Protein AF-0000000076640276 (afdb_homodimer)

Structure (mmCIF, N/CA/C/O backbone):
data_AF-0000000076640276-model_v1
#
loop_
_entity.id
_entity.type
_entity.pdbx_description
1 polymer 'CBS domain-containing protein'
#
loop_
_atom_site.group_PDB
_atom_site.id
_atom_site.type_symbol
_atom_site.label_atom_id
_atom_site.label_alt_id
_atom_site.label_comp_id
_atom_site.label_asym_id
_atom_site.label_entity_id
_atom_site.label_seq_id
_atom_site.pdbx_PDB_ins_code
_atom_site.Cartn_x
_atom_site.Cartn_y
_atom_site.Cartn_z
_atom_site.occupancy
_atom_site.B_iso_or_equiv
_atom_site.auth_seq_id
_atom_site.auth_comp_id
_atom_site.auth_asym_id
_atom_site.auth_atom_id
_atom_site.pdbx_PDB_model_num
ATOM 1 N N . MET A 1 1 ? -6.414 8.188 14.469 1 41.47 1 MET A N 1
ATOM 2 C CA . MET A 1 1 ? -5.777 7.289 13.516 1 41.47 1 MET A CA 1
ATOM 3 C C . MET A 1 1 ? -4.422 7.828 13.078 1 41.47 1 MET A C 1
ATOM 5 O O . MET A 1 1 ? -4.34 8.648 12.156 1 41.47 1 MET A O 1
ATOM 9 N N . LEU A 1 2 ? -3.588 8.094 14.07 1 51.22 2 LEU A N 1
ATOM 10 C CA . LEU A 1 2 ? -2.281 8.742 14.133 1 51.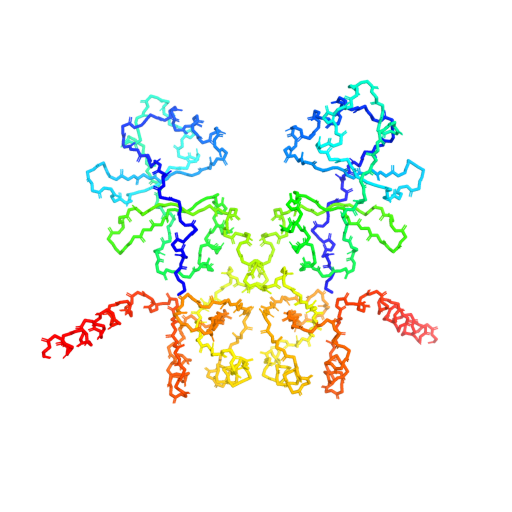22 2 LEU A CA 1
ATOM 11 C C . LEU A 1 2 ? -1.266 7.992 13.273 1 51.22 2 LEU A C 1
ATOM 13 O O . LEU A 1 2 ? -1.404 6.789 13.055 1 51.22 2 LEU A O 1
ATOM 17 N N . VAL A 1 3 ? -0.733 8.742 12.414 1 53.41 3 VAL A N 1
ATOM 18 C CA . VAL A 1 3 ? 0.555 8.117 12.117 1 53.41 3 VAL A CA 1
ATOM 19 C C . VAL A 1 3 ? 1.111 7.465 13.383 1 53.41 3 VAL A C 1
ATOM 21 O O . VAL A 1 3 ? 1.346 8.141 14.391 1 53.41 3 VAL A O 1
ATOM 24 N N . LYS A 1 4 ? 0.782 6.215 13.398 1 61.5 4 LYS A N 1
ATOM 25 C CA . LYS A 1 4 ? 1.021 5.43 14.609 1 61.5 4 LYS A CA 1
ATOM 26 C C . LYS A 1 4 ? 2.445 5.629 15.117 1 61.5 4 LYS A C 1
ATOM 28 O O . LYS A 1 4 ? 3.4 5.578 14.344 1 61.5 4 LYS A O 1
ATOM 33 N N . LYS A 1 5 ? 2.439 5.992 16.266 1 63.41 5 LYS A N 1
ATOM 34 C CA . LYS A 1 5 ? 3.682 6.164 17.016 1 63.41 5 LYS A CA 1
ATOM 35 C C . LYS A 1 5 ? 4.68 5.059 16.672 1 63.41 5 LYS A C 1
ATOM 37 O O . LYS A 1 5 ? 5.887 5.305 16.609 1 63.41 5 LYS A O 1
ATOM 42 N N . ASN A 1 6 ? 4.133 3.984 16.266 1 74.75 6 ASN A N 1
ATOM 43 C CA . ASN A 1 6 ? 5.023 2.836 16.125 1 74.75 6 ASN A CA 1
ATOM 44 C C . ASN A 1 6 ? 5.742 2.838 14.789 1 74.75 6 ASN A C 1
ATOM 46 O O . ASN A 1 6 ? 6.672 2.059 14.578 1 74.75 6 ASN A O 1
ATOM 50 N N . ILE A 1 7 ? 5.348 3.752 13.938 1 86.56 7 ILE A N 1
ATOM 51 C CA . ILE A 1 7 ? 6.039 3.689 12.656 1 86.56 7 ILE A CA 1
ATOM 52 C C . ILE A 1 7 ? 6.969 4.891 12.508 1 86.56 7 ILE A C 1
ATOM 54 O O . ILE A 1 7 ? 7.691 5.008 11.516 1 86.56 7 ILE A O 1
ATOM 58 N N . ILE A 1 8 ? 6.996 5.75 13.516 1 91.38 8 ILE A N 1
ATOM 59 C CA . ILE A 1 8 ? 7.875 6.914 13.492 1 91.38 8 ILE A CA 1
ATOM 60 C C . ILE A 1 8 ? 9.258 6.523 14 1 91.38 8 ILE A C 1
ATOM 62 O O . ILE A 1 8 ? 9.391 5.961 15.094 1 91.38 8 ILE A O 1
ATOM 66 N N . ARG A 1 9 ? 10.219 6.832 13.266 1 93.12 9 ARG A N 1
ATOM 67 C CA . ARG A 1 9 ? 11.602 6.652 13.695 1 93.12 9 ARG A CA 1
ATOM 68 C C . ARG A 1 9 ? 12.141 7.926 14.328 1 93.12 9 ARG A C 1
ATOM 70 O O . ARG A 1 9 ? 12.461 8.891 13.633 1 93.12 9 ARG A O 1
ATOM 77 N N . SER A 1 10 ? 12.359 7.852 15.555 1 90.69 10 SER A N 1
ATOM 78 C CA . SER A 1 10 ? 12.75 9.047 16.297 1 90.69 10 SER A CA 1
ATOM 79 C C . SER A 1 10 ? 14.258 9.258 16.25 1 90.69 10 SER A C 1
ATOM 81 O O . SER A 1 10 ? 14.742 10.359 16.516 1 90.69 10 SER A O 1
ATOM 83 N N . ASN A 1 11 ? 14.961 8.18 15.938 1 89.88 11 ASN A N 1
ATOM 84 C CA . ASN A 1 11 ? 16.406 8.289 15.891 1 89.88 11 ASN A CA 1
ATOM 85 C C . ASN A 1 11 ? 16.891 8.766 14.523 1 89.88 11 ASN A C 1
ATOM 87 O O . ASN A 1 11 ? 17.562 8.023 13.797 1 89.88 11 ASN A O 1
ATOM 91 N N . PHE A 1 12 ? 16.531 9.93 14.242 1 92.69 12 PHE A N 1
ATOM 92 C CA . PHE A 1 12 ? 16.922 10.562 12.984 1 92.69 12 PHE A CA 1
ATOM 93 C C . PHE A 1 12 ? 17.641 11.875 13.242 1 92.69 12 PHE A C 1
ATOM 95 O O . PHE A 1 12 ? 17.219 12.672 14.086 1 92.69 12 PHE A O 1
ATOM 102 N N . ASN A 1 13 ? 18.75 12.016 12.508 1 93.75 13 ASN A N 1
ATOM 103 C CA . ASN A 1 13 ? 19.516 13.242 12.625 1 93.75 13 ASN A CA 1
ATOM 104 C C . ASN A 1 13 ? 19.219 14.203 11.484 1 93.75 13 ASN A C 1
ATOM 106 O O . ASN A 1 13 ? 19.719 14.031 10.367 1 93.75 13 ASN A O 1
ATOM 110 N N . PRO A 1 14 ? 18.484 15.227 11.758 1 97.12 14 PRO A N 1
ATOM 111 C CA . PRO A 1 14 ? 18.25 16.203 10.695 1 97.12 14 PRO A CA 1
ATOM 112 C C . PRO A 1 14 ? 19.5 17.031 10.383 1 97.12 14 PRO A C 1
ATOM 114 O O . PRO A 1 14 ? 20.469 17 11.133 1 97.12 14 PRO A O 1
ATOM 117 N N . LEU A 1 15 ? 19.391 17.688 9.258 1 97.56 15 LEU A N 1
ATOM 118 C CA . LEU A 1 15 ? 20.484 18.594 8.914 1 97.56 15 LEU A CA 1
ATOM 119 C C . LEU A 1 15 ? 20.484 19.828 9.805 1 97.56 15 LEU A C 1
ATOM 121 O O . LEU A 1 15 ? 19.406 20.312 10.195 1 97.56 15 LEU A O 1
ATOM 125 N N . LYS A 1 16 ? 21.703 20.266 10 1 95.69 16 LYS A N 1
ATOM 126 C CA . LYS A 1 16 ? 21.922 21.547 10.68 1 95.69 16 LYS A CA 1
ATOM 127 C C . LYS A 1 16 ? 22.531 22.578 9.742 1 95.69 16 LYS A C 1
ATOM 129 O O . LYS A 1 16 ? 23.094 22.219 8.711 1 95.69 16 LYS A O 1
ATOM 134 N N . GLY A 1 17 ? 22.406 23.766 10.18 1 95.12 17 GLY A N 1
ATOM 135 C CA . GLY A 1 17 ? 22.953 24.859 9.375 1 95.12 17 GLY A CA 1
ATOM 136 C C . GLY A 1 17 ? 24.438 24.734 9.148 1 95.12 17 GLY A C 1
ATOM 137 O O . GLY A 1 17 ? 24.953 25.203 8.133 1 95.12 17 GLY A O 1
ATOM 138 N N . THR A 1 18 ? 25.156 24.016 10.031 1 95.06 18 THR A N 1
ATOM 139 C CA . THR A 1 18 ? 26.609 23.953 9.984 1 95.06 18 THR A CA 1
ATOM 140 C C . THR A 1 18 ? 27.062 22.828 9.055 1 95.06 18 THR A C 1
ATOM 142 O O . THR A 1 18 ? 28.25 22.75 8.703 1 95.06 18 THR A O 1
ATOM 145 N N . ASP A 1 19 ? 26.141 22.016 8.6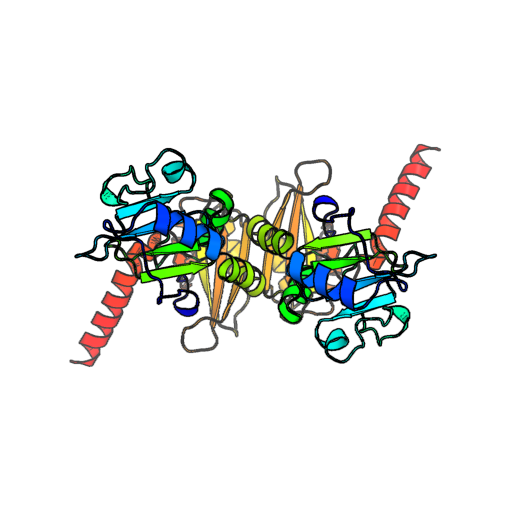25 1 96.62 19 ASP A N 1
ATOM 146 C CA . ASP A 1 19 ? 26.516 20.938 7.723 1 96.62 19 ASP A CA 1
ATOM 147 C C . ASP A 1 19 ? 26.969 21.484 6.371 1 96.62 19 ASP A C 1
ATOM 149 O O . ASP A 1 19 ? 26.406 22.453 5.871 1 96.62 19 ASP A O 1
ATOM 153 N N . THR A 1 20 ? 27.938 20.797 5.777 1 97.44 20 THR A N 1
ATOM 154 C CA . THR A 1 20 ? 28.438 21.266 4.484 1 97.44 20 THR A CA 1
ATOM 155 C C . THR A 1 20 ? 27.688 20.578 3.344 1 97.44 20 THR A C 1
ATOM 157 O O . THR A 1 20 ? 27.172 19.469 3.516 1 97.44 20 THR A O 1
ATOM 160 N N . VAL A 1 21 ? 27.688 21.234 2.227 1 97.56 21 VAL A N 1
ATOM 161 C CA . VAL A 1 21 ? 27.062 20.703 1.021 1 97.56 21 VAL A CA 1
ATOM 162 C C . VAL A 1 21 ? 27.672 19.344 0.675 1 97.56 21 VAL A C 1
ATOM 164 O O . VAL A 1 21 ? 26.953 18.391 0.346 1 97.56 21 VAL A O 1
ATOM 167 N N . ASP A 1 22 ? 28.875 19.281 0.821 1 97.62 22 ASP A N 1
ATOM 168 C CA . ASP A 1 22 ? 29.578 18.047 0.514 1 97.62 22 ASP A CA 1
ATOM 169 C C . ASP A 1 22 ? 29.125 16.906 1.429 1 97.62 22 ASP A C 1
ATOM 171 O O . ASP A 1 22 ? 28.859 15.797 0.964 1 97.62 22 ASP A O 1
ATOM 175 N N . ALA A 1 23 ? 29.094 17.172 2.641 1 97.25 23 ALA A N 1
ATOM 176 C CA . ALA A 1 23 ? 28.656 16.188 3.611 1 97.25 23 ALA A CA 1
ATOM 177 C C . ALA A 1 23 ? 27.219 15.742 3.328 1 97.25 23 ALA A C 1
ATOM 179 O O . ALA A 1 23 ? 26.891 14.562 3.469 1 97.25 23 ALA A O 1
ATOM 180 N N . VAL A 1 24 ? 26.422 16.672 2.955 1 97.94 24 VAL A N 1
ATOM 181 C CA . VAL A 1 24 ? 25.016 16.391 2.668 1 97.94 24 VAL A CA 1
ATOM 182 C C . VAL A 1 24 ? 24.906 15.477 1.449 1 97.94 24 VAL A C 1
ATOM 184 O O . VAL A 1 24 ? 24.172 14.484 1.473 1 97.94 24 VAL A O 1
ATOM 187 N N . LYS A 1 25 ? 25.594 15.766 0.418 1 97.06 25 LYS A N 1
ATOM 188 C CA . LYS A 1 25 ? 25.578 14.953 -0.793 1 97.06 25 LYS A CA 1
ATOM 189 C C . LYS A 1 25 ? 26.016 13.523 -0.497 1 97.06 25 LYS A C 1
ATOM 191 O O . LYS A 1 25 ? 25.406 12.57 -0.986 1 97.06 25 LYS A O 1
ATOM 196 N N . LYS A 1 26 ? 27.047 13.406 0.271 1 97.06 26 LYS A N 1
ATOM 197 C CA . LYS A 1 26 ? 27.547 12.094 0.648 1 97.06 26 LYS A CA 1
ATOM 198 C C . LYS A 1 26 ? 26.5 11.297 1.413 1 97.06 26 LYS A C 1
ATOM 200 O O . LYS A 1 26 ? 26.281 10.109 1.139 1 97.06 26 LYS A O 1
ATOM 205 N N . ARG A 1 27 ? 25.875 11.93 2.334 1 96.69 27 ARG A N 1
ATOM 206 C CA . ARG A 1 27 ? 24.844 11.281 3.127 1 96.69 27 ARG A CA 1
ATOM 207 C C . ARG A 1 27 ? 23.688 10.82 2.244 1 96.69 27 ARG A C 1
ATOM 209 O O . ARG A 1 27 ? 23.188 9.703 2.402 1 96.69 27 ARG A O 1
ATOM 216 N N . MET A 1 28 ? 23.219 11.664 1.334 1 96.06 28 MET A N 1
ATOM 217 C CA . MET A 1 28 ? 22.125 11.328 0.419 1 96.06 28 MET A CA 1
ATOM 218 C C . MET A 1 28 ? 22.5 10.125 -0.447 1 96.06 28 MET A C 1
ATOM 220 O O . MET A 1 28 ? 21.656 9.25 -0.689 1 96.06 28 MET A O 1
ATOM 224 N N . GLU A 1 29 ? 23.672 10.094 -0.868 1 94.44 29 GLU A N 1
ATOM 225 C CA . GLU A 1 29 ? 24.156 8.977 -1.676 1 94.44 29 GLU A CA 1
ATOM 226 C C . GLU A 1 29 ? 24.203 7.691 -0.857 1 94.44 29 GLU A C 1
ATOM 228 O O . GLU A 1 29 ? 23.703 6.648 -1.292 1 94.44 29 GLU A O 1
ATOM 233 N N . GLU A 1 30 ? 24.766 7.766 0.268 1 93.94 30 GLU A N 1
ATOM 234 C CA . GLU A 1 30 ? 24.922 6.609 1.143 1 93.94 30 GLU A CA 1
ATOM 235 C C . GLU A 1 30 ? 23.578 6.027 1.552 1 93.94 30 GLU A C 1
ATOM 237 O O . GLU A 1 30 ? 23.406 4.805 1.61 1 93.94 30 GLU A O 1
ATOM 242 N N . GLU A 1 31 ? 22.672 6.883 1.808 1 92.12 31 GLU A N 1
ATOM 243 C CA . GLU A 1 31 ? 21.375 6.453 2.312 1 92.12 31 GLU A CA 1
ATOM 244 C C . GLU A 1 31 ? 20.359 6.309 1.179 1 92.12 31 GLU A C 1
ATOM 246 O O . GLU A 1 31 ? 19.234 5.855 1.398 1 92.12 31 GLU A O 1
ATOM 251 N N . ASN A 1 32 ? 20.703 6.633 0.026 1 91.31 32 ASN A N 1
ATOM 252 C CA . ASN A 1 32 ? 19.859 6.57 -1.158 1 91.31 32 ASN A CA 1
ATOM 253 C C . ASN A 1 32 ? 18.562 7.363 -0.965 1 91.31 32 ASN A C 1
ATOM 255 O O . ASN A 1 32 ? 17.469 6.832 -1.166 1 91.31 32 ASN A O 1
ATOM 259 N N . ILE A 1 33 ? 18.766 8.633 -0.532 1 94.69 33 ILE A N 1
ATOM 260 C CA . ILE A 1 33 ? 17.625 9.531 -0.353 1 94.69 33 ILE A CA 1
ATOM 261 C C . ILE A 1 33 ? 17.875 10.836 -1.109 1 94.69 33 ILE A C 1
ATOM 263 O O . ILE A 1 33 ? 19.031 11.211 -1.346 1 94.69 33 ILE A O 1
ATOM 267 N N . SER A 1 34 ? 16.766 11.523 -1.438 1 93.88 34 SER A N 1
ATOM 268 C CA . SER A 1 34 ? 16.891 12.695 -2.299 1 93.88 34 SER A CA 1
ATOM 269 C C . SER A 1 34 ? 16.562 13.977 -1.541 1 93.88 34 SER A C 1
ATOM 271 O O . SER A 1 34 ? 16.812 15.078 -2.035 1 93.88 34 SER A O 1
ATOM 273 N N . THR A 1 35 ? 16 13.836 -0.384 1 95.44 35 THR A N 1
ATOM 274 C CA . THR A 1 35 ? 15.586 14.984 0.406 1 95.44 35 THR A CA 1
ATOM 275 C C . THR A 1 35 ? 15.914 14.781 1.882 1 95.44 35 THR A C 1
ATOM 277 O O . THR A 1 35 ? 15.75 13.68 2.41 1 95.44 35 THR A O 1
ATOM 280 N N . LEU A 1 36 ? 16.391 15.852 2.5 1 97.56 36 LEU A N 1
ATOM 281 C CA . LEU A 1 36 ? 16.672 15.828 3.932 1 97.56 36 LEU A CA 1
ATOM 282 C C . LEU A 1 36 ? 16.094 17.062 4.625 1 97.56 36 LEU A C 1
ATOM 284 O O . LEU A 1 36 ? 16.234 18.172 4.129 1 97.56 36 LEU A O 1
ATOM 288 N N . PRO A 1 37 ? 15.461 16.828 5.766 1 98.06 37 PRO A N 1
ATOM 289 C CA . PRO A 1 37 ? 14.922 17.969 6.504 1 98.06 37 PRO A CA 1
ATOM 290 C C . PRO A 1 37 ? 16 18.766 7.238 1 98.06 37 PRO A C 1
ATOM 292 O O . PRO A 1 37 ? 17.031 18.203 7.633 1 98.06 37 PRO A O 1
ATOM 295 N N . VAL A 1 38 ? 15.727 20.078 7.414 1 98 38 VAL A N 1
ATOM 296 C CA . VAL A 1 38 ? 16.609 20.969 8.156 1 98 38 VAL A CA 1
ATOM 297 C C . VAL A 1 38 ? 15.883 21.516 9.383 1 98 38 VAL A C 1
ATOM 299 O O . VAL A 1 38 ? 14.742 21.984 9.281 1 98 38 VAL A O 1
ATOM 302 N N . THR A 1 39 ? 16.562 21.422 10.508 1 97.38 39 THR A N 1
ATOM 303 C CA . THR A 1 39 ? 15.961 21.938 11.734 1 97.38 39 THR A CA 1
ATOM 304 C C . THR A 1 39 ? 16.812 23.047 12.328 1 97.38 39 THR A C 1
ATOM 306 O O . THR A 1 39 ? 18 23.141 12.047 1 97.38 39 THR A O 1
ATOM 309 N N . ASP A 1 40 ? 16.109 23.891 13.078 1 95.06 40 ASP A N 1
ATOM 310 C CA . ASP A 1 40 ? 16.812 24.875 13.875 1 95.06 40 ASP A CA 1
ATOM 311 C C . ASP A 1 40 ? 17.609 24.219 15 1 95.06 40 ASP A C 1
ATOM 313 O O . ASP A 1 40 ? 17.078 23.359 15.719 1 95.06 40 ASP A O 1
ATOM 317 N N . SER A 1 41 ? 18.828 24.641 15.18 1 90.44 41 SER A N 1
ATOM 318 C CA . SER A 1 41 ? 19.703 23.984 16.141 1 90.44 41 SER A CA 1
ATOM 319 C C . SER A 1 41 ? 19.266 24.266 17.578 1 90.44 41 SER A C 1
ATOM 321 O O . SER A 1 41 ? 19.516 23.453 18.469 1 90.44 41 SER A O 1
ATOM 323 N N . THR A 1 42 ? 18.594 25.281 17.781 1 91.25 42 THR A N 1
ATOM 324 C CA . THR A 1 42 ? 18.203 25.672 19.125 1 91.25 42 THR A CA 1
ATOM 325 C C . THR A 1 42 ? 16.797 25.156 19.453 1 91.25 42 THR A C 1
ATOM 327 O O . THR A 1 42 ? 16.594 24.5 20.484 1 91.25 42 THR A O 1
ATOM 330 N N . THR A 1 43 ? 15.844 25.297 18.531 1 92.12 43 THR A N 1
ATOM 331 C CA . THR A 1 43 ? 14.445 25.016 18.828 1 92.12 43 THR A CA 1
ATOM 332 C C . THR A 1 43 ? 14.055 23.625 18.344 1 92.12 43 THR A C 1
ATOM 334 O O . THR A 1 43 ? 13 23.109 18.703 1 92.12 43 THR A O 1
ATOM 337 N N . HIS A 1 44 ? 14.836 23.062 17.484 1 92.81 44 HIS A N 1
ATOM 338 C CA . HIS A 1 44 ? 14.562 21.766 16.859 1 92.81 44 HIS A CA 1
ATOM 339 C C . HIS A 1 44 ? 13.344 21.828 15.953 1 92.81 44 HIS A C 1
ATOM 341 O O . HIS A 1 44 ? 12.781 20.797 15.578 1 92.81 44 HIS A O 1
ATOM 347 N N . ALA A 1 45 ? 13 23.047 15.656 1 96.62 45 ALA A N 1
ATOM 348 C CA . ALA A 1 45 ? 11.875 23.234 14.742 1 96.62 45 ALA A CA 1
ATOM 349 C C . ALA A 1 45 ? 12.297 23 13.289 1 96.62 45 ALA A C 1
ATOM 351 O O . ALA A 1 45 ? 13.391 23.391 12.883 1 96.62 45 ALA A O 1
ATOM 352 N N . LEU A 1 46 ? 11.359 22.328 12.562 1 98.19 46 LEU A N 1
ATOM 353 C CA . LEU A 1 46 ? 11.578 22.141 11.133 1 98.19 46 LEU A CA 1
ATOM 354 C C . LEU A 1 46 ? 11.531 23.484 10.398 1 98.19 46 LEU A C 1
ATOM 356 O O . LEU A 1 46 ? 10.539 24.203 10.477 1 98.19 46 LEU A O 1
ATOM 360 N N . ILE A 1 47 ? 12.609 23.781 9.648 1 96.69 47 ILE A N 1
ATOM 361 C CA . ILE A 1 47 ? 12.641 25.109 9.047 1 96.69 47 ILE A CA 1
ATOM 362 C C . ILE A 1 47 ? 12.719 24.984 7.523 1 96.69 47 ILE A C 1
ATOM 364 O O . ILE A 1 47 ? 12.586 25.969 6.801 1 96.69 47 ILE A O 1
ATOM 368 N N . GLY A 1 48 ? 13.023 23.797 7.004 1 97.12 48 GLY A N 1
ATOM 369 C CA . GLY A 1 48 ? 13.102 23.562 5.57 1 97.12 48 GLY A CA 1
ATOM 370 C C . GLY A 1 48 ? 13.602 22.172 5.215 1 97.12 48 GLY A C 1
ATOM 371 O O . GLY A 1 48 ? 13.609 21.281 6.059 1 97.12 48 GLY A O 1
ATOM 372 N N . GLN A 1 49 ? 13.914 22.047 3.92 1 97.25 49 GLN A N 1
ATOM 373 C CA . GLN A 1 49 ? 14.531 20.812 3.438 1 97.25 49 GLN A CA 1
ATOM 374 C C . GLN A 1 49 ? 15.523 21.094 2.316 1 97.25 49 GLN A C 1
ATOM 376 O O . GLN A 1 49 ? 15.43 22.125 1.646 1 97.25 49 GLN A O 1
ATOM 381 N N . VAL A 1 50 ? 16.5 20.234 2.221 1 97 50 VAL A N 1
ATOM 382 C CA . VAL A 1 50 ? 17.469 20.281 1.127 1 97 50 VAL A CA 1
ATOM 383 C C . VAL A 1 50 ? 17.141 19.203 0.104 1 97 50 VAL A C 1
ATOM 385 O O . VAL A 1 50 ? 16.875 18.047 0.47 1 97 50 VAL A O 1
ATOM 388 N N . THR A 1 51 ? 17.109 19.594 -1.152 1 94.81 51 THR A N 1
ATOM 389 C CA . THR A 1 51 ? 16.922 18.641 -2.242 1 94.81 51 THR A CA 1
ATOM 390 C C . THR A 1 51 ? 18.172 18.516 -3.094 1 94.81 51 THR A C 1
ATOM 392 O O . THR A 1 51 ? 19.078 19.359 -3.006 1 94.81 51 THR A O 1
ATOM 395 N N . ARG A 1 52 ? 18.188 17.484 -3.859 1 92.25 52 ARG A N 1
ATOM 396 C CA . ARG A 1 52 ? 19.312 17.281 -4.762 1 92.25 52 ARG A CA 1
ATOM 397 C C . ARG A 1 52 ? 19.469 18.469 -5.711 1 92.25 52 ARG A C 1
ATOM 399 O O . ARG A 1 52 ? 20.578 18.906 -6.004 1 92.25 52 ARG A O 1
ATOM 406 N N . ASP A 1 53 ? 18.422 18.938 -6.121 1 90.38 53 ASP A N 1
ATOM 407 C CA . ASP A 1 53 ? 18.438 20.078 -7.035 1 90.38 53 ASP A CA 1
ATOM 408 C C . ASP A 1 53 ? 19.078 21.297 -6.379 1 90.38 53 ASP A C 1
ATOM 410 O O . ASP A 1 53 ? 19.828 22.047 -7.023 1 90.38 53 ASP A O 1
ATOM 414 N N . ALA A 1 54 ? 18.781 21.5 -5.148 1 90.25 54 ALA A N 1
ATOM 415 C CA . ALA A 1 54 ? 19.328 22.656 -4.422 1 90.25 54 ALA A CA 1
ATOM 416 C C . ALA A 1 54 ? 20.844 22.547 -4.27 1 90.25 54 ALA A C 1
ATOM 418 O O . ALA A 1 54 ? 21.531 23.547 -4.172 1 90.25 54 ALA A O 1
ATOM 419 N N . LEU A 1 55 ? 21.344 21.359 -4.348 1 93.81 55 LEU A N 1
ATOM 420 C CA . LEU A 1 55 ? 22.766 21.125 -4.094 1 93.81 55 LEU A CA 1
ATOM 421 C C . LEU A 1 55 ? 23.578 21.203 -5.383 1 93.81 55 LEU A C 1
ATOM 423 O O . LEU A 1 55 ? 24.797 21.391 -5.344 1 93.81 55 LEU A O 1
ATOM 427 N N . GLU A 1 56 ? 22.984 20.953 -6.5 1 89.88 56 GLU A N 1
ATOM 428 C CA . GLU A 1 56 ? 23.672 20.812 -7.773 1 89.88 56 GLU A CA 1
ATOM 429 C C . GLU A 1 56 ? 24.531 22.031 -8.07 1 89.88 56 GLU A C 1
ATOM 431 O O . GLU A 1 56 ? 25.672 21.906 -8.516 1 89.88 56 GLU A O 1
ATOM 436 N N . GLU A 1 57 ? 24.094 23.188 -7.766 1 86.75 57 GLU A N 1
ATOM 437 C CA . GLU A 1 57 ? 24.844 24.391 -8.148 1 86.75 57 GLU A CA 1
ATOM 438 C C . GLU A 1 57 ? 25.562 25 -6.957 1 86.75 57 GLU A C 1
ATOM 440 O O . GLU A 1 57 ? 26.25 26.016 -7.086 1 86.75 57 GLU A O 1
ATOM 445 N N . ALA A 1 58 ? 25.531 24.328 -5.879 1 92.94 58 ALA A N 1
ATOM 446 C CA . ALA A 1 58 ? 26.109 24.906 -4.668 1 92.94 58 ALA A CA 1
ATOM 447 C C . ALA A 1 58 ? 27.578 24.516 -4.531 1 92.94 58 ALA A C 1
ATOM 449 O O . ALA A 1 58 ? 28 23.438 -4.988 1 92.94 58 ALA A O 1
ATOM 450 N N . ASP A 1 59 ? 28.375 25.438 -3.936 1 95.38 59 ASP A N 1
ATOM 451 C CA . ASP A 1 59 ? 29.766 25.125 -3.609 1 95.38 59 ASP A CA 1
ATOM 452 C C . ASP A 1 59 ? 29.859 24.047 -2.529 1 95.38 59 ASP A C 1
ATOM 454 O O . ASP A 1 59 ? 29.172 24.141 -1.51 1 95.38 59 ASP A O 1
ATOM 458 N N . PRO A 1 60 ? 30.656 23.078 -2.752 1 95.5 60 PRO A N 1
ATOM 459 C CA . PRO A 1 60 ? 30.797 21.969 -1.804 1 95.5 60 PRO A CA 1
ATOM 460 C C . PRO A 1 60 ? 31.156 22.438 -0.396 1 95.5 60 PRO A C 1
ATOM 462 O O . PRO A 1 60 ? 30.828 21.766 0.584 1 95.5 60 PRO A O 1
ATOM 465 N N . THR A 1 61 ? 31.781 23.562 -0.297 1 96.31 61 THR A N 1
ATOM 466 C CA . THR A 1 61 ? 32.25 24.047 1.001 1 96.31 61 THR A CA 1
ATOM 467 C C . THR A 1 61 ? 31.188 24.938 1.658 1 96.31 61 THR A C 1
ATOM 469 O O . THR A 1 61 ? 31.297 25.266 2.842 1 96.31 61 THR A O 1
ATOM 472 N N . ASP A 1 62 ? 30.125 25.219 0.92 1 96.62 62 ASP A N 1
ATOM 473 C CA . ASP A 1 62 ? 29.047 26.016 1.509 1 96.62 62 ASP A CA 1
ATOM 474 C C . ASP A 1 62 ? 28.359 25.266 2.643 1 96.62 62 ASP A C 1
ATOM 4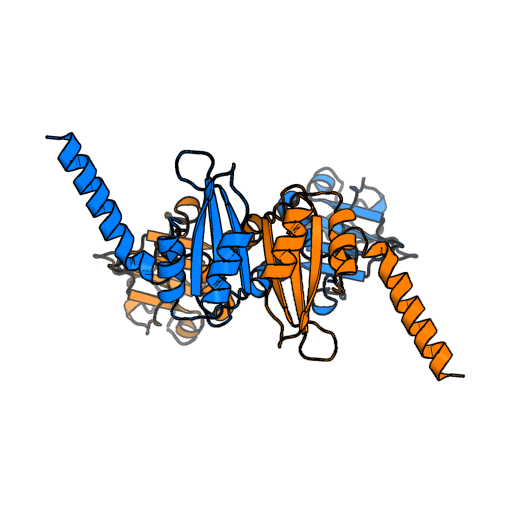76 O O . ASP A 1 62 ? 28.297 24.031 2.627 1 96.62 62 ASP A O 1
ATOM 480 N N . SER A 1 63 ? 27.953 26.031 3.605 1 96.75 63 SER A N 1
ATOM 481 C CA . SER A 1 63 ? 27.109 25.438 4.652 1 96.75 63 SER A CA 1
ATOM 482 C C . SER A 1 63 ? 25.641 25.453 4.254 1 96.75 63 SER A C 1
ATOM 484 O O . SER A 1 63 ? 25.234 26.203 3.363 1 96.75 63 SER A O 1
ATOM 486 N N . VAL A 1 64 ? 24.844 24.594 4.91 1 96.88 64 VAL A N 1
ATOM 487 C CA . VAL A 1 64 ? 23.406 24.5 4.652 1 96.88 64 VAL A CA 1
ATOM 488 C C . VAL A 1 64 ? 22.75 25.859 4.918 1 96.88 64 VAL A C 1
ATOM 490 O O . VAL A 1 64 ? 21.797 26.234 4.227 1 96.88 64 VAL A O 1
ATOM 493 N N . ALA A 1 65 ? 23.328 26.578 5.812 1 94.69 65 ALA A N 1
ATOM 494 C CA . ALA A 1 65 ? 22.797 27.891 6.145 1 94.69 65 ALA A CA 1
ATOM 495 C C . ALA A 1 65 ? 22.984 28.875 4.984 1 94.69 65 ALA A C 1
ATOM 497 O O . ALA A 1 65 ? 22.328 29.922 4.934 1 94.69 65 ALA A O 1
ATOM 498 N N . GLU A 1 66 ? 23.844 28.562 4.062 1 94.69 66 GLU A N 1
ATOM 499 C CA . GLU A 1 66 ? 24.219 29.469 2.986 1 94.69 66 GLU A CA 1
ATOM 500 C C . GLU A 1 66 ? 23.469 29.141 1.698 1 94.69 66 GLU A C 1
ATOM 502 O O . GLU A 1 66 ? 23.594 29.859 0.7 1 94.69 66 GLU A O 1
ATOM 507 N N . ILE A 1 67 ? 22.734 28.125 1.748 1 93.38 67 ILE A N 1
ATOM 508 C CA . ILE A 1 67 ? 22 27.781 0.53 1 93.38 67 ILE A CA 1
ATOM 509 C C . ILE A 1 67 ? 20.516 27.984 0.745 1 93.38 67 ILE A C 1
ATOM 511 O O . ILE A 1 67 ? 20.047 28.078 1.884 1 93.38 67 ILE A O 1
ATOM 515 N N . ASP A 1 68 ? 19.766 28.109 -0.389 1 91.69 68 ASP A N 1
ATOM 516 C CA . ASP A 1 68 ? 18.312 28.297 -0.323 1 91.69 68 ASP A CA 1
ATOM 517 C C . ASP A 1 68 ? 17.609 26.969 -0.003 1 91.69 68 ASP A C 1
ATOM 519 O O . ASP A 1 68 ? 17.828 25.969 -0.684 1 91.69 68 ASP A O 1
ATOM 523 N N . LEU A 1 69 ? 16.812 27.031 1.041 1 93.38 69 LEU A N 1
ATOM 524 C CA . LEU A 1 69 ? 16.062 25.859 1.442 1 93.38 69 LEU A CA 1
ATOM 525 C C . LEU A 1 69 ? 14.688 25.828 0.771 1 93.38 69 LEU A C 1
ATOM 527 O O . LEU A 1 69 ? 14.078 26.875 0.549 1 93.38 69 LEU A O 1
ATOM 531 N N . ASP A 1 70 ? 14.203 24.625 0.469 1 93.81 70 ASP A N 1
ATOM 532 C CA . ASP A 1 70 ? 12.828 24.453 -0.002 1 93.81 70 ASP A CA 1
ATOM 533 C C . ASP A 1 70 ? 11.859 24.359 1.169 1 93.81 70 ASP A C 1
ATOM 535 O O . ASP A 1 70 ? 12.25 24.031 2.289 1 93.81 70 ASP A O 1
ATOM 539 N N . GLU A 1 71 ? 10.578 24.703 0.865 1 94.5 71 GLU A N 1
ATOM 540 C CA . GLU A 1 71 ? 9.547 24.453 1.861 1 94.5 71 GLU A CA 1
ATOM 541 C C . GLU A 1 71 ? 9.445 22.953 2.174 1 94.5 71 GLU A C 1
ATOM 543 O O . GLU A 1 71 ? 9.406 22.125 1.263 1 94.5 71 GLU A O 1
ATOM 548 N N . PRO A 1 72 ? 9.438 22.656 3.416 1 96.44 72 PRO A N 1
ATOM 549 C CA . PRO A 1 72 ? 9.445 21.219 3.742 1 96.44 72 PRO A CA 1
ATOM 550 C C . PRO A 1 72 ? 8.102 20.547 3.469 1 96.44 72 PRO A C 1
ATOM 552 O O . PRO A 1 72 ? 7.047 21.156 3.699 1 96.44 72 PRO A O 1
ATOM 555 N N . VAL A 1 73 ? 8.125 19.375 2.916 1 96.62 73 VAL A N 1
ATOM 556 C CA . VAL A 1 73 ? 6.984 18.469 2.885 1 96.62 73 VAL A CA 1
ATOM 557 C C . VAL A 1 73 ? 6.945 17.641 4.164 1 96.62 73 VAL A C 1
ATOM 559 O O . VAL A 1 73 ? 7.891 16.906 4.469 1 96.62 73 VAL A O 1
ATOM 562 N N . LYS A 1 74 ? 5.891 17.812 4.953 1 97.06 74 LYS A N 1
ATOM 563 C CA . LYS A 1 74 ? 5.824 17.203 6.273 1 97.06 74 LYS A CA 1
ATOM 564 C C . LYS A 1 74 ? 4.434 16.641 6.551 1 97.06 74 LYS A C 1
ATOM 566 O O . LYS A 1 74 ? 3.48 16.938 5.832 1 97.06 74 LYS A O 1
ATOM 571 N N . VAL A 1 75 ? 4.426 15.781 7.508 1 95.5 75 VAL A N 1
ATOM 572 C CA . VAL A 1 75 ? 3.148 15.281 8.008 1 95.5 75 VAL A CA 1
ATOM 573 C C . VAL A 1 75 ? 3.041 15.562 9.508 1 95.5 75 VAL A C 1
ATOM 575 O O . VAL A 1 75 ? 4.027 15.438 10.242 1 95.5 75 VAL A O 1
ATOM 578 N N . TYR A 1 76 ? 1.879 15.906 9.867 1 93.69 76 TYR A N 1
ATOM 579 C CA . TYR A 1 76 ? 1.646 16.094 11.297 1 93.69 76 TYR A CA 1
ATOM 580 C C . TYR A 1 76 ? 1.404 14.75 11.992 1 93.69 76 TYR A C 1
ATOM 582 O O . TYR A 1 76 ? 0.837 13.836 11.398 1 93.69 76 TYR A O 1
ATOM 590 N N . ARG A 1 77 ? 1.789 14.711 13.211 1 91.44 77 ARG A N 1
ATOM 591 C CA . ARG A 1 77 ? 1.679 13.492 14.016 1 91.44 77 ARG A CA 1
ATOM 592 C C . ARG A 1 77 ? 0.243 12.984 14.039 1 91.44 77 ARG A C 1
ATOM 594 O O . ARG A 1 77 ? 0.01 11.773 14.055 1 91.44 77 ARG A O 1
ATOM 601 N N . GLU A 1 78 ? -0.701 13.844 13.875 1 88.88 78 GLU A N 1
ATOM 602 C CA . GLU A 1 78 ? -2.1 13.477 14.07 1 88.88 78 GLU A CA 1
ATOM 603 C C . GLU A 1 78 ? -2.773 13.133 12.742 1 88.88 78 GLU A C 1
ATOM 605 O O . GLU A 1 78 ? -3.914 12.664 12.727 1 88.88 78 GLU A O 1
ATOM 610 N N . GLN A 1 79 ? -2.094 13.359 11.742 1 91.62 79 GLN A N 1
ATOM 611 C CA . GLN A 1 79 ? -2.693 13.094 10.438 1 91.62 79 GLN A CA 1
ATOM 612 C C . GLN A 1 79 ? -2.736 11.594 10.141 1 91.62 79 GLN A C 1
ATOM 614 O O . GLN A 1 79 ? -1.911 10.836 10.648 1 91.62 79 GLN A O 1
ATOM 619 N N . HIS A 1 80 ? -3.693 11.188 9.422 1 92.75 80 HIS A N 1
ATOM 620 C CA . HIS A 1 80 ? -3.871 9.797 9.039 1 92.75 80 HIS A CA 1
ATOM 621 C C . HIS A 1 80 ? -2.736 9.32 8.133 1 92.75 80 HIS A C 1
ATOM 623 O O . HIS A 1 80 ? -2.205 10.102 7.336 1 92.75 80 HIS A O 1
ATOM 629 N N . ILE A 1 81 ? -2.412 8.117 8.156 1 95.12 81 ILE A N 1
ATOM 630 C CA . ILE A 1 81 ? -1.311 7.535 7.395 1 95.12 81 ILE A CA 1
ATOM 631 C C . ILE A 1 81 ? -1.569 7.703 5.898 1 95.12 81 ILE A C 1
ATOM 633 O O . ILE A 1 81 ? -0.629 7.766 5.105 1 95.12 81 ILE A O 1
ATOM 637 N N . PHE A 1 82 ? -2.828 7.848 5.469 1 96.69 82 PHE A N 1
ATOM 638 C CA . PHE A 1 82 ? -3.154 8.086 4.066 1 96.69 82 PHE A CA 1
ATOM 639 C C . PHE A 1 82 ? -2.531 9.391 3.58 1 96.69 82 PHE A C 1
ATOM 641 O O . PHE A 1 82 ? -2.148 9.5 2.414 1 96.69 82 PHE A O 1
ATOM 648 N N . GLU A 1 83 ? -2.438 10.297 4.461 1 95 83 GLU A N 1
ATOM 649 C CA . GLU A 1 83 ? -1.803 11.555 4.09 1 95 83 GLU A CA 1
ATOM 650 C C . GLU A 1 83 ? -0.315 11.367 3.812 1 95 83 GLU A C 1
ATOM 652 O O . GLU A 1 83 ? 0.227 11.945 2.869 1 95 83 GLU A O 1
ATOM 657 N N . ALA A 1 84 ? 0.321 10.594 4.633 1 95.75 84 ALA A N 1
ATOM 658 C CA . ALA A 1 84 ? 1.727 10.281 4.387 1 95.75 84 ALA A CA 1
ATOM 659 C C . ALA A 1 84 ? 1.907 9.602 3.031 1 95.75 84 ALA A C 1
ATOM 661 O O . ALA A 1 84 ? 2.787 9.984 2.254 1 95.75 84 ALA A O 1
ATOM 662 N N . ALA A 1 85 ? 1.047 8.633 2.768 1 96.75 85 ALA A N 1
ATOM 663 C CA . ALA A 1 85 ? 1.111 7.926 1.492 1 96.75 85 ALA A CA 1
ATOM 664 C C . ALA A 1 85 ? 0.897 8.883 0.322 1 96.75 85 ALA A C 1
ATOM 666 O O . ALA A 1 85 ? 1.625 8.828 -0.672 1 96.75 85 ALA A O 1
ATOM 667 N N . ARG A 1 86 ? -0.054 9.742 0.465 1 97.19 86 ARG A N 1
ATOM 668 C CA . ARG A 1 86 ? -0.35 10.719 -0.579 1 97.19 86 ARG A CA 1
ATOM 669 C C . ARG A 1 86 ? 0.873 11.578 -0.891 1 97.19 86 ARG A C 1
ATOM 671 O O . ARG A 1 86 ? 1.273 11.695 -2.051 1 97.19 86 ARG A O 1
ATOM 678 N N . LEU A 1 87 ? 1.436 12.117 0.108 1 96.19 87 LEU A N 1
ATOM 679 C CA . LEU A 1 87 ? 2.568 13.023 -0.057 1 96.19 87 LEU A CA 1
ATOM 680 C C . LEU A 1 87 ? 3.766 12.289 -0.653 1 96.19 87 LEU A C 1
ATOM 682 O O . LEU A 1 87 ? 4.441 12.82 -1.539 1 96.19 87 LEU A O 1
ATOM 686 N N . MET A 1 88 ? 4.008 11.125 -0.187 1 96.25 88 MET A N 1
ATOM 687 C CA . MET A 1 88 ? 5.16 10.359 -0.649 1 96.25 88 MET A CA 1
ATOM 688 C C . MET A 1 88 ? 5.012 9.984 -2.119 1 96.25 88 MET A C 1
ATOM 690 O O . MET A 1 88 ? 5.988 9.992 -2.869 1 96.25 88 MET A O 1
ATOM 694 N N . LEU A 1 89 ? 3.846 9.633 -2.494 1 96.31 89 LEU A N 1
ATOM 695 C CA . LEU A 1 89 ? 3.592 9.273 -3.883 1 96.31 89 LEU A CA 1
ATOM 696 C C . LEU A 1 89 ? 3.6 10.508 -4.777 1 96.31 89 LEU A C 1
ATOM 698 O O . LEU A 1 89 ? 4.148 10.477 -5.879 1 96.31 89 LEU A O 1
ATOM 702 N N . GLN A 1 90 ? 3.115 11.539 -4.305 1 95.19 90 GLN A N 1
ATOM 703 C CA . GLN A 1 90 ? 3.004 12.766 -5.086 1 95.19 90 GLN A CA 1
ATOM 704 C C . GLN A 1 90 ? 4.371 13.414 -5.297 1 95.19 90 GLN A C 1
ATOM 706 O O . GLN A 1 90 ? 4.691 13.852 -6.402 1 95.19 90 GLN A O 1
ATOM 711 N N . TYR A 1 91 ? 5.129 13.414 -4.242 1 93.88 91 TYR A N 1
ATOM 712 C CA . TYR A 1 91 ? 6.387 14.148 -4.309 1 93.88 91 TYR A CA 1
ATOM 713 C C . TYR A 1 91 ? 7.57 13.188 -4.426 1 93.88 91 TYR A C 1
ATOM 715 O O . TYR A 1 91 ? 8.727 13.617 -4.402 1 93.88 91 TYR A O 1
ATOM 723 N N . GLU A 1 92 ? 7.305 11.93 -4.441 1 92.25 92 GLU A N 1
ATOM 724 C CA . GLU A 1 92 ? 8.297 10.883 -4.66 1 92.25 92 GLU A CA 1
ATOM 725 C C . GLU A 1 92 ? 9.391 10.93 -3.6 1 92.25 92 GLU A C 1
ATOM 727 O O . GLU A 1 92 ? 10.578 10.859 -3.922 1 92.25 92 GLU A O 1
ATOM 732 N N . GLN A 1 93 ? 9 11.125 -2.408 1 94.62 93 GLN A N 1
ATOM 733 C CA . GLN A 1 93 ? 9.953 11.203 -1.307 1 94.62 93 GLN A CA 1
ATOM 734 C C . GLN A 1 93 ? 10.109 9.852 -0.621 1 94.62 93 GLN A C 1
ATOM 736 O O . GLN A 1 93 ? 9.133 9.117 -0.44 1 94.62 93 GLN A O 1
ATOM 741 N N . GLU A 1 94 ? 11.344 9.586 -0.178 1 95.69 94 GLU A N 1
ATOM 742 C CA . GLU A 1 94 ? 11.664 8.312 0.461 1 95.69 94 GLU A CA 1
ATOM 743 C C . GLU A 1 94 ? 11.312 8.336 1.944 1 95.69 94 GLU A C 1
ATOM 745 O O . GLU A 1 94 ? 11.195 7.285 2.578 1 95.69 94 GLU A O 1
ATOM 750 N N . MET A 1 95 ? 11.18 9.523 2.479 1 95.75 95 MET A N 1
ATOM 751 C CA . MET A 1 95 ? 10.805 9.703 3.877 1 95.75 95 MET A CA 1
ATOM 752 C C . MET A 1 95 ? 10.117 11.055 4.082 1 95.75 95 MET A C 1
ATOM 754 O O . MET A 1 95 ? 10.227 11.945 3.24 1 95.75 95 MET A O 1
ATOM 758 N N . LEU A 1 96 ? 9.406 11.133 5.191 1 96.94 96 LEU A N 1
ATOM 759 C CA . LEU A 1 96 ? 8.75 12.383 5.574 1 96.94 96 LEU A CA 1
ATOM 760 C C . LEU A 1 96 ? 9.055 12.734 7.027 1 96.94 96 LEU A C 1
ATOM 762 O O . LEU A 1 96 ? 8.992 11.867 7.902 1 96.94 96 LEU A O 1
ATOM 766 N N . PRO A 1 97 ? 9.414 13.992 7.266 1 97.69 97 PRO A N 1
ATOM 767 C CA . PRO A 1 97 ? 9.453 14.43 8.664 1 97.69 97 PRO A CA 1
ATOM 768 C C . PRO A 1 97 ? 8.062 14.477 9.305 1 97.69 97 PRO A C 1
ATOM 770 O O . PRO A 1 97 ? 7.09 14.844 8.641 1 97.69 97 PRO A O 1
ATOM 773 N N . VAL A 1 98 ? 8.031 14.062 10.5 1 96.81 98 VAL A N 1
ATOM 774 C CA . VAL A 1 98 ? 6.812 14.133 11.305 1 96.81 98 VAL A CA 1
ATOM 775 C C . VAL A 1 98 ? 6.949 15.242 12.344 1 96.81 98 VAL A C 1
ATOM 777 O O . VAL A 1 98 ? 7.93 15.289 13.094 1 96.81 98 VAL A O 1
ATOM 780 N N . VAL A 1 99 ? 5.934 16.141 12.383 1 96 99 VAL A N 1
ATOM 781 C CA . VAL A 1 99 ? 6.031 17.281 13.273 1 96 99 VAL A CA 1
ATOM 782 C C . VAL A 1 99 ? 4.773 17.391 14.133 1 96 99 VAL A C 1
ATOM 784 O O . VAL A 1 99 ? 3.752 16.766 13.82 1 96 99 VAL A O 1
ATOM 787 N N . ASP A 1 100 ? 4.91 18.078 15.211 1 93.5 100 ASP A N 1
ATOM 788 C CA . ASP A 1 100 ? 3.738 18.438 16 1 93.5 100 ASP A CA 1
ATOM 789 C C . ASP A 1 100 ? 3.184 19.797 15.586 1 93.5 100 ASP A C 1
ATOM 791 O O . ASP A 1 100 ? 3.586 20.359 14.562 1 93.5 100 ASP A O 1
ATOM 795 N N . GLU A 1 101 ? 2.275 20.391 16.328 1 92.19 101 GLU A N 1
ATOM 796 C CA . GLU A 1 101 ? 1.589 21.625 15.969 1 92.19 101 GLU A CA 1
ATOM 797 C C . GLU A 1 101 ? 2.549 22.812 15.984 1 92.19 101 GLU A C 1
ATOM 799 O O . GLU A 1 101 ? 2.344 23.781 15.258 1 92.19 101 GLU A O 1
ATOM 804 N N . GLU A 1 102 ? 3.584 22.688 16.766 1 94.31 102 GLU A N 1
ATOM 805 C CA . GLU A 1 102 ? 4.574 23.75 16.859 1 94.31 102 GLU A CA 1
ATOM 806 C C . GLU A 1 102 ? 5.707 23.547 15.859 1 94.31 102 GLU A C 1
ATOM 808 O O . GLU A 1 102 ? 6.699 24.281 15.875 1 94.31 102 GLU A O 1
ATOM 813 N N . TRP A 1 103 ? 5.602 22.484 15.07 1 95.81 103 TRP A N 1
ATOM 814 C CA . TRP A 1 103 ? 6.543 22.141 14.016 1 95.81 103 TRP A CA 1
ATOM 815 C C . TRP A 1 103 ? 7.832 21.562 14.594 1 95.81 103 TRP A C 1
ATOM 817 O O . TRP A 1 103 ? 8.859 21.531 13.914 1 95.81 103 TRP A O 1
ATOM 827 N N . THR A 1 104 ? 7.738 21.234 15.781 1 96 104 THR A N 1
ATOM 828 C CA . THR A 1 104 ? 8.859 20.484 16.344 1 96 104 THR A CA 1
ATOM 829 C C . THR A 1 104 ? 8.992 19.125 15.672 1 96 104 THR A C 1
ATOM 831 O O . THR A 1 104 ? 8.008 18.391 15.531 1 96 104 THR A O 1
ATOM 834 N N . LEU A 1 105 ? 10.242 18.781 15.297 1 96.5 105 LEU A N 1
ATOM 835 C CA . LEU A 1 105 ? 10.477 17.5 14.633 1 96.5 105 LEU A CA 1
ATOM 836 C C . LEU A 1 105 ? 10.414 16.344 15.625 1 96.5 105 LEU A C 1
ATOM 838 O O . LEU A 1 105 ? 11.18 16.312 16.594 1 96.5 105 LEU A O 1
ATOM 842 N N . LEU A 1 106 ? 9.57 15.391 15.336 1 95.06 106 LEU A N 1
ATOM 843 C CA . LEU A 1 106 ? 9.375 14.242 16.219 1 95.06 106 LEU A CA 1
ATOM 844 C C . LEU A 1 106 ? 10.102 13.016 15.672 1 95.06 106 LEU A C 1
ATOM 846 O O . LEU A 1 106 ? 10.312 12.047 16.406 1 95.06 106 LEU A O 1
ATOM 850 N N . GLY A 1 107 ? 10.461 13.047 14.469 1 95.81 107 GLY A N 1
ATOM 851 C CA . GLY A 1 107 ? 11.102 11.953 13.766 1 95.81 107 GLY A CA 1
ATOM 852 C C . GLY A 1 107 ? 10.75 11.906 12.289 1 95.81 107 GLY A C 1
ATOM 853 O O . GLY A 1 107 ? 10.406 12.93 11.695 1 95.81 107 GLY A O 1
ATOM 854 N N . ILE A 1 108 ? 11 10.727 11.727 1 97 108 ILE A N 1
ATOM 855 C CA . ILE A 1 108 ? 10.672 10.539 10.32 1 97 108 ILE A CA 1
ATOM 856 C C . ILE A 1 108 ? 9.883 9.25 10.141 1 97 108 ILE A C 1
ATOM 858 O O . ILE A 1 108 ? 9.914 8.367 11 1 97 108 ILE A O 1
ATOM 862 N N . ILE A 1 109 ? 9.141 9.211 9.062 1 96.25 109 ILE A N 1
ATOM 863 C CA . ILE A 1 109 ? 8.531 7.969 8.594 1 96.25 109 ILE A CA 1
ATOM 864 C C . ILE A 1 109 ? 9.07 7.617 7.207 1 96.25 109 ILE A C 1
ATOM 866 O O . ILE A 1 109 ? 9.18 8.484 6.34 1 96.25 109 ILE A O 1
ATOM 870 N N . GLU A 1 110 ? 9.414 6.391 7.051 1 95.75 110 GLU A N 1
ATOM 871 C CA . GLU A 1 110 ? 9.977 5.93 5.785 1 95.75 110 GLU A CA 1
ATOM 872 C C . GLU A 1 110 ? 8.883 5.43 4.84 1 95.75 110 GLU A C 1
ATOM 874 O O . GLU A 1 110 ? 7.926 4.793 5.277 1 95.75 110 GLU A O 1
ATOM 879 N N . LYS A 1 111 ? 9.102 5.68 3.623 1 96.12 111 LYS A N 1
ATOM 880 C CA . LYS A 1 111 ? 8.18 5.246 2.576 1 96.12 111 LYS A CA 1
ATOM 881 C C . LYS A 1 111 ? 7.945 3.74 2.641 1 96.12 111 LYS A C 1
ATOM 883 O O . LYS A 1 111 ? 6.812 3.279 2.514 1 96.12 111 LYS A O 1
ATOM 888 N N . LYS A 1 112 ? 8.961 3.029 2.854 1 92.94 112 LYS A N 1
ATOM 889 C CA . LYS A 1 112 ? 8.867 1.575 2.941 1 92.94 112 LYS A CA 1
ATOM 890 C C . LYS A 1 112 ? 7.863 1.152 4.008 1 92.94 112 LYS A C 1
ATOM 892 O O . LYS A 1 112 ? 7.02 0.285 3.768 1 92.94 112 LYS A O 1
ATOM 897 N N . GLN A 1 113 ? 7.895 1.761 5.121 1 93.75 113 GLN A N 1
ATOM 898 C CA . GLN A 1 113 ? 7.016 1.398 6.23 1 93.75 113 GLN A CA 1
ATOM 899 C C . GLN A 1 113 ? 5.562 1.749 5.922 1 93.75 113 GLN A C 1
ATOM 901 O O . GLN A 1 113 ? 4.656 0.971 6.219 1 93.75 113 GLN A O 1
ATOM 906 N N . VAL A 1 114 ? 5.379 2.869 5.363 1 96.12 114 VAL A N 1
ATOM 907 C CA . VAL A 1 114 ? 4.031 3.32 5.027 1 96.12 114 VAL A CA 1
ATOM 908 C C . VAL A 1 114 ? 3.424 2.393 3.977 1 96.12 114 VAL A C 1
ATOM 910 O O . VAL A 1 114 ? 2.297 1.918 4.137 1 96.12 114 VAL A O 1
ATOM 913 N N . LEU A 1 115 ? 4.195 2.154 2.982 1 96.19 115 LEU A N 1
ATOM 914 C CA . LEU A 1 115 ? 3.695 1.373 1.856 1 96.19 115 LEU A CA 1
ATOM 915 C C . LEU A 1 115 ? 3.492 -0.085 2.254 1 96.19 115 LEU A C 1
ATOM 917 O O . LEU A 1 115 ? 2.672 -0.787 1.658 1 96.19 115 LEU A O 1
ATOM 921 N N . GLU A 1 116 ? 4.188 -0.567 3.229 1 95.69 116 GLU A N 1
ATOM 922 C CA . GLU A 1 116 ? 3.973 -1.924 3.723 1 95.69 116 GLU A CA 1
ATOM 923 C C . GLU A 1 116 ? 2.779 -1.984 4.672 1 95.69 116 GLU A C 1
ATOM 925 O O . GLU A 1 116 ? 2.094 -3.006 4.75 1 95.69 116 GLU A O 1
ATOM 930 N N . LYS A 1 117 ? 2.543 -0.941 5.332 1 95.44 117 LYS A N 1
ATOM 931 C CA . LYS A 1 117 ? 1.466 -0.915 6.316 1 95.44 117 LYS A CA 1
ATOM 932 C C . LYS A 1 117 ? 0.1 -0.859 5.641 1 95.44 117 LYS A C 1
ATOM 934 O O . LYS A 1 117 ? -0.859 -1.473 6.113 1 95.44 117 LYS A O 1
ATOM 939 N N . ILE A 1 118 ? -0.013 -0.187 4.566 1 96.94 118 ILE A N 1
ATOM 940 C CA . ILE A 1 118 ? -1.303 0.085 3.941 1 96.94 118 ILE A CA 1
ATOM 941 C C . ILE A 1 118 ? -1.931 -1.223 3.465 1 96.94 118 ILE A C 1
ATOM 943 O O . ILE A 1 118 ? -3.082 -1.521 3.791 1 96.94 118 ILE A O 1
ATOM 947 N N . PRO A 1 119 ? -1.188 -2.074 2.73 1 97.69 119 PRO A N 1
ATOM 948 C CA . PRO A 1 119 ? -1.789 -3.369 2.402 1 97.69 119 PRO A CA 1
ATOM 949 C C . PRO A 1 119 ? -2.191 -4.164 3.643 1 97.69 119 PRO A C 1
ATOM 951 O O . PRO A 1 119 ? -3.18 -4.902 3.615 1 97.69 119 PRO A O 1
ATOM 954 N N . GLN A 1 120 ? -1.479 -4.047 4.691 1 96.38 120 GLN A N 1
ATOM 955 C CA . GLN A 1 120 ? -1.832 -4.734 5.93 1 96.38 120 GLN A CA 1
ATOM 956 C C . GLN A 1 120 ? -3.162 -4.227 6.48 1 96.38 120 GLN A C 1
ATOM 958 O O . GLN A 1 120 ? -3.939 -5 7.043 1 96.38 120 GLN A O 1
ATOM 963 N N . MET A 1 121 ? -3.387 -3.002 6.277 1 96.75 121 MET A N 1
ATOM 964 C CA . MET A 1 121 ? -4.645 -2.416 6.73 1 96.75 121 MET A CA 1
ATOM 965 C C . MET A 1 121 ? -5.809 -2.896 5.871 1 96.75 121 MET A C 1
ATOM 967 O O . MET A 1 121 ? -6.969 -2.803 6.281 1 96.75 121 MET A O 1
ATOM 971 N N . LEU A 1 122 ? -5.523 -3.348 4.703 1 98 122 LEU A N 1
ATOM 972 C CA . LEU A 1 122 ? -6.516 -3.982 3.848 1 98 122 LEU A CA 1
ATOM 973 C C . LEU A 1 122 ? -6.652 -5.465 4.176 1 98 122 LEU A C 1
ATOM 975 O O . LEU A 1 122 ? -7.441 -6.176 3.549 1 98 122 LEU A O 1
ATOM 979 N N . ASN A 1 123 ? -5.801 -5.887 5.125 1 97.88 123 ASN A N 1
ATOM 980 C CA . ASN A 1 123 ? -5.836 -7.25 5.641 1 97.88 123 ASN A CA 1
ATOM 981 C C . ASN A 1 123 ? -5.5 -8.273 4.555 1 97.88 123 ASN A C 1
ATOM 983 O O . ASN A 1 123 ? -6.09 -9.352 4.508 1 97.88 123 ASN A O 1
ATOM 987 N N . VAL A 1 124 ? -4.598 -7.926 3.689 1 97 124 VAL A N 1
ATOM 988 C CA . VAL A 1 124 ? -4.234 -8.82 2.6 1 97 124 VAL A CA 1
ATOM 989 C C . VAL A 1 124 ? -3.531 -10.055 3.158 1 97 124 VAL A C 1
ATOM 991 O O . VAL A 1 124 ? -3.541 -11.117 2.533 1 97 124 VAL A O 1
ATOM 994 N N . THR A 1 125 ? -2.893 -9.953 4.332 1 96.94 125 THR A N 1
ATOM 995 C CA . THR A 1 125 ? -2.131 -11.062 4.902 1 96.94 125 THR A CA 1
ATOM 996 C C . THR A 1 125 ? -3.006 -11.906 5.824 1 96.94 125 THR A C 1
ATOM 998 O O . THR A 1 125 ? -2.537 -12.875 6.414 1 96.94 125 THR A O 1
ATOM 1001 N N . GLU A 1 126 ? -4.211 -11.523 5.996 1 96.44 126 GLU A N 1
ATOM 1002 C CA . GLU A 1 126 ? -5.152 -12.289 6.812 1 96.44 126 GLU A CA 1
ATOM 1003 C C . GLU A 1 126 ? -5.938 -13.281 5.965 1 96.44 126 GLU A C 1
ATOM 1005 O O . GLU A 1 126 ? -6.137 -13.07 4.766 1 96.44 126 GLU A O 1
ATOM 1010 N N . PRO A 1 127 ? -6.391 -14.367 6.598 1 96.12 127 PRO A N 1
ATOM 1011 C CA . PRO A 1 127 ? -7.223 -15.312 5.852 1 96.12 127 PRO A CA 1
ATOM 1012 C C . PRO A 1 127 ? -8.461 -14.656 5.242 1 96.12 127 PRO A C 1
ATOM 1014 O O . PRO A 1 127 ? -9.016 -13.711 5.82 1 96.12 127 PRO A O 1
ATOM 1017 N N . GLY A 1 128 ? -8.797 -15.18 4.102 1 96.69 128 GLY A N 1
ATOM 1018 C CA . GLY A 1 128 ? -9.953 -14.664 3.377 1 96.69 128 GLY A CA 1
ATOM 1019 C C . GLY A 1 128 ? -9.75 -14.641 1.873 1 96.69 128 GLY A C 1
ATOM 1020 O O . GLY A 1 128 ? -8.859 -15.312 1.351 1 96.69 128 GLY A O 1
ATOM 1021 N N . SER A 1 129 ? -10.703 -13.984 1.226 1 96.38 129 SER A N 1
ATOM 1022 C CA . SER A 1 129 ? -10.656 -13.938 -0.232 1 96.38 129 SER A CA 1
ATOM 1023 C C . SER A 1 129 ? -11.102 -12.578 -0.757 1 96.38 129 SER A C 1
ATOM 1025 O O . SER A 1 129 ? -11.586 -11.734 0.008 1 96.38 129 SER A O 1
ATOM 1027 N N . VAL A 1 130 ? -10.844 -12.414 -2.023 1 96.88 130 VAL A N 1
ATOM 1028 C CA . VAL A 1 130 ? -11.188 -11.148 -2.662 1 96.88 130 VAL A CA 1
ATOM 1029 C C . VAL A 1 130 ? -12.312 -11.359 -3.668 1 96.88 130 VAL A C 1
ATOM 1031 O O . VAL A 1 130 ? -12.312 -12.344 -4.41 1 96.88 130 VAL A O 1
ATOM 1034 N N . ILE A 1 131 ? -13.273 -10.484 -3.639 1 96.56 131 ILE A N 1
ATOM 1035 C CA . ILE A 1 131 ? -14.32 -10.445 -4.648 1 96.56 131 ILE A CA 1
ATOM 1036 C C . ILE A 1 131 ? -14.375 -9.062 -5.285 1 96.56 131 ILE A C 1
ATOM 1038 O O . ILE A 1 131 ? -14.266 -8.047 -4.59 1 96.56 131 ILE A O 1
ATOM 1042 N N . SER A 1 132 ? -14.461 -9.008 -6.566 1 95.62 132 SER A N 1
ATOM 1043 C CA . SER A 1 132 ? -14.539 -7.742 -7.297 1 95.62 132 SER A CA 1
ATOM 1044 C C . SER A 1 132 ? -15.914 -7.559 -7.938 1 95.62 132 SER A C 1
ATOM 1046 O O . SER A 1 132 ? -16.484 -8.508 -8.477 1 95.62 132 SER A O 1
ATOM 1048 N N . VAL A 1 133 ? -16.406 -6.352 -7.855 1 95.75 133 VAL A N 1
ATOM 1049 C CA . VAL A 1 133 ? -17.719 -5.996 -8.406 1 95.75 133 VAL A CA 1
ATOM 1050 C C . VAL A 1 133 ? -17.578 -4.801 -9.344 1 95.75 133 VAL A C 1
ATOM 1052 O O . VAL A 1 133 ? -16.875 -3.838 -9.031 1 95.75 133 VAL A O 1
ATOM 1055 N N . MET A 1 134 ? -18.297 -4.879 -10.406 1 93.81 134 MET A N 1
ATOM 1056 C CA . MET A 1 134 ? -18.297 -3.768 -11.359 1 93.81 134 MET A CA 1
ATOM 1057 C C . MET A 1 134 ? -19.484 -2.852 -11.125 1 93.81 134 MET A C 1
ATOM 1059 O O . MET A 1 134 ? -20.625 -3.32 -11.016 1 93.81 134 MET A O 1
ATOM 1063 N N . LEU A 1 135 ? -19.188 -1.557 -11.016 1 93 135 LEU A N 1
ATOM 1064 C CA . LEU A 1 135 ? -20.234 -0.561 -10.891 1 93 135 LEU A CA 1
ATOM 1065 C C . LEU A 1 135 ? -20.078 0.543 -11.93 1 93 135 LEU A C 1
ATOM 1067 O O . LEU A 1 135 ? -18.953 0.956 -12.227 1 93 135 LEU A O 1
ATOM 1071 N N . ASP A 1 136 ? -21.203 1.021 -12.398 1 88.5 136 ASP A N 1
ATOM 1072 C CA . ASP A 1 136 ? -21.156 2.174 -13.289 1 88.5 136 ASP A CA 1
ATOM 1073 C C . ASP A 1 136 ? -21.031 3.475 -12.5 1 88.5 136 ASP A C 1
ATOM 1075 O O . ASP A 1 136 ? -21.484 3.564 -11.359 1 88.5 136 ASP A O 1
ATOM 1079 N N . ARG A 1 137 ? -20.453 4.422 -13.133 1 78.31 137 ARG A N 1
ATOM 1080 C CA . ARG A 1 137 ? -20.234 5.707 -12.484 1 78.31 137 ARG A CA 1
ATOM 1081 C C . ARG A 1 137 ? -21.531 6.293 -11.945 1 78.31 137 ARG A C 1
ATOM 1083 O O . ARG A 1 137 ? -21.562 6.844 -10.844 1 78.31 137 ARG A O 1
ATOM 1090 N N . ARG A 1 138 ? -22.641 6.148 -12.734 1 76.25 138 ARG A N 1
ATOM 1091 C CA . ARG A 1 138 ? -23.922 6.727 -12.367 1 76.25 138 ARG A CA 1
ATOM 1092 C C . ARG A 1 138 ? -24.5 6.039 -11.133 1 76.25 138 ARG A C 1
ATOM 1094 O O . ARG A 1 138 ? -25.219 6.66 -10.344 1 76.25 138 ARG A O 1
ATOM 1101 N N . ASP A 1 139 ? -24 4.875 -10.836 1 80.44 139 ASP A N 1
ATOM 1102 C CA . ASP A 1 139 ? -24.531 4.059 -9.75 1 80.44 139 ASP A CA 1
ATOM 1103 C C . ASP A 1 139 ? -23.438 3.674 -8.766 1 80.44 139 ASP A C 1
ATOM 1105 O O . ASP A 1 139 ? -23.422 2.555 -8.25 1 80.44 13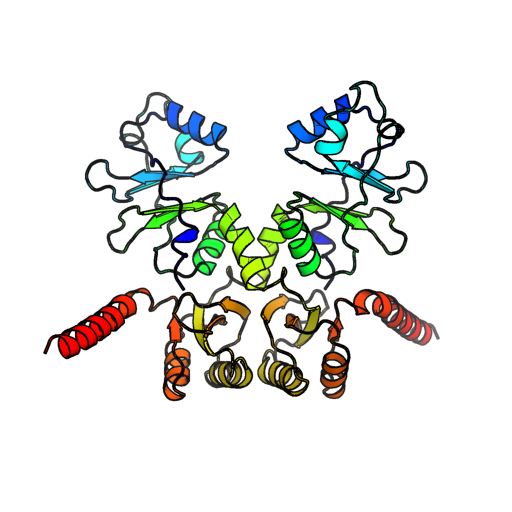9 ASP A O 1
ATOM 1109 N N . LEU A 1 140 ? -22.531 4.621 -8.641 1 84.44 140 LEU A N 1
ATOM 1110 C CA . LEU A 1 140 ? -21.422 4.27 -7.762 1 84.44 140 LEU A CA 1
ATOM 1111 C C . LEU A 1 140 ? -21.828 4.383 -6.293 1 84.44 140 LEU A C 1
ATOM 1113 O O . LEU A 1 140 ? -21.469 5.352 -5.621 1 84.44 140 LEU A O 1
ATOM 1117 N N . SER A 1 141 ? -22.719 3.541 -5.844 1 91.44 141 SER A N 1
ATOM 1118 C CA . SER A 1 141 ? -23.141 3.334 -4.457 1 91.44 141 SER A CA 1
ATOM 1119 C C . SER A 1 141 ? -22.922 1.887 -4.027 1 91.44 141 SER A C 1
ATOM 1121 O O . SER A 1 141 ? -23.375 0.958 -4.699 1 91.44 141 SER A O 1
ATOM 1123 N N . ILE A 1 142 ? -22.219 1.742 -2.863 1 97.25 142 ILE A N 1
ATOM 1124 C CA . ILE A 1 142 ? -21.844 0.378 -2.5 1 97.25 142 ILE A CA 1
ATOM 1125 C C . ILE A 1 142 ? -22.781 -0.136 -1.412 1 97.25 142 ILE A C 1
ATOM 1127 O O . ILE A 1 142 ? -22.641 -1.266 -0.939 1 97.25 142 ILE A O 1
ATOM 1131 N N . THR A 1 143 ? -23.797 0.629 -1.036 1 96.75 143 THR A N 1
ATOM 1132 C CA . THR A 1 143 ? -24.703 0.262 0.05 1 96.75 143 THR A CA 1
ATOM 1133 C C . THR A 1 143 ? -25.344 -1.097 -0.215 1 96.75 143 THR A C 1
ATOM 1135 O O . THR A 1 143 ? -25.297 -1.984 0.639 1 96.75 143 THR A O 1
ATOM 1138 N N . GLU A 1 144 ? -25.844 -1.235 -1.433 1 96.56 144 GLU A N 1
ATOM 1139 C CA . GLU A 1 144 ? -26.531 -2.484 -1.751 1 96.56 144 GLU A CA 1
ATOM 1140 C C . GLU A 1 144 ? -25.547 -3.654 -1.793 1 96.56 144 GLU A C 1
ATOM 1142 O O . GLU A 1 144 ? -25.844 -4.734 -1.271 1 96.56 144 GLU A O 1
ATOM 1147 N N . VAL A 1 145 ? -24.422 -3.475 -2.389 1 98 145 VAL A N 1
ATOM 1148 C CA . VAL A 1 145 ? -23.406 -4.516 -2.514 1 98 145 VAL A CA 1
ATOM 1149 C C . VAL A 1 145 ? -22.969 -4.969 -1.127 1 98 145 VAL A C 1
ATOM 1151 O O . VAL A 1 145 ? -22.906 -6.168 -0.847 1 98 145 VAL A O 1
ATOM 1154 N N . VAL A 1 146 ? -22.719 -4.027 -0.232 1 98.44 146 VAL A N 1
ATOM 1155 C CA . VAL A 1 146 ? -22.281 -4.301 1.133 1 98.44 146 VAL A CA 1
ATOM 1156 C C . VAL A 1 146 ? -23.359 -5.074 1.878 1 98.44 146 VAL A C 1
ATOM 1158 O O . VAL A 1 146 ? -23.078 -6.066 2.555 1 98.44 146 VAL A O 1
ATOM 1161 N N . ASN A 1 147 ? -24.547 -4.59 1.713 1 97.69 147 ASN A N 1
ATOM 1162 C CA . ASN A 1 147 ? -25.656 -5.254 2.373 1 97.69 147 ASN A CA 1
ATOM 1163 C C . ASN A 1 147 ? -25.781 -6.711 1.929 1 97.69 147 ASN A C 1
ATOM 1165 O O . ASN A 1 147 ? -25.969 -7.602 2.758 1 97.69 147 ASN A O 1
ATOM 1169 N N . ILE A 1 148 ? -25.688 -6.938 0.64 1 98.19 148 ILE A N 1
ATOM 1170 C CA . ILE A 1 148 ? -25.797 -8.289 0.095 1 98.19 148 ILE A CA 1
ATOM 1171 C C . ILE A 1 148 ? -24.688 -9.164 0.686 1 98.19 148 ILE A C 1
ATOM 1173 O O . ILE A 1 148 ? -24.953 -10.273 1.165 1 98.19 148 ILE A O 1
ATOM 1177 N N . MET A 1 149 ? -23.438 -8.719 0.735 1 98.38 149 MET A N 1
ATOM 1178 C CA . MET A 1 149 ? -22.312 -9.5 1.223 1 98.38 149 MET A CA 1
ATOM 1179 C C . MET A 1 149 ? -22.484 -9.844 2.697 1 98.38 149 MET A C 1
ATOM 1181 O O . MET A 1 149 ? -22.266 -10.992 3.096 1 98.38 149 MET A O 1
ATOM 1185 N N . GLU A 1 150 ? -22.953 -8.852 3.43 1 97.69 150 GLU A N 1
ATOM 1186 C CA . GLU A 1 150 ? -23.047 -9.078 4.871 1 97.69 150 GLU A CA 1
ATOM 1187 C C . GLU A 1 150 ? -24.25 -9.938 5.215 1 97.69 150 GLU A C 1
ATOM 1189 O O . GLU A 1 150 ? -24.219 -10.695 6.188 1 97.69 150 GLU A O 1
ATOM 1194 N N . THR A 1 151 ? -25.312 -9.812 4.438 1 97.31 151 THR A N 1
ATOM 1195 C CA . THR A 1 151 ? -26.469 -10.688 4.621 1 97.31 151 THR A CA 1
ATOM 1196 C C . THR A 1 151 ? -26.078 -12.148 4.398 1 97.31 151 THR A C 1
ATOM 1198 O O . THR A 1 151 ? -26.609 -13.047 5.047 1 97.31 151 THR A O 1
ATOM 1201 N N . GLU A 1 152 ? -25.062 -12.43 3.496 1 97.25 152 GLU A N 1
ATOM 1202 C CA . GLU A 1 152 ? -24.594 -13.781 3.221 1 97.25 152 GLU A CA 1
ATOM 1203 C C . GLU A 1 152 ? -23.531 -14.211 4.234 1 97.25 152 GLU A C 1
ATOM 1205 O O . GLU A 1 152 ? -22.859 -15.234 4.051 1 97.25 152 GLU A O 1
ATOM 1210 N N . GLY A 1 153 ? -23.297 -13.391 5.234 1 95.5 153 GLY A N 1
ATOM 1211 C CA . GLY A 1 153 ? -22.469 -13.797 6.367 1 95.5 153 GLY A CA 1
ATOM 1212 C C . GLY A 1 153 ? -21.031 -13.344 6.254 1 95.5 153 GLY A C 1
ATOM 1213 O O . GLY A 1 153 ? -20.188 -13.75 7.051 1 95.5 153 GLY A O 1
ATOM 1214 N N . ALA A 1 154 ? -20.703 -12.508 5.324 1 97 154 ALA A N 1
ATOM 1215 C CA . ALA A 1 154 ? -19.312 -12.055 5.145 1 97 154 ALA A CA 1
ATOM 1216 C C . ALA A 1 154 ? -19.031 -10.812 5.988 1 97 154 ALA A C 1
ATOM 1218 O O . ALA A 1 154 ? -19.922 -9.961 6.172 1 97 154 ALA A O 1
ATOM 1219 N N . LYS A 1 155 ? -17.828 -10.766 6.5 1 96.81 155 LYS A N 1
ATOM 1220 C CA . LYS A 1 155 ? -17.281 -9.516 7.008 1 96.81 155 LYS A CA 1
ATOM 1221 C C . LYS A 1 155 ? -16.328 -8.883 5.996 1 96.81 155 LYS A C 1
ATOM 1223 O O . LYS A 1 155 ? -15.531 -9.578 5.363 1 96.81 155 LYS A O 1
ATOM 1228 N N . ILE A 1 156 ? -16.484 -7.625 5.863 1 98.06 156 ILE A N 1
ATOM 1229 C CA . ILE A 1 156 ? -15.641 -6.898 4.918 1 98.06 156 ILE A CA 1
ATOM 1230 C C . ILE A 1 156 ? -14.422 -6.332 5.645 1 98.06 156 ILE A C 1
ATOM 1232 O O . ILE A 1 156 ? -14.562 -5.516 6.559 1 98.06 156 ILE A O 1
ATOM 1236 N N . LEU A 1 157 ? -13.227 -6.672 5.16 1 97.31 157 LEU A N 1
ATOM 1237 C CA . LEU A 1 157 ? -11.984 -6.355 5.855 1 97.31 157 LEU A CA 1
ATOM 1238 C C . LEU A 1 157 ? -11.219 -5.258 5.125 1 97.31 157 LEU A C 1
ATOM 1240 O O . LEU A 1 157 ? -10.211 -4.758 5.629 1 97.31 157 LEU A O 1
ATOM 1244 N N . GLY A 1 158 ? -11.633 -4.891 3.936 1 98.25 158 GLY A N 1
ATOM 1245 C CA . GLY A 1 158 ? -11.031 -3.863 3.104 1 98.25 158 GLY A CA 1
ATOM 1246 C C . GLY A 1 158 ? -11.742 -3.674 1.776 1 98.25 158 GLY A C 1
ATOM 1247 O O . GLY A 1 158 ? -12.484 -4.555 1.333 1 98.25 158 GLY A O 1
ATOM 1248 N N . MET A 1 159 ? -11.523 -2.518 1.188 1 98.38 159 MET A N 1
ATOM 1249 C CA . MET A 1 159 ? -12.148 -2.215 -0.093 1 98.38 159 MET A CA 1
ATOM 1250 C C . MET A 1 159 ? -11.328 -1.2 -0.878 1 98.38 159 MET A C 1
ATOM 1252 O O . MET A 1 159 ? -10.836 -0.221 -0.313 1 98.38 159 MET A O 1
ATOM 1256 N N . THR A 1 160 ? -11.172 -1.459 -2.16 1 98.06 160 THR A N 1
ATOM 1257 C CA . THR A 1 160 ? -10.531 -0.505 -3.061 1 98.06 160 THR A CA 1
ATOM 1258 C C . THR A 1 160 ? -11.422 -0.232 -4.273 1 98.06 160 THR A C 1
ATOM 1260 O O . THR A 1 160 ? -12.328 -1.011 -4.574 1 98.06 160 THR A O 1
ATOM 1263 N N . VAL A 1 161 ? -11.219 0.933 -4.902 1 96.38 161 VAL A N 1
ATOM 1264 C CA . VAL A 1 161 ? -11.977 1.361 -6.07 1 96.38 161 VAL A CA 1
ATOM 1265 C C . VAL A 1 161 ? -11.023 1.795 -7.18 1 96.38 161 VAL A C 1
ATOM 1267 O O . VAL A 1 161 ? -10.141 2.629 -6.961 1 96.38 161 VAL A O 1
ATOM 1270 N N . GLU A 1 162 ? -11.234 1.255 -8.328 1 93.31 162 GLU A N 1
ATOM 1271 C CA . GLU A 1 162 ? -10.422 1.65 -9.477 1 93.31 162 GLU A CA 1
ATOM 1272 C C . GLU A 1 162 ? -11.273 1.779 -10.734 1 93.31 162 GLU A C 1
ATOM 1274 O O . GLU A 1 162 ? -12.281 1.09 -10.883 1 93.31 162 GLU A O 1
ATOM 1279 N N . LYS A 1 163 ? -10.812 2.666 -11.555 1 89.81 163 LYS A N 1
ATOM 1280 C CA . LYS A 1 163 ? -11.461 2.734 -12.859 1 89.81 163 LYS A CA 1
ATOM 1281 C C . LYS A 1 163 ? -11.266 1.437 -13.641 1 89.81 163 LYS A C 1
ATOM 1283 O O . LYS A 1 163 ? -10.164 0.881 -13.664 1 89.81 163 LYS A O 1
ATOM 1288 N N . SER A 1 164 ? -12.328 1.009 -14.227 1 83.38 164 SER A N 1
ATOM 1289 C CA . SER A 1 164 ? -12.266 -0.242 -14.969 1 83.38 164 SER A CA 1
ATOM 1290 C C . SER A 1 164 ? -11.547 -0.057 -16.297 1 83.38 164 SER A C 1
ATOM 1292 O O . SER A 1 164 ? -11.523 1.045 -16.859 1 83.38 164 SER A O 1
ATOM 1294 N N . GLN A 1 165 ? -10.914 -1.069 -16.688 1 75.19 165 GLN A N 1
ATOM 1295 C CA . GLN A 1 165 ? -10.25 -1.052 -18 1 75.19 165 GLN A CA 1
ATOM 1296 C C . GLN A 1 165 ? -11.25 -1.285 -19.125 1 75.19 165 GLN A C 1
ATOM 1298 O O . GLN A 1 165 ? -10.914 -1.128 -20.297 1 75.19 165 GLN A O 1
ATOM 1303 N N . GLN A 1 166 ? -12.391 -1.618 -18.75 1 72.31 166 GLN A N 1
ATOM 1304 C CA . GLN A 1 166 ? -13.43 -1.881 -19.75 1 72.31 166 GLN A CA 1
ATOM 1305 C C . GLN A 1 166 ? -13.984 -0.581 -20.312 1 72.31 166 GLN A C 1
ATOM 1307 O O . GLN A 1 166 ? -13.898 0.47 -19.672 1 72.31 166 GLN A O 1
ATOM 1312 N N . PRO A 1 167 ? -14.414 -0.748 -21.578 1 72.25 167 PRO A N 1
ATOM 1313 C CA . PRO A 1 167 ? -15.016 0.446 -22.172 1 72.25 167 PRO A CA 1
ATOM 1314 C C . PRO A 1 167 ? -16.172 1.004 -21.344 1 72.25 167 PRO A C 1
ATOM 1316 O O . PRO A 1 167 ? -16.938 0.24 -20.75 1 72.25 167 PRO A O 1
ATOM 1319 N N . GLY A 1 168 ? -16.297 2.271 -21.297 1 73.25 168 GLY A N 1
ATOM 1320 C CA . GLY A 1 168 ? -17.312 2.971 -20.531 1 73.25 168 GLY A CA 1
ATOM 1321 C C . GLY A 1 168 ? -16.797 3.521 -19.219 1 73.25 168 GLY A C 1
ATOM 1322 O O . GLY A 1 168 ? -15.633 3.328 -18.875 1 73.25 168 GLY A O 1
ATOM 1323 N N . GLU A 1 169 ? -17.672 4.281 -18.641 1 82.44 169 GLU A N 1
ATOM 1324 C CA . GLU A 1 169 ? -17.297 4.848 -17.344 1 82.44 169 GLU A CA 1
ATOM 1325 C C . GLU A 1 169 ? -17.703 3.924 -16.203 1 82.44 169 GLU A C 1
ATOM 1327 O O . GLU A 1 169 ? -18.797 4.055 -15.648 1 82.44 169 GLU A O 1
ATOM 1332 N N . SER A 1 170 ? -16.891 2.795 -16 1 89.75 170 SER A N 1
ATOM 1333 C CA . SER A 1 170 ? -17.172 1.84 -14.938 1 89.75 170 SER A CA 1
ATOM 1334 C C . SER A 1 170 ? -16.016 1.73 -13.953 1 89.75 170 SER A C 1
ATOM 1336 O O . SER A 1 170 ? -14.906 2.18 -14.25 1 89.75 170 SER A O 1
ATOM 1338 N N . PHE A 1 171 ? -16.422 1.323 -12.781 1 93.56 171 PHE A N 1
ATOM 1339 C CA . PHE A 1 171 ? -15.453 1.134 -11.711 1 93.56 171 PHE A CA 1
ATOM 1340 C C . PHE A 1 171 ? -15.445 -0.316 -11.242 1 93.56 171 PHE A C 1
ATOM 1342 O O . PHE A 1 171 ? -16.484 -0.975 -11.219 1 93.56 171 PHE A O 1
ATOM 1349 N N . GLU A 1 172 ? -14.273 -0.785 -10.969 1 93.88 172 GLU A N 1
ATOM 1350 C CA . GLU A 1 172 ? -14.102 -2.074 -10.305 1 93.88 172 GLU A CA 1
ATOM 1351 C C . GLU A 1 172 ? -13.828 -1.893 -8.812 1 93.88 172 GLU A C 1
ATOM 1353 O O . GLU A 1 172 ? -12.844 -1.264 -8.422 1 93.88 172 GLU A O 1
ATOM 1358 N N . ILE A 1 173 ? -14.68 -2.445 -8.031 1 96.88 173 ILE A N 1
ATOM 1359 C CA . ILE A 1 173 ? -14.531 -2.416 -6.582 1 96.88 173 ILE A CA 1
ATOM 1360 C C . ILE A 1 173 ? -14.078 -3.783 -6.082 1 96.88 173 ILE A C 1
ATOM 1362 O O . ILE A 1 173 ? -14.711 -4.801 -6.375 1 96.88 173 ILE A O 1
ATOM 1366 N N . SER A 1 174 ? -12.945 -3.814 -5.355 1 96.94 174 SER A N 1
ATOM 1367 C CA . SER A 1 174 ? -12.445 -5.051 -4.773 1 96.94 174 SER A CA 1
ATOM 1368 C C . SER A 1 174 ? -12.68 -5.09 -3.266 1 96.94 174 SER A C 1
ATOM 1370 O O . SER A 1 174 ? -12.328 -4.145 -2.553 1 96.94 174 SER A O 1
ATOM 1372 N N . PHE A 1 175 ? -13.266 -6.199 -2.801 1 98.12 175 PHE A N 1
ATOM 1373 C CA . PHE A 1 175 ? -13.523 -6.398 -1.379 1 98.12 175 PHE A CA 1
ATOM 1374 C C . PHE A 1 175 ? -12.703 -7.559 -0.837 1 98.12 175 PHE A C 1
ATOM 1376 O O . PHE A 1 175 ? -12.758 -8.672 -1.372 1 98.12 175 PHE A O 1
ATOM 1383 N N . LYS A 1 176 ? -11.953 -7.277 0.147 1 98 176 LYS A N 1
ATOM 1384 C CA . LYS A 1 176 ? -11.367 -8.352 0.945 1 98 176 LYS A CA 1
ATOM 1385 C C . LYS A 1 176 ? -12.352 -8.844 2.006 1 98 176 LYS A C 1
ATOM 1387 O O . LYS A 1 176 ? -12.781 -8.07 2.863 1 98 176 LYS A O 1
ATOM 1392 N N . LEU A 1 177 ? -12.734 -10.086 1.872 1 98.06 177 LEU A N 1
ATOM 1393 C CA . LEU A 1 177 ? -13.695 -10.68 2.795 1 98.06 177 LEU A CA 1
ATOM 1394 C C . LEU A 1 177 ? -13.016 -11.672 3.73 1 98.06 177 LEU A C 1
ATOM 1396 O O . LEU A 1 177 ? -11.969 -12.234 3.393 1 98.06 177 LEU A O 1
ATOM 1400 N N . ASP A 1 178 ? -13.664 -11.961 4.848 1 96.25 178 ASP A N 1
ATOM 1401 C CA . ASP A 1 178 ? -13.094 -12.867 5.836 1 96.25 178 ASP A CA 1
ATOM 1402 C C . ASP A 1 178 ? -13.398 -14.328 5.488 1 96.25 178 ASP A C 1
ATOM 1404 O O . ASP A 1 178 ? -12.969 -15.242 6.195 1 96.25 178 ASP A O 1
ATOM 1408 N N . LEU A 1 179 ? -14.07 -14.539 4.398 1 96.88 179 LEU A N 1
ATOM 1409 C CA . LEU A 1 179 ? -14.43 -15.883 3.967 1 96.88 179 LEU A CA 1
ATOM 1410 C C . LEU A 1 179 ? -13.422 -16.422 2.955 1 96.88 179 LEU A C 1
ATOM 1412 O O . LEU A 1 179 ? -13.031 -15.703 2.027 1 96.88 179 LEU A O 1
ATOM 1416 N N . GLU A 1 180 ? -13.141 -17.672 3.105 1 94.5 180 GLU A N 1
ATOM 1417 C CA . GLU A 1 180 ? -12.289 -18.328 2.119 1 94.5 180 GLU A CA 1
ATOM 1418 C C . GLU A 1 180 ? -13.07 -18.703 0.869 1 94.5 180 GLU A C 1
ATOM 1420 O O . GLU A 1 180 ? -12.578 -18.562 -0.251 1 94.5 180 GLU A O 1
ATOM 1425 N N . ASP A 1 181 ? -14.266 -19.219 1.112 1 95 181 ASP A N 1
ATOM 1426 C CA . ASP A 1 181 ? -15.195 -19.547 0.031 1 95 181 ASP A CA 1
ATOM 1427 C C . ASP A 1 181 ? -16.281 -18.484 -0.114 1 95 181 ASP A C 1
ATOM 1429 O O . ASP A 1 181 ? -17.156 -18.375 0.733 1 95 181 ASP A O 1
ATOM 1433 N N . VAL A 1 182 ? -16.156 -17.75 -1.294 1 97 182 VAL A N 1
ATOM 1434 C CA . VAL A 1 182 ? -17.078 -16.641 -1.464 1 97 182 VAL A CA 1
ATOM 1435 C C . VAL A 1 182 ? -18.141 -17 -2.504 1 97 182 VAL A C 1
ATOM 1437 O O . VAL A 1 182 ? -18.766 -16.125 -3.104 1 97 182 VAL A O 1
ATOM 1440 N N . SER A 1 183 ? -18.391 -18.234 -2.715 1 96.31 183 SER A N 1
ATOM 1441 C CA . SER A 1 183 ? -19.312 -18.672 -3.748 1 96.31 183 SER A CA 1
ATOM 1442 C C . SER A 1 183 ? -20.734 -18.203 -3.467 1 96.31 183 SER A C 1
ATOM 1444 O O . SER A 1 183 ? -21.422 -17.75 -4.375 1 96.31 183 SER A O 1
ATOM 1446 N N . ARG A 1 184 ? -21.141 -18.328 -2.234 1 97.56 184 ARG A N 1
ATOM 1447 C CA . ARG A 1 184 ? -22.484 -17.891 -1.865 1 97.56 184 ARG A CA 1
ATOM 1448 C C . ARG A 1 184 ? -22.641 -16.391 -2.029 1 97.56 184 ARG A C 1
ATOM 1450 O O . ARG A 1 184 ? -23.672 -15.914 -2.506 1 97.56 184 ARG A O 1
ATOM 1457 N N . VAL A 1 185 ? -21.641 -15.672 -1.628 1 98.44 185 VAL A N 1
ATOM 1458 C CA . VAL A 1 185 ? -21.656 -14.219 -1.764 1 98.44 185 VAL A CA 1
ATOM 1459 C C . VAL A 1 185 ? -21.719 -13.844 -3.242 1 98.44 185 VAL A C 1
ATOM 1461 O O . VAL A 1 185 ? -22.531 -13.016 -3.639 1 98.44 185 VAL A O 1
ATOM 1464 N N . ALA A 1 186 ? -20.906 -14.484 -4.035 1 98 186 ALA A N 1
ATOM 1465 C CA . ALA A 1 186 ? -20.875 -14.227 -5.473 1 98 186 ALA A CA 1
ATOM 1466 C C . ALA A 1 186 ? -22.219 -14.531 -6.109 1 98 186 ALA A C 1
ATOM 1468 O O . ALA A 1 186 ? -22.719 -13.75 -6.926 1 98 186 ALA A O 1
ATOM 1469 N N . ALA A 1 187 ? -22.781 -15.625 -5.758 1 98 187 ALA A N 1
ATOM 1470 C CA . ALA A 1 187 ? -24.078 -16.031 -6.297 1 98 187 ALA A CA 1
ATOM 1471 C C . ALA A 1 187 ? -25.156 -15.008 -5.945 1 98 187 ALA A C 1
ATOM 1473 O O . ALA A 1 187 ? -25.984 -14.656 -6.789 1 98 187 ALA A O 1
ATOM 1474 N N . ALA A 1 188 ? -25.172 -14.562 -4.754 1 98.44 188 ALA A N 1
ATOM 1475 C CA . ALA A 1 188 ? -26.141 -13.57 -4.312 1 98.44 188 ALA A CA 1
ATOM 1476 C C . ALA A 1 188 ? -26 -12.266 -5.098 1 98.44 188 ALA A C 1
ATOM 1478 O O . ALA A 1 188 ? -27 -11.695 -5.543 1 98.44 188 ALA A O 1
ATOM 1479 N N . LEU A 1 189 ? -24.781 -11.805 -5.293 1 98.31 189 LEU A N 1
ATOM 1480 C CA . LEU A 1 189 ? -24.531 -10.586 -6.051 1 98.31 189 LEU A CA 1
ATOM 1481 C C . LEU A 1 189 ? -25 -10.734 -7.496 1 98.31 189 LEU A C 1
ATOM 1483 O O . LEU A 1 189 ? -25.609 -9.82 -8.055 1 98.31 189 LEU A O 1
ATOM 1487 N N . ARG A 1 190 ? -24.797 -11.898 -8.023 1 97.38 190 ARG A N 1
ATOM 1488 C CA . ARG A 1 190 ? -25.219 -12.148 -9.398 1 97.38 190 ARG A CA 1
ATOM 1489 C C . ARG A 1 190 ? -26.734 -12.164 -9.523 1 97.38 190 ARG A C 1
ATOM 1491 O O . ARG A 1 190 ? -27.297 -11.734 -10.531 1 97.38 190 ARG A O 1
ATOM 1498 N N . ARG A 1 191 ? -27.406 -12.617 -8.594 1 97.5 191 ARG A N 1
ATOM 1499 C CA . ARG A 1 191 ? -28.875 -12.617 -8.578 1 97.5 191 ARG A CA 1
ATOM 1500 C C . ARG A 1 191 ? -29.422 -11.203 -8.664 1 97.5 191 ARG A C 1
ATOM 1502 O O . ARG A 1 191 ? -30.516 -10.984 -9.211 1 97.5 191 ARG A O 1
ATOM 1509 N N . TYR A 1 192 ? -28.703 -10.289 -8.133 1 95.94 192 TYR A N 1
ATOM 1510 C CA . TYR A 1 192 ? -29.109 -8.891 -8.195 1 95.94 192 TYR A CA 1
ATOM 1511 C C . TYR A 1 192 ? -28.516 -8.203 -9.414 1 95.94 192 TYR A C 1
ATOM 1513 O O . TYR A 1 192 ? -28.422 -6.973 -9.461 1 95.94 192 TYR A O 1
ATOM 1521 N N . ASP A 1 193 ? -27.875 -8.906 -10.367 1 94.94 193 ASP A N 1
ATOM 1522 C CA . ASP A 1 193 ? -27.438 -8.508 -11.703 1 94.94 193 ASP A CA 1
ATOM 1523 C C . ASP A 1 193 ? -26.109 -7.762 -11.656 1 94.94 193 ASP A C 1
ATOM 1525 O O . ASP A 1 193 ? -25.828 -6.934 -12.523 1 94.94 193 ASP A O 1
ATOM 1529 N N . TYR A 1 194 ? -25.359 -8 -10.586 1 95.12 194 TYR A N 1
ATOM 1530 C CA . TYR A 1 194 ? -24.016 -7.453 -10.57 1 95.12 194 TYR A CA 1
ATOM 1531 C C . TYR A 1 194 ? -23.047 -8.336 -11.352 1 95.12 194 TYR A C 1
ATOM 1533 O O . TYR A 1 194 ? -23.188 -9.562 -11.344 1 95.12 194 TYR A O 1
ATOM 1541 N N . VAL A 1 195 ? -22.062 -7.703 -12.016 1 92.94 195 VAL A N 1
ATOM 1542 C CA . VAL A 1 195 ? -20.953 -8.414 -12.625 1 92.94 195 VAL A CA 1
ATOM 1543 C C . VAL A 1 195 ? -19.844 -8.625 -11.602 1 92.94 195 VAL A C 1
ATOM 1545 O O . VAL A 1 195 ? -19.297 -7.656 -11.062 1 92.94 195 VAL A O 1
ATOM 1548 N N . VAL A 1 196 ? -19.516 -9.969 -11.359 1 94.94 196 VAL A N 1
ATOM 1549 C CA . VAL A 1 196 ? -18.641 -10.289 -10.242 1 94.94 196 VAL A CA 1
ATOM 1550 C C . VAL A 1 196 ? -17.5 -11.172 -10.719 1 94.94 196 VAL A C 1
ATOM 1552 O O . VAL A 1 196 ? -17.688 -12.031 -11.586 1 94.94 196 VAL A O 1
ATOM 1555 N N . SER A 1 197 ? -16.328 -10.922 -10.148 1 91.69 197 SER A N 1
ATOM 1556 C CA . SER A 1 197 ? -15.188 -11.828 -10.305 1 91.69 197 SER A CA 1
ATOM 1557 C C . SER A 1 197 ? -14.57 -12.172 -8.953 1 91.69 197 SER A C 1
ATOM 1559 O O . SER A 1 197 ? -14.578 -11.352 -8.031 1 91.69 197 SER A O 1
ATOM 1561 N N . THR A 1 198 ? -14.141 -13.414 -8.82 1 88.75 198 THR A N 1
ATOM 1562 C CA . THR A 1 198 ? -13.555 -13.859 -7.559 1 88.75 198 THR A CA 1
ATOM 1563 C C . THR A 1 198 ? -12.109 -14.297 -7.754 1 88.75 198 THR A C 1
ATOM 1565 O O . THR A 1 198 ? -11.703 -14.633 -8.867 1 88.75 198 THR A O 1
ATOM 1568 N N . SER A 1 199 ? -11.305 -14.07 -6.762 1 74.75 199 SER A N 1
ATOM 1569 C CA . SER A 1 199 ? -9.914 -14.484 -6.812 1 74.75 199 SER A CA 1
ATOM 1570 C C . SER A 1 199 ? -9.789 -15.992 -7.016 1 74.75 199 SER A C 1
ATOM 1572 O O . SER A 1 199 ? -8.781 -16.484 -7.523 1 74.75 199 SER A O 1
ATOM 1574 N N . SER A 1 200 ? -10.703 -16.781 -6.477 1 56.03 200 SER A N 1
ATOM 1575 C CA . SER A 1 200 ? -10.672 -18.219 -6.699 1 56.03 200 SER A CA 1
ATOM 1576 C C . SER A 1 200 ? -11.062 -18.562 -8.133 1 56.03 200 SER A C 1
ATOM 1578 O O . SER A 1 200 ? -10.586 -19.562 -8.688 1 56.03 200 SER A O 1
ATOM 1580 N N . GLU A 1 201 ? -12.062 -17.891 -8.625 1 49.78 201 GLU A N 1
ATOM 1581 C CA . GLU A 1 201 ? -12.656 -18.219 -9.922 1 49.78 201 GLU A CA 1
ATOM 1582 C C . GLU A 1 201 ? -11.828 -17.641 -11.07 1 49.78 201 GLU A C 1
ATOM 1584 O O . GLU A 1 201 ? -11.992 -18.047 -12.219 1 49.78 201 GLU A O 1
ATOM 1589 N N . ASN A 1 202 ? -11.125 -16.547 -10.922 1 46.69 202 ASN A N 1
ATOM 1590 C CA . ASN A 1 202 ? -10.445 -16.047 -12.109 1 46.69 202 ASN A CA 1
ATOM 1591 C C . ASN A 1 202 ? -9.711 -17.156 -12.844 1 46.69 202 ASN A C 1
ATOM 1593 O O . ASN A 1 202 ? -9.109 -16.938 -13.898 1 46.69 202 ASN A O 1
ATOM 1597 N N . GLU A 1 203 ? -9.609 -18.188 -12.219 1 41.97 203 GLU A N 1
ATOM 1598 C CA . GLU A 1 203 ? -9.102 -19.344 -12.945 1 41.97 203 GLU A CA 1
ATOM 1599 C C . GLU A 1 203 ? -10.055 -19.75 -14.062 1 41.97 203 GLU A C 1
ATOM 1601 O O . GLU A 1 203 ? -9.617 -20.109 -15.164 1 41.97 203 GLU A O 1
ATOM 1606 N N . VAL A 1 204 ? -11.391 -19.844 -13.844 1 39.28 204 VAL A N 1
ATOM 1607 C CA . VAL A 1 204 ? -12.312 -20.531 -14.742 1 39.28 204 VAL A CA 1
ATOM 1608 C C . VAL A 1 204 ? -12.922 -19.531 -15.727 1 39.28 204 VAL A C 1
ATOM 1610 O O . VAL A 1 204 ? -13.125 -19.844 -16.891 1 39.28 204 VAL A O 1
ATOM 1613 N N . PHE A 1 205 ? -13.25 -18.375 -15.391 1 40.75 205 PHE A N 1
ATOM 1614 C CA . PHE A 1 205 ? -14.102 -17.484 -16.172 1 40.75 205 PHE A CA 1
ATOM 1615 C C . PHE A 1 205 ? -13.367 -16.969 -17.406 1 40.75 205 PHE A C 1
ATOM 1617 O O . PHE A 1 205 ? -13.969 -16.797 -18.469 1 40.75 205 PHE A O 1
ATOM 1624 N N . ASN A 1 206 ? -12.086 -16.766 -17.312 1 43.06 206 ASN A N 1
ATOM 1625 C CA . ASN A 1 206 ? -11.523 -16.391 -18.594 1 43.06 206 ASN A CA 1
ATOM 1626 C C . ASN A 1 206 ? -11.852 -17.422 -19.672 1 43.06 206 ASN A C 1
ATOM 1628 O O . ASN A 1 206 ? -11.945 -17.078 -20.859 1 43.06 206 ASN A O 1
ATOM 1632 N N . GLN A 1 207 ? -12.156 -18.547 -19.172 1 38.53 207 GLN A N 1
ATOM 1633 C CA . GLN A 1 207 ? -12.531 -19.578 -20.141 1 38.53 207 GLN A CA 1
ATOM 1634 C C . GLN A 1 207 ? -13.945 -19.344 -20.656 1 38.53 207 GLN A C 1
ATOM 1636 O O . GLN A 1 207 ? -14.211 -19.5 -21.859 1 38.53 207 GLN A O 1
ATOM 1641 N N . ASP A 1 208 ? -14.797 -18.922 -19.75 1 41.5 208 ASP A N 1
ATOM 1642 C CA . ASP A 1 208 ? -16.203 -18.812 -20.172 1 41.5 208 ASP A CA 1
ATOM 1643 C C . ASP A 1 208 ? -16.438 -17.547 -20.969 1 41.5 208 ASP A C 1
ATOM 1645 O O . ASP A 1 208 ? -17.203 -17.547 -21.938 1 41.5 208 ASP A O 1
ATOM 1649 N N . LEU A 1 209 ? -15.891 -16.453 -20.578 1 42.28 209 LEU A N 1
ATOM 1650 C CA . LEU A 1 209 ? -16.109 -15.242 -21.359 1 42.28 209 LEU A CA 1
ATOM 1651 C C . LEU A 1 209 ? -15.461 -15.344 -22.734 1 42.28 209 LEU A C 1
ATOM 1653 O O . LEU A 1 209 ? -16.047 -14.906 -23.719 1 42.28 209 LEU A O 1
ATOM 1657 N N . GLU A 1 210 ? -14.273 -15.922 -22.719 1 41.56 210 GLU A N 1
ATOM 1658 C CA . GLU A 1 210 ? -13.695 -16.219 -24.016 1 41.56 210 GLU A CA 1
ATOM 1659 C C . GLU A 1 210 ? -14.586 -17.172 -24.812 1 41.56 210 GLU A C 1
ATOM 1661 O O . GLU A 1 210 ? -14.734 -17.031 -26.031 1 41.56 210 GLU A O 1
ATOM 1666 N N . THR A 1 211 ? -15.258 -18 -23.984 1 40.19 211 THR A N 1
ATOM 1667 C CA . THR A 1 211 ? -16.188 -18.906 -24.656 1 40.19 211 THR A CA 1
ATOM 1668 C C . THR A 1 211 ? -17.406 -18.141 -25.172 1 40.19 211 THR A C 1
ATOM 1670 O O . THR A 1 211 ? -17.875 -18.391 -26.281 1 40.19 211 THR A O 1
ATOM 1673 N N . ARG A 1 212 ? -17.891 -17.203 -24.328 1 42.94 212 ARG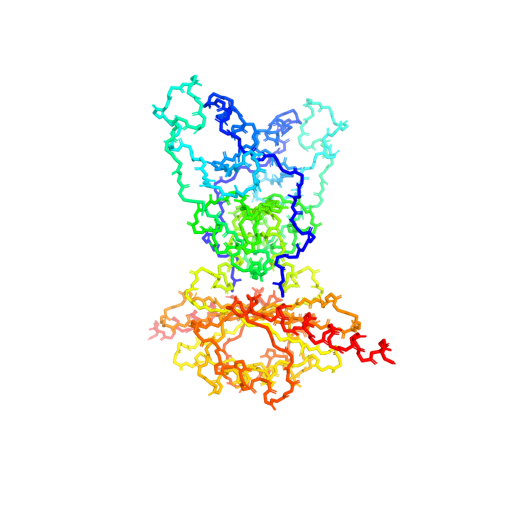 A N 1
ATOM 1674 C CA . ARG A 1 212 ? -19.062 -16.453 -24.797 1 42.94 212 ARG A CA 1
ATOM 1675 C C . ARG A 1 212 ? -18.688 -15.492 -25.906 1 42.94 212 ARG A C 1
ATOM 1677 O O . ARG A 1 212 ? -19.469 -15.273 -26.844 1 42.94 212 ARG A O 1
ATOM 1684 N N . ALA A 1 213 ? -17.531 -14.82 -25.766 1 43.34 213 ALA A N 1
ATOM 1685 C CA . ALA A 1 213 ? -17.062 -13.953 -26.844 1 43.34 213 ALA A CA 1
ATOM 1686 C C . ALA A 1 213 ? -16.875 -14.734 -28.141 1 43.34 213 ALA A C 1
ATOM 1688 O O . ALA A 1 213 ? -17.25 -14.258 -29.219 1 43.34 213 ALA A O 1
ATOM 1689 N N . ASP A 1 214 ? -16.328 -15.883 -27.875 1 41.09 214 ASP A N 1
ATOM 1690 C CA . ASP A 1 214 ? -16.203 -16.766 -29.031 1 41.09 214 ASP A CA 1
ATOM 1691 C C . ASP A 1 214 ? -17.578 -17.141 -29.578 1 41.09 214 ASP A C 1
ATOM 1693 O O . ASP A 1 214 ? -17.781 -17.203 -30.781 1 41.09 214 ASP A O 1
ATOM 1697 N N . GLU A 1 215 ? -18.5 -17.328 -28.578 1 43.25 215 GLU A N 1
ATOM 1698 C CA . GLU A 1 215 ? -19.859 -17.656 -28.984 1 43.25 215 GLU A CA 1
ATOM 1699 C C . GLU A 1 215 ? -20.547 -16.469 -29.641 1 43.25 215 GLU A C 1
ATOM 1701 O O . GLU A 1 215 ? -21.266 -16.609 -30.641 1 43.25 215 GLU A O 1
ATOM 1706 N N . LEU A 1 216 ? -20.266 -15.312 -29 1 42.53 216 LEU A N 1
ATOM 1707 C CA . LEU A 1 216 ? -20.859 -14.102 -29.562 1 42.53 216 LEU A CA 1
ATOM 1708 C C . LEU A 1 216 ? -20.25 -13.797 -30.938 1 42.53 216 LEU A C 1
ATOM 1710 O O . LEU A 1 216 ? -20.969 -13.422 -31.859 1 42.53 216 LEU A O 1
ATOM 1714 N N . LEU A 1 217 ? -18.938 -14.016 -31.016 1 43.22 217 LEU A N 1
ATOM 1715 C CA . LEU A 1 217 ? -18.281 -13.797 -32.312 1 43.22 217 LEU A CA 1
ATOM 1716 C C . LEU A 1 217 ? -18.734 -14.828 -33.312 1 43.22 217 LEU A C 1
ATOM 1718 O O . LEU A 1 217 ? -18.875 -14.508 -34.5 1 43.22 217 LEU A O 1
ATOM 1722 N N . LYS A 1 218 ? -19.031 -16.078 -33 1 44 218 LYS A N 1
ATOM 1723 C CA . LYS A 1 218 ? -19.547 -17.094 -33.906 1 44 218 LYS A CA 1
ATOM 1724 C C . LYS A 1 218 ? -20.938 -16.719 -34.438 1 44 218 LYS A C 1
ATOM 1726 O O . LYS A 1 218 ? -21.25 -16.969 -35.594 1 44 218 LYS A O 1
ATOM 1731 N N . PHE A 1 219 ? -21.656 -16.016 -33.531 1 45.69 219 PHE A N 1
ATOM 1732 C CA . PHE A 1 219 ? -22.984 -15.617 -33.969 1 45.69 219 PHE A CA 1
ATOM 1733 C C . PHE A 1 219 ? -22.922 -14.5 -35 1 45.69 219 PHE A C 1
ATOM 1735 O O . PHE A 1 219 ? -23.75 -14.43 -35.906 1 45.69 219 PHE A O 1
ATOM 1742 N N . ILE A 1 220 ? -21.844 -13.656 -34.719 1 46.53 220 ILE A N 1
ATOM 1743 C CA . ILE A 1 220 ? -21.75 -12.555 -35.688 1 46.53 220 ILE A CA 1
ATOM 1744 C C . ILE A 1 220 ? -21.281 -13.094 -37.031 1 46.53 220 ILE A C 1
ATOM 1746 O O . ILE A 1 220 ? -21.719 -12.602 -38.094 1 46.53 220 ILE A O 1
ATOM 1750 N N . ASP A 1 221 ? -20.422 -14.086 -37.031 1 43.5 221 ASP A N 1
ATOM 1751 C CA . ASP A 1 221 ? -19.906 -14.594 -38.312 1 43.5 221 ASP A CA 1
ATOM 1752 C C . ASP A 1 221 ? -20.953 -15.469 -39 1 43.5 221 ASP A C 1
ATOM 1754 O O . ASP A 1 221 ? -20.703 -16 -40.094 1 43.5 221 ASP A O 1
ATOM 1758 N N . MET A 1 222 ? -22.031 -15.664 -38.375 1 37.66 222 MET A N 1
ATOM 1759 C CA . MET A 1 222 ? -23.047 -16.281 -39.219 1 37.66 222 MET A CA 1
ATOM 1760 C C . MET A 1 222 ? -23.828 -15.211 -40 1 37.66 222 MET A C 1
ATOM 1762 O O . MET A 1 222 ? -24.031 -14.102 -39.5 1 37.66 222 MET A O 1
ATOM 1766 N N . MET B 1 1 ? -9.625 -8.695 -12.414 1 41.53 1 MET B N 1
ATOM 1767 C CA . MET B 1 1 ? -8.734 -7.766 -11.727 1 41.53 1 MET B CA 1
ATOM 1768 C C . MET B 1 1 ? -7.312 -8.305 -11.688 1 41.53 1 MET B C 1
ATOM 1770 O O . MET B 1 1 ? -6.984 -9.141 -10.844 1 41.53 1 MET B O 1
ATOM 1774 N N . LEU B 1 2 ? -6.781 -8.539 -12.867 1 50.94 2 LEU B N 1
ATOM 1775 C CA . LEU B 1 2 ? -5.504 -9.125 -13.258 1 50.94 2 LEU B CA 1
ATOM 1776 C C . LEU B 1 2 ? -4.34 -8.328 -12.688 1 50.94 2 LEU B C 1
ATOM 1778 O O . LEU B 1 2 ? -4.473 -7.133 -12.406 1 50.94 2 LEU B O 1
ATOM 1782 N N . VAL B 1 3 ? -3.555 -9.055 -11.977 1 53.84 3 VAL B N 1
ATOM 1783 C CA . VAL B 1 3 ? -2.268 -8.367 -12.016 1 53.84 3 VAL B CA 1
ATOM 1784 C C . VAL B 1 3 ? -2.076 -7.703 -13.375 1 53.84 3 VAL B C 1
ATOM 1786 O O . VAL B 1 3 ? -2.055 -8.383 -14.406 1 53.84 3 VAL B O 1
ATOM 1789 N N . LYS B 1 4 ? -2.473 -6.484 -13.312 1 61.19 4 LYS B N 1
ATOM 1790 C CA . LYS B 1 4 ? -2.59 -5.711 -14.547 1 61.19 4 LYS B CA 1
ATOM 1791 C C . LYS B 1 4 ? -1.332 -5.84 -15.398 1 61.19 4 LYS B C 1
ATOM 1793 O O . LYS B 1 4 ? -0.215 -5.738 -14.891 1 61.19 4 LYS B O 1
ATOM 1798 N N . LYS B 1 5 ? -1.603 -6.254 -16.516 1 63.38 5 LYS B N 1
ATOM 1799 C CA . LYS B 1 5 ? -0.593 -6.371 -17.562 1 63.38 5 LYS B CA 1
ATOM 1800 C C . LYS B 1 5 ? 0.405 -5.219 -17.5 1 63.38 5 LYS B C 1
ATOM 1802 O O . LYS B 1 5 ? 1.596 -5.406 -17.75 1 63.38 5 LYS B O 1
ATOM 1807 N N . ASN B 1 6 ? -0.061 -4.16 -16.922 1 74.88 6 ASN B N 1
ATOM 1808 C CA . ASN B 1 6 ? 0.779 -2.973 -17.031 1 74.88 6 ASN B CA 1
ATOM 1809 C C . ASN B 1 6 ? 1.83 -2.928 -15.93 1 74.88 6 ASN B C 1
ATOM 1811 O O . ASN B 1 6 ? 2.75 -2.109 -15.977 1 74.88 6 ASN B O 1
ATOM 1815 N N . ILE B 1 7 ? 1.715 -3.836 -15 1 86.62 7 ILE B N 1
ATOM 1816 C CA . ILE B 1 7 ? 2.717 -3.725 -13.945 1 86.62 7 ILE B CA 1
ATOM 1817 C C . ILE B 1 7 ? 3.703 -4.887 -14.047 1 86.62 7 ILE B C 1
ATOM 1819 O O . ILE B 1 7 ? 4.656 -4.969 -13.273 1 86.62 7 ILE B O 1
ATOM 1823 N N . ILE B 1 8 ? 3.496 -5.762 -15.031 1 91.31 8 ILE B N 1
ATOM 1824 C CA . ILE B 1 8 ? 4.398 -6.891 -15.242 1 91.31 8 ILE B CA 1
ATOM 1825 C C . ILE B 1 8 ? 5.586 -6.449 -16.094 1 91.31 8 ILE B C 1
ATOM 1827 O O . ILE B 1 8 ? 5.402 -5.895 -17.188 1 91.31 8 ILE B O 1
ATOM 1831 N N . ARG B 1 9 ? 6.699 -6.703 -15.625 1 93.19 9 ARG B N 1
ATOM 1832 C CA . ARG B 1 9 ? 7.914 -6.469 -16.406 1 93.19 9 ARG B CA 1
ATOM 1833 C C . ARG B 1 9 ? 8.328 -7.719 -17.156 1 93.19 9 ARG B C 1
ATOM 1835 O O . ARG B 1 9 ? 8.875 -8.656 -16.578 1 93.19 9 ARG B O 1
ATOM 1842 N N . SER B 1 10 ? 8.234 -7.656 -18.391 1 90.75 10 SER B N 1
ATOM 1843 C CA . SER B 1 10 ? 8.461 -8.836 -19.219 1 90.75 10 SER B CA 1
ATOM 1844 C C . SER B 1 10 ? 9.938 -8.984 -19.562 1 90.75 10 SER B C 1
ATOM 1846 O O . SER B 1 10 ? 10.391 -10.07 -19.953 1 90.75 10 SER B O 1
ATOM 1848 N N . ASN B 1 11 ? 10.648 -7.879 -19.453 1 89.88 11 ASN B N 1
ATOM 1849 C CA . ASN B 1 11 ? 12.07 -7.922 -19.781 1 89.88 11 ASN B CA 1
ATOM 1850 C C . ASN B 1 11 ? 12.906 -8.367 -18.578 1 89.88 11 ASN B C 1
ATOM 1852 O O . ASN B 1 11 ? 13.711 -7.586 -18.062 1 89.88 11 ASN B O 1
ATOM 1856 N N . PHE B 1 12 ? 12.688 -9.531 -18.203 1 92.62 12 PHE B N 1
ATOM 1857 C CA . PHE B 1 12 ? 13.414 -10.141 -17.094 1 92.62 12 PHE B CA 1
ATOM 1858 C C . PHE B 1 12 ? 14.109 -11.422 -17.531 1 92.62 12 PHE B C 1
ATOM 1860 O O . PHE B 1 12 ? 13.508 -12.242 -18.234 1 92.62 12 PHE B O 1
ATOM 1867 N N . ASN B 1 13 ? 15.359 -11.492 -17.125 1 93.75 13 ASN B N 1
ATOM 1868 C CA . ASN B 1 13 ? 16.125 -12.695 -17.453 1 93.75 13 ASN B CA 1
ATOM 1869 C C . ASN B 1 13 ? 16.172 -13.664 -16.266 1 93.75 13 ASN B C 1
ATOM 1871 O O . ASN B 1 13 ? 16.922 -13.445 -15.32 1 93.75 13 ASN B O 1
ATOM 1875 N N . PRO B 1 14 ? 15.453 -14.727 -16.344 1 97.06 14 PRO B N 1
ATOM 1876 C CA . PRO B 1 14 ? 15.555 -15.711 -15.273 1 97.06 14 PRO B CA 1
ATOM 1877 C C . PRO B 1 14 ? 16.875 -16.484 -15.289 1 97.06 14 PRO B C 1
ATOM 1879 O O . PRO B 1 14 ? 17.625 -16.406 -16.266 1 97.06 14 PRO B O 1
ATOM 1882 N N . LEU B 1 15 ? 17.094 -17.141 -14.18 1 97.56 15 LEU B N 1
ATOM 1883 C CA . LEU B 1 15 ? 18.281 -17.984 -14.141 1 97.56 15 LEU B CA 1
ATOM 1884 C C . LEU B 1 15 ? 18.094 -19.219 -15 1 97.56 15 LEU B C 1
ATOM 1886 O O . LEU B 1 15 ? 16.984 -19.75 -15.102 1 97.56 15 LEU B O 1
ATOM 1890 N N . LYS B 1 16 ? 19.234 -19.609 -15.508 1 95.69 16 LYS B N 1
ATOM 1891 C CA . LYS B 1 16 ? 19.328 -20.875 -16.234 1 95.69 16 LYS B CA 1
ATOM 1892 C C . LYS B 1 16 ? 20.203 -21.875 -15.484 1 95.69 16 LYS B C 1
ATOM 1894 O O . LYS B 1 16 ? 21 -21.5 -14.633 1 95.69 16 LYS B O 1
ATOM 1899 N N . GLY B 1 17 ? 20.016 -23.078 -15.883 1 95.12 17 GLY B N 1
ATOM 1900 C CA . GLY B 1 17 ? 20.797 -24.141 -15.25 1 95.12 17 GLY B CA 1
ATOM 1901 C C . GLY B 1 17 ? 22.297 -23.953 -15.406 1 95.12 17 GLY B C 1
ATOM 1902 O O . GLY B 1 17 ? 23.062 -24.391 -14.562 1 95.12 17 GLY B O 1
ATOM 1903 N N . THR B 1 18 ? 22.703 -23.219 -16.438 1 95.06 18 THR B N 1
ATOM 1904 C CA . THR B 1 18 ? 24.125 -23.078 -16.766 1 95.06 18 THR B CA 1
ATOM 1905 C C . THR B 1 18 ? 24.75 -21.938 -15.977 1 95.06 18 THR B C 1
ATOM 1907 O O . THR B 1 18 ? 25.984 -21.812 -15.938 1 95.06 18 THR B O 1
ATOM 1910 N N . ASP B 1 19 ? 23.953 -21.156 -15.328 1 96.56 19 ASP B N 1
ATOM 1911 C CA . ASP B 1 19 ? 24.5 -20.047 -14.547 1 96.56 19 ASP B CA 1
ATOM 1912 C C . ASP B 1 19 ? 25.312 -20.562 -13.359 1 96.56 19 ASP B C 1
ATOM 1914 O O . ASP B 1 19 ? 24.953 -21.562 -12.734 1 96.56 19 ASP B O 1
ATOM 1918 N N . THR B 1 20 ? 26.359 -19.844 -13.039 1 97.44 20 THR B N 1
ATOM 1919 C CA . THR B 1 20 ? 27.203 -20.266 -11.922 1 97.44 20 THR B CA 1
ATOM 1920 C C . THR B 1 20 ? 26.75 -19.609 -10.625 1 97.44 20 THR B C 1
ATOM 1922 O O . THR B 1 20 ? 26.156 -18.531 -10.648 1 97.44 20 THR B O 1
ATOM 1925 N N . VAL B 1 21 ? 27.062 -20.266 -9.547 1 97.5 21 VAL B N 1
ATOM 1926 C CA . VAL B 1 21 ? 26.75 -19.75 -8.219 1 97.5 21 VAL B CA 1
ATOM 1927 C C . VAL B 1 21 ? 27.375 -18.359 -8.039 1 97.5 21 VAL B C 1
ATOM 1929 O O . VAL B 1 21 ? 26.734 -17.438 -7.535 1 97.5 21 VAL B O 1
ATOM 1932 N N . ASP B 1 22 ? 28.5 -18.25 -8.492 1 97.62 22 ASP B N 1
ATOM 1933 C CA . ASP B 1 22 ? 29.203 -16.984 -8.375 1 97.62 22 ASP B CA 1
ATOM 1934 C C . ASP B 1 22 ? 28.469 -15.875 -9.133 1 97.62 22 ASP B C 1
ATOM 1936 O O . ASP B 1 22 ? 28.297 -14.766 -8.609 1 97.62 22 ASP B O 1
ATOM 1940 N N . ALA B 1 23 ? 28.141 -16.156 -10.289 1 97.25 23 ALA B N 1
ATOM 1941 C CA . ALA B 1 23 ? 27.422 -15.18 -11.109 1 97.25 23 ALA B CA 1
ATOM 1942 C C . ALA B 1 23 ? 26.094 -14.797 -10.461 1 97.25 23 ALA B C 1
ATOM 1944 O O . ALA B 1 23 ? 25.688 -13.633 -10.508 1 97.25 23 ALA B O 1
ATOM 1945 N N . VAL B 1 24 ? 25.469 -15.766 -9.906 1 97.88 24 VAL B N 1
ATOM 1946 C CA . VAL B 1 24 ? 24.172 -15.547 -9.266 1 97.88 24 VAL B CA 1
ATOM 1947 C C . VAL B 1 24 ? 24.344 -14.633 -8.055 1 97.88 24 VAL B C 1
ATOM 1949 O O . VAL B 1 24 ? 23.578 -13.672 -7.883 1 97.88 24 VAL B O 1
ATOM 1952 N N . LYS B 1 25 ? 25.281 -14.875 -7.234 1 97.06 25 LYS B N 1
ATOM 1953 C CA . LYS B 1 25 ? 25.547 -14.055 -6.059 1 97.06 25 LYS B CA 1
ATOM 1954 C C . LYS B 1 25 ? 25.828 -12.609 -6.453 1 97.06 25 LYS B C 1
ATOM 1956 O O . LYS B 1 25 ? 25.328 -11.68 -5.816 1 97.06 25 LYS B O 1
ATOM 1961 N N . LYS B 1 26 ? 26.609 -12.453 -7.465 1 97.06 26 LYS B N 1
ATOM 1962 C CA . LYS B 1 26 ? 26.953 -11.117 -7.957 1 97.06 26 LYS B CA 1
ATOM 1963 C C . LYS B 1 26 ? 25.703 -10.375 -8.422 1 97.06 26 LYS B C 1
ATOM 1965 O O . LYS B 1 26 ? 25.516 -9.195 -8.094 1 97.06 26 LYS B O 1
ATOM 1970 N N . ARG B 1 27 ? 24.891 -11.055 -9.141 1 96.69 27 ARG B N 1
ATOM 1971 C CA . ARG B 1 27 ? 23.656 -10.461 -9.641 1 96.69 27 ARG B CA 1
ATOM 1972 C C . ARG B 1 27 ? 22.75 -10.039 -8.484 1 96.69 27 ARG B C 1
ATOM 1974 O O . ARG B 1 27 ? 22.172 -8.945 -8.508 1 96.69 27 ARG B O 1
ATOM 1981 N N . MET B 1 28 ? 22.562 -10.898 -7.488 1 96.06 28 MET B N 1
ATOM 1982 C CA . MET B 1 28 ? 21.734 -10.602 -6.324 1 96.06 28 MET B CA 1
ATOM 1983 C C . MET B 1 28 ? 22.266 -9.375 -5.578 1 96.06 28 MET B C 1
ATOM 1985 O O . MET B 1 28 ? 21.484 -8.539 -5.129 1 96.06 28 MET B O 1
ATOM 1989 N N . GLU B 1 29 ? 23.516 -9.289 -5.473 1 94.5 29 GLU B N 1
ATOM 1990 C CA . GLU B 1 29 ? 24.125 -8.141 -4.816 1 94.5 29 GLU B CA 1
ATOM 1991 C C . GLU B 1 29 ? 23.906 -6.863 -5.617 1 94.5 29 GLU B C 1
ATOM 1993 O O . GLU B 1 29 ? 23.5 -5.84 -5.066 1 94.5 29 GLU B O 1
ATOM 1998 N N . GLU B 1 30 ? 24.156 -6.922 -6.855 1 93.94 30 GLU B N 1
ATOM 1999 C CA . GLU B 1 30 ? 24.047 -5.77 -7.742 1 93.94 30 GLU B CA 1
ATOM 2000 C C . GLU B 1 30 ? 22.609 -5.25 -7.785 1 93.94 30 GLU B C 1
ATOM 2002 O O . GLU B 1 30 ? 22.375 -4.039 -7.793 1 93.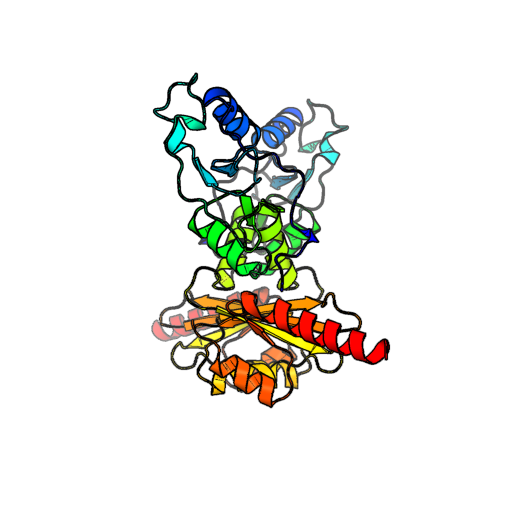94 30 GLU B O 1
ATOM 2007 N N . GLU B 1 31 ? 21.703 -6.148 -7.801 1 92.12 31 GLU B N 1
ATOM 2008 C CA . GLU B 1 31 ? 20.297 -5.781 -7.953 1 92.12 31 GLU B CA 1
ATOM 2009 C C . GLU B 1 31 ? 19.609 -5.668 -6.594 1 92.12 31 GLU B C 1
ATOM 2011 O O . GLU B 1 31 ? 18.453 -5.262 -6.512 1 92.12 31 GLU B O 1
ATOM 2016 N N . ASN B 1 32 ? 20.25 -5.969 -5.57 1 91.31 32 ASN B N 1
ATOM 2017 C CA . ASN B 1 32 ? 19.734 -5.926 -4.207 1 91.31 32 ASN B CA 1
ATOM 2018 C C . ASN B 1 32 ? 18.484 -6.773 -4.059 1 91.31 32 ASN B C 1
ATOM 2020 O O . ASN B 1 32 ? 17.453 -6.289 -3.58 1 91.31 32 ASN B O 1
ATOM 2024 N N . ILE B 1 33 ? 18.609 -8.047 -4.523 1 94.62 33 ILE B N 1
ATOM 2025 C CA . ILE B 1 33 ? 17.516 -9 -4.406 1 94.62 33 ILE B CA 1
ATOM 2026 C C . ILE B 1 33 ? 18.016 -10.281 -3.746 1 94.62 33 ILE B C 1
ATOM 2028 O O . ILE B 1 33 ? 19.203 -10.602 -3.82 1 94.62 33 ILE B O 1
ATOM 2032 N N . SER B 1 34 ? 17.062 -11 -3.15 1 93.88 34 SER B N 1
ATOM 2033 C CA . SER B 1 34 ? 17.453 -12.164 -2.355 1 93.88 34 SER B CA 1
ATOM 2034 C C . SER B 1 34 ? 16.984 -13.461 -3.004 1 93.88 34 SER B C 1
ATOM 2036 O O . SER B 1 34 ? 17.406 -14.547 -2.592 1 93.88 34 SER B O 1
ATOM 2038 N N . THR B 1 35 ? 16.141 -13.359 -3.969 1 95.44 35 THR B N 1
ATOM 2039 C CA . THR B 1 35 ? 15.594 -14.531 -4.629 1 95.44 35 THR B CA 1
ATOM 2040 C C . THR B 1 35 ? 15.516 -14.32 -6.141 1 95.44 35 THR B C 1
ATOM 2042 O O . THR B 1 35 ? 15.172 -13.234 -6.602 1 95.44 35 THR B O 1
ATOM 2045 N N . LEU B 1 36 ? 15.859 -15.391 -6.871 1 97.56 36 LEU B N 1
ATOM 2046 C CA . LEU B 1 36 ? 15.758 -15.352 -8.328 1 97.56 36 LEU B CA 1
ATOM 2047 C C . LEU B 1 36 ? 15.078 -16.609 -8.852 1 97.56 36 LEU B C 1
ATOM 2049 O O . LEU B 1 36 ? 15.398 -17.719 -8.422 1 97.56 36 LEU B O 1
ATOM 2053 N N . PRO B 1 37 ? 14.164 -16.422 -9.789 1 98 37 PRO B N 1
ATOM 2054 C CA . PRO B 1 37 ? 13.5 -17.594 -10.367 1 98 37 PRO B CA 1
ATOM 2055 C C . PRO B 1 37 ? 14.383 -18.344 -11.359 1 98 37 PRO B C 1
ATOM 2057 O O . PRO B 1 37 ? 15.242 -17.734 -12.016 1 98 37 PRO B O 1
ATOM 2060 N N . VAL B 1 38 ? 14.141 -19.672 -11.461 1 98 38 VAL B N 1
ATOM 2061 C CA . VAL B 1 38 ? 14.836 -20.531 -12.414 1 98 38 VAL B CA 1
ATOM 2062 C C . VAL B 1 38 ? 13.844 -21.109 -13.414 1 98 38 VAL B C 1
ATOM 2064 O O . VAL B 1 38 ? 12.789 -21.625 -13.023 1 98 38 VAL B O 1
ATOM 2067 N N . THR B 1 39 ? 14.203 -20.984 -14.672 1 97.38 39 THR B N 1
ATOM 2068 C CA . THR B 1 39 ? 13.328 -21.531 -15.703 1 97.38 39 THR B CA 1
ATOM 2069 C C . THR B 1 39 ? 14.047 -22.625 -16.5 1 97.38 39 THR B C 1
ATOM 2071 O O . THR B 1 39 ? 15.281 -22.656 -16.547 1 97.38 39 THR B O 1
ATOM 2074 N N . ASP B 1 40 ? 13.219 -23.484 -17.062 1 95 40 ASP B N 1
ATOM 2075 C CA . ASP B 1 40 ? 13.742 -24.453 -18.016 1 95 40 ASP B CA 1
ATOM 2076 C C . ASP B 1 40 ? 14.18 -23.75 -19.312 1 95 40 ASP B C 1
ATOM 2078 O O . ASP B 1 40 ? 13.445 -22.938 -19.859 1 95 40 ASP B O 1
ATOM 2082 N N . SER B 1 41 ? 15.328 -24.125 -19.797 1 90.31 41 SER B N 1
ATOM 2083 C CA . SER B 1 41 ? 15.906 -23.438 -20.953 1 90.31 41 SER B CA 1
ATOM 2084 C C . SER B 1 41 ? 15.109 -23.734 -22.219 1 90.31 41 SER B C 1
ATOM 2086 O O . SER B 1 41 ? 15.094 -22.922 -23.156 1 90.31 41 SER B O 1
ATOM 2088 N N . THR B 1 42 ? 14.453 -24.781 -22.25 1 91.19 42 THR B N 1
ATOM 2089 C CA . THR B 1 42 ? 13.742 -25.188 -23.453 1 91.19 42 THR B CA 1
ATOM 2090 C C . THR B 1 42 ? 12.289 -24.75 -23.406 1 91.19 42 THR B C 1
ATOM 2092 O O . THR B 1 42 ? 11.789 -24.109 -24.328 1 91.19 42 THR B O 1
ATOM 2095 N N . THR B 1 43 ? 11.609 -24.922 -22.266 1 92.06 43 THR B N 1
ATOM 2096 C CA . THR B 1 43 ? 10.172 -24.703 -22.188 1 92.06 43 THR B CA 1
ATOM 2097 C C . THR B 1 43 ? 9.867 -23.328 -21.594 1 92.06 43 THR B C 1
ATOM 2099 O O . THR B 1 43 ? 8.727 -22.859 -21.656 1 92.06 43 THR B O 1
ATOM 2102 N N . HIS B 1 44 ? 10.805 -22.734 -20.969 1 92.81 44 HIS B N 1
ATOM 2103 C CA . HIS B 1 44 ? 10.648 -21.453 -20.297 1 92.81 44 HIS B CA 1
ATOM 2104 C C . HIS B 1 44 ? 9.711 -21.562 -19.094 1 92.81 44 HIS B C 1
ATOM 2106 O O . HIS B 1 44 ? 9.234 -20.562 -18.578 1 92.81 44 HIS B O 1
ATOM 2112 N N . ALA B 1 45 ? 9.5 -22.797 -18.719 1 96.56 45 ALA B N 1
ATOM 2113 C CA . ALA B 1 45 ? 8.656 -23.031 -17.547 1 96.56 45 ALA B CA 1
ATOM 2114 C C . ALA B 1 45 ? 9.43 -22.766 -16.266 1 96.56 45 ALA B C 1
ATOM 2116 O O . ALA B 1 45 ? 10.609 -23.109 -16.156 1 96.56 45 ALA B O 1
ATOM 2117 N N . LEU B 1 46 ? 8.688 -22.141 -15.312 1 98.12 46 LEU B N 1
ATOM 2118 C CA . LEU B 1 46 ? 9.258 -21.938 -13.992 1 98.12 46 LEU B CA 1
ATOM 2119 C C . LEU B 1 46 ? 9.469 -23.266 -13.281 1 98.12 46 LEU B C 1
ATOM 2121 O O . LEU B 1 46 ? 8.523 -24.047 -13.109 1 98.12 46 LEU B O 1
ATOM 2125 N N . ILE B 1 47 ? 10.719 -23.516 -12.828 1 96.62 47 ILE B N 1
ATOM 2126 C CA . ILE B 1 47 ? 10.969 -24.844 -12.258 1 96.62 47 ILE B CA 1
ATOM 2127 C C . ILE B 1 47 ? 11.43 -24.703 -10.812 1 96.62 47 ILE B C 1
ATOM 2129 O O . ILE B 1 47 ? 11.523 -25.688 -10.078 1 96.62 47 ILE B O 1
ATOM 2133 N N . GLY B 1 48 ? 11.812 -23.5 -10.383 1 97.06 48 GLY B N 1
ATOM 2134 C CA . GLY B 1 48 ? 12.25 -23.25 -9.016 1 97.06 48 GLY B CA 1
ATOM 2135 C C . GLY B 1 48 ? 12.766 -21.844 -8.797 1 97.06 48 GLY B C 1
ATOM 2136 O O . GLY B 1 48 ? 12.516 -20.953 -9.609 1 97.06 48 GLY B O 1
ATOM 2137 N N . GLN B 1 49 ? 13.391 -21.688 -7.629 1 97.19 49 GLN B N 1
ATOM 2138 C CA . GLN B 1 49 ? 14.055 -20.422 -7.32 1 97.19 49 GLN B CA 1
ATOM 2139 C C . GLN B 1 49 ? 15.312 -20.656 -6.492 1 97.19 49 GLN B C 1
ATOM 2141 O O . GLN B 1 49 ? 15.445 -21.672 -5.82 1 97.19 49 GLN B O 1
ATOM 2146 N N . VAL B 1 50 ? 16.234 -19.75 -6.645 1 97 50 VAL B N 1
ATOM 2147 C CA . VAL B 1 50 ? 17.453 -19.75 -5.84 1 97 50 VAL B CA 1
ATOM 2148 C C . VAL B 1 50 ? 17.359 -18.672 -4.758 1 97 50 VAL B C 1
ATOM 2150 O O . VAL B 1 50 ? 16.938 -17.547 -5.035 1 97 50 VAL B O 1
ATOM 2153 N N . THR B 1 51 ? 17.672 -19.047 -3.543 1 94.81 51 THR B N 1
ATOM 2154 C CA . THR B 1 51 ? 17.719 -18.109 -2.432 1 94.81 51 THR B CA 1
ATOM 2155 C C . THR B 1 51 ? 19.156 -17.938 -1.934 1 94.81 51 THR B C 1
ATOM 2157 O O . THR B 1 51 ? 20.031 -18.734 -2.258 1 94.81 51 THR B O 1
ATOM 2160 N N . ARG B 1 52 ? 19.312 -16.891 -1.193 1 92.25 52 ARG B N 1
ATOM 2161 C CA . ARG B 1 52 ? 20.641 -16.656 -0.613 1 92.25 52 ARG B CA 1
ATOM 2162 C C . ARG B 1 52 ? 21.078 -17.828 0.257 1 92.25 52 ARG B C 1
ATOM 2164 O O . ARG B 1 52 ? 22.25 -18.203 0.25 1 92.25 52 ARG B O 1
ATOM 2171 N N . ASP B 1 53 ? 20.188 -18.344 0.917 1 90.38 53 ASP B N 1
ATOM 2172 C CA . ASP B 1 53 ? 20.484 -19.469 1.788 1 90.38 53 ASP B CA 1
ATOM 2173 C C . ASP B 1 53 ? 20.984 -20.672 0.982 1 90.38 53 ASP B C 1
ATOM 2175 O O . ASP B 1 53 ? 21.906 -21.359 1.407 1 90.38 53 ASP B O 1
ATOM 2179 N N . ALA B 1 54 ? 20.406 -20.891 -0.13 1 90.25 54 ALA B N 1
ATOM 2180 C CA . ALA B 1 54 ? 20.797 -22.016 -0.98 1 90.25 54 ALA B CA 1
ATOM 2181 C C . ALA B 1 54 ? 22.203 -21.828 -1.514 1 90.25 54 ALA B C 1
ATOM 2183 O O . ALA B 1 54 ? 22.906 -22.812 -1.794 1 90.25 54 ALA B O 1
ATOM 2184 N N . LEU B 1 55 ? 22.672 -20.625 -1.562 1 93.81 55 LEU B N 1
ATOM 2185 C CA . LEU B 1 55 ? 23.953 -20.328 -2.172 1 93.81 55 LEU B CA 1
ATOM 2186 C C . LEU B 1 55 ? 25.078 -20.359 -1.136 1 93.81 55 LEU B C 1
ATOM 2188 O O . LEU B 1 55 ? 26.25 -20.484 -1.487 1 93.81 55 LEU B O 1
ATOM 2192 N N . GLU B 1 56 ? 24.781 -20.125 0.095 1 89.94 56 GLU B N 1
ATOM 2193 C CA . GLU B 1 56 ? 25.766 -19.938 1.147 1 89.94 56 GLU B CA 1
ATOM 2194 C C . GLU B 1 56 ? 26.734 -21.125 1.207 1 89.94 56 GLU B C 1
ATOM 2196 O O . GLU B 1 56 ? 27.938 -20.938 1.342 1 89.94 56 GLU B O 1
ATOM 2201 N N . GLU B 1 57 ? 26.281 -22.312 1.024 1 86.88 57 GLU B N 1
ATOM 2202 C CA . GLU B 1 57 ? 27.156 -23.469 1.196 1 86.88 57 GLU B CA 1
ATOM 2203 C C . GLU B 1 57 ? 27.562 -24.047 -0.152 1 86.88 57 GLU B C 1
ATOM 2205 O O . GLU B 1 57 ? 28.297 -25.031 -0.207 1 86.88 57 GLU B O 1
ATOM 2210 N N . ALA B 1 58 ? 27.219 -23.406 -1.185 1 92.88 58 ALA B N 1
ATOM 2211 C CA . ALA B 1 58 ? 27.5 -23.953 -2.51 1 92.88 58 ALA B CA 1
ATOM 2212 C C . ALA B 1 58 ? 28.875 -23.5 -3.018 1 92.88 58 ALA B C 1
ATOM 2214 O O . ALA B 1 58 ? 29.328 -22.406 -2.674 1 92.88 58 ALA B O 1
ATOM 2215 N N . ASP B 1 59 ? 29.5 -24.391 -3.799 1 95.31 59 ASP B N 1
ATOM 2216 C CA . ASP B 1 59 ? 30.75 -24.016 -4.469 1 95.31 59 ASP B CA 1
ATOM 2217 C C . ASP B 1 59 ? 30.5 -22.953 -5.531 1 95.31 59 ASP B C 1
ATOM 2219 O O . ASP B 1 59 ? 29.578 -23.062 -6.336 1 95.31 59 ASP B O 1
ATOM 2223 N N . PRO B 1 60 ? 31.297 -21.938 -5.52 1 95.5 60 PRO B N 1
ATOM 2224 C CA . PRO B 1 60 ? 31.141 -20.828 -6.465 1 95.5 60 PRO B CA 1
ATOM 2225 C C . PRO B 1 60 ? 31.141 -21.297 -7.918 1 95.5 60 PRO B C 1
ATOM 2227 O O . PRO B 1 60 ? 30.547 -20.641 -8.781 1 95.5 60 PRO B O 1
ATOM 2230 N N . THR B 1 61 ? 31.766 -22.391 -8.188 1 96.25 61 THR B N 1
ATOM 2231 C CA . THR B 1 61 ? 31.891 -22.859 -9.562 1 96.25 61 THR B CA 1
ATOM 2232 C C . THR B 1 61 ? 30.75 -23.797 -9.93 1 96.25 61 THR B C 1
ATOM 2234 O O . THR B 1 61 ? 30.562 -24.141 -11.102 1 96.25 61 THR B O 1
ATOM 2237 N N . ASP B 1 62 ? 29.922 -24.125 -8.938 1 96.62 62 ASP B N 1
ATOM 2238 C CA . ASP B 1 62 ? 28.766 -24.969 -9.227 1 96.62 62 ASP B CA 1
ATOM 2239 C C . ASP B 1 62 ? 27.781 -24.25 -10.141 1 96.62 62 ASP B C 1
ATOM 2241 O O . ASP B 1 62 ? 27.672 -23.016 -10.102 1 96.62 62 ASP B O 1
ATOM 2245 N N . SER B 1 63 ? 27.172 -25.047 -10.961 1 96.75 63 SER B N 1
ATOM 2246 C CA . SER B 1 63 ? 26.078 -24.5 -11.758 1 96.75 63 SER B CA 1
ATOM 2247 C C . SER B 1 63 ? 24.75 -24.562 -10.992 1 96.75 63 SER B C 1
ATOM 2249 O O . SER B 1 63 ? 24.625 -25.328 -10.031 1 96.75 63 SER B O 1
ATOM 2251 N N . VAL B 1 64 ? 23.781 -23.75 -11.406 1 96.88 64 VAL B N 1
ATOM 2252 C CA . VAL B 1 64 ? 22.453 -23.719 -10.789 1 96.88 64 VAL B CA 1
ATOM 2253 C C . VAL B 1 64 ? 21.812 -25.109 -10.875 1 96.88 64 VAL B C 1
ATOM 2255 O O . VAL B 1 64 ? 21.094 -25.516 -9.969 1 96.88 64 VAL B O 1
ATOM 2258 N N . ALA B 1 65 ? 22.172 -25.812 -11.891 1 94.69 65 ALA B N 1
ATOM 2259 C CA . ALA B 1 65 ? 21.625 -27.156 -12.07 1 94.69 65 ALA B CA 1
ATOM 2260 C C . ALA B 1 65 ? 22.156 -28.125 -11.008 1 94.69 65 ALA B C 1
ATOM 2262 O O . ALA B 1 65 ? 21.578 -29.188 -10.789 1 94.69 65 ALA B O 1
ATOM 2263 N N . GLU B 1 66 ? 23.203 -27.75 -10.352 1 94.69 66 GLU B N 1
ATOM 2264 C CA . GLU B 1 66 ? 23.891 -28.641 -9.406 1 94.69 66 GLU B CA 1
ATOM 2265 C C . GLU B 1 66 ? 23.484 -28.328 -7.969 1 94.69 66 GLU B C 1
ATOM 2267 O O . GLU B 1 66 ? 23.906 -29.016 -7.039 1 94.69 66 GLU B O 1
ATOM 2272 N N . ILE B 1 67 ? 22.719 -27.328 -7.82 1 93.31 67 ILE B N 1
ATOM 2273 C CA . ILE B 1 67 ? 22.328 -27.016 -6.453 1 93.31 67 ILE B CA 1
ATOM 2274 C C . ILE B 1 67 ? 20.828 -27.281 -6.27 1 93.31 67 ILE B C 1
ATOM 2276 O O . ILE B 1 67 ? 20.094 -27.406 -7.25 1 93.31 67 ILE B O 1
ATOM 2280 N N . ASP B 1 68 ? 20.422 -27.438 -4.98 1 91.62 68 ASP B N 1
ATOM 2281 C CA . ASP B 1 68 ? 19.016 -27.672 -4.664 1 91.62 68 ASP B CA 1
ATOM 2282 C C . ASP B 1 68 ? 18.203 -26.391 -4.797 1 91.62 68 ASP B C 1
ATOM 2284 O O . ASP B 1 68 ? 18.531 -25.375 -4.195 1 91.62 68 ASP B O 1
ATOM 2288 N N . LEU B 1 69 ? 17.156 -26.5 -5.605 1 93.38 69 LEU B N 1
ATOM 2289 C CA . LEU B 1 69 ? 16.266 -25.359 -5.793 1 93.38 69 LEU B CA 1
ATOM 2290 C C . LEU B 1 69 ? 15.117 -25.391 -4.793 1 93.38 69 LEU B C 1
ATOM 2292 O O . LEU B 1 69 ? 14.641 -26.469 -4.422 1 93.38 69 LEU B O 1
ATOM 2296 N N . ASP B 1 70 ? 14.672 -24.219 -4.375 1 93.75 70 ASP B N 1
ATOM 2297 C CA . ASP B 1 70 ? 13.469 -24.109 -3.564 1 93.75 70 ASP B CA 1
ATOM 2298 C C . ASP B 1 70 ? 12.219 -24.062 -4.445 1 93.75 70 ASP B C 1
ATOM 2300 O O . ASP B 1 70 ? 12.297 -23.719 -5.625 1 93.75 70 ASP B O 1
ATOM 2304 N N . GLU B 1 71 ? 11.086 -24.469 -3.828 1 94.38 71 GLU B N 1
ATOM 2305 C CA . GLU B 1 71 ? 9.82 -24.266 -4.523 1 94.38 71 GLU B CA 1
ATOM 2306 C C . GLU B 1 71 ? 9.57 -22.781 -4.789 1 94.38 71 GLU B C 1
ATOM 2308 O O . GLU B 1 71 ? 9.727 -21.953 -3.896 1 94.38 71 GLU B O 1
ATOM 2313 N N . PRO B 1 72 ? 9.242 -22.484 -5.98 1 96.44 72 PRO B N 1
ATOM 2314 C CA . PRO B 1 72 ? 9.094 -21.062 -6.293 1 96.44 72 PRO B CA 1
ATOM 2315 C C . PRO B 1 72 ? 7.84 -20.453 -5.68 1 96.44 72 PRO B C 1
ATOM 2317 O O . PRO B 1 72 ? 6.793 -21.094 -5.629 1 96.44 72 PRO B O 1
ATOM 2320 N N . VAL B 1 73 ? 7.945 -19.266 -5.152 1 96.62 73 VAL B N 1
ATOM 2321 C CA . VAL B 1 73 ? 6.809 -18.406 -4.816 1 96.62 73 VAL B CA 1
ATOM 2322 C C . VAL B 1 73 ? 6.398 -17.594 -6.039 1 96.62 73 VAL B C 1
ATOM 2324 O O . VAL B 1 73 ? 7.199 -16.812 -6.57 1 96.62 73 VAL B O 1
ATOM 2327 N N . LYS B 1 74 ? 5.191 -17.828 -6.527 1 97.12 74 LYS B N 1
ATOM 2328 C CA . LYS B 1 74 ? 4.758 -17.219 -7.785 1 97.12 74 LYS B CA 1
ATOM 2329 C C . LYS B 1 74 ? 3.318 -16.719 -7.688 1 97.12 74 LYS B C 1
ATOM 2331 O O . LYS B 1 74 ? 2.598 -17.062 -6.75 1 97.12 74 LYS B O 1
ATOM 2336 N N . VAL B 1 75 ? 3.02 -15.867 -8.602 1 95.5 75 VAL B N 1
ATOM 2337 C CA . VAL B 1 75 ? 1.635 -15.438 -8.75 1 95.5 75 VAL B CA 1
ATOM 2338 C C . VAL B 1 75 ? 1.157 -15.727 -10.172 1 95.5 75 VAL B C 1
ATOM 2340 O O . VAL B 1 75 ? 1.914 -15.57 -11.133 1 95.5 75 VAL B O 1
ATOM 2343 N N . TYR B 1 76 ? -0.038 -16.125 -10.227 1 93.69 76 TYR B N 1
ATOM 2344 C CA . TYR B 1 76 ? -0.625 -16.328 -11.539 1 93.69 76 TYR B CA 1
ATOM 2345 C C . TYR B 1 76 ? -1.099 -15.008 -12.141 1 93.69 76 TYR B C 1
ATOM 2347 O O . TYR B 1 76 ? -1.533 -14.109 -11.414 1 93.69 76 TYR B O 1
ATOM 2355 N N . ARG B 1 77 ? -1.047 -14.961 -13.414 1 91.38 77 ARG B N 1
ATOM 2356 C CA . ARG B 1 77 ? -1.416 -13.758 -14.156 1 91.38 77 ARG B CA 1
ATOM 2357 C C . ARG B 1 77 ? -2.832 -13.312 -13.805 1 91.38 77 ARG B C 1
ATOM 2359 O O . ARG B 1 77 ? -3.115 -12.109 -13.758 1 91.38 77 ARG B O 1
ATOM 2366 N N . GLU B 1 78 ? -3.656 -14.203 -13.398 1 88.81 78 GLU B N 1
ATOM 2367 C CA . GLU B 1 78 ? -5.074 -13.906 -13.227 1 88.81 78 GLU B CA 1
ATOM 2368 C C . GLU B 1 78 ? -5.395 -13.578 -11.766 1 88.81 78 GLU B C 1
ATOM 2370 O O . GLU B 1 78 ? -6.508 -13.156 -11.453 1 88.81 78 GLU B O 1
ATOM 2375 N N . GLN B 1 79 ? -4.461 -13.766 -10.977 1 91.62 79 GLN B N 1
ATOM 2376 C CA . GLN B 1 79 ? -4.715 -13.516 -9.562 1 91.62 79 GLN B CA 1
ATOM 2377 C C . GLN B 1 79 ? -4.742 -12.016 -9.266 1 91.62 79 GLN B C 1
ATOM 2379 O O . GLN B 1 79 ? -4.098 -11.227 -9.961 1 91.62 79 GLN B O 1
ATOM 2384 N N . HIS B 1 80 ? -5.512 -11.633 -8.32 1 92.69 80 HIS B N 1
ATOM 2385 C CA . HIS B 1 80 ? -5.645 -10.242 -7.898 1 92.69 80 HIS B CA 1
ATOM 2386 C C . HIS B 1 80 ? -4.336 -9.719 -7.316 1 92.69 80 HIS B C 1
ATOM 2388 O O . HIS B 1 80 ? -3.578 -10.469 -6.699 1 92.69 80 HIS B O 1
ATOM 2394 N N . ILE B 1 81 ? -4.09 -8.508 -7.406 1 95.12 81 ILE B N 1
ATOM 2395 C CA . ILE B 1 81 ? -2.854 -7.871 -6.957 1 95.12 81 ILE B CA 1
ATOM 2396 C C . ILE B 1 81 ? -2.705 -8.047 -5.449 1 95.12 81 ILE B C 1
ATOM 2398 O O . ILE B 1 81 ? -1.588 -8.055 -4.926 1 95.12 81 ILE B O 1
ATOM 2402 N N . PHE B 1 82 ? -3.803 -8.242 -4.707 1 96.75 82 PHE B N 1
ATOM 2403 C CA . PHE B 1 82 ? -3.74 -8.484 -3.27 1 96.75 82 PHE B CA 1
ATOM 2404 C C . PHE B 1 82 ? -2.953 -9.758 -2.973 1 96.75 82 PHE B C 1
ATOM 2406 O O . PHE B 1 82 ? -2.275 -9.844 -1.947 1 96.75 82 PHE B O 1
ATOM 2413 N N . GLU B 1 83 ? -3.051 -10.656 -3.854 1 95.06 83 GLU B N 1
ATOM 2414 C CA . GLU B 1 83 ? -2.285 -11.891 -3.666 1 95.06 83 GLU B CA 1
ATOM 2415 C C . GLU B 1 83 ? -0.786 -11.625 -3.781 1 95.06 83 GLU B C 1
ATOM 2417 O O . GLU B 1 83 ? 0.007 -12.18 -3.016 1 95.06 83 GLU B O 1
ATOM 2422 N N . ALA B 1 84 ? -0.427 -10.844 -4.738 1 95.81 84 ALA B N 1
ATOM 2423 C CA . ALA B 1 84 ? 0.979 -10.469 -4.859 1 95.81 84 ALA B CA 1
ATOM 2424 C C . ALA B 1 84 ? 1.475 -9.773 -3.594 1 95.81 84 ALA B C 1
ATOM 2426 O O . ALA B 1 84 ? 2.541 -10.109 -3.072 1 95.81 84 ALA B O 1
ATOM 2427 N N . ALA B 1 85 ? 0.668 -8.844 -3.111 1 96.81 85 ALA B N 1
ATOM 2428 C CA . ALA B 1 85 ? 1.028 -8.125 -1.893 1 96.81 85 ALA B CA 1
ATOM 2429 C C . ALA B 1 85 ? 1.168 -9.078 -0.713 1 96.81 85 ALA B C 1
ATOM 2431 O O . ALA B 1 85 ? 2.125 -8.992 0.061 1 96.81 85 ALA B O 1
ATOM 2432 N N . ARG B 1 86 ? 0.258 -9.977 -0.618 1 97.19 86 ARG B N 1
ATOM 2433 C CA . ARG B 1 86 ? 0.287 -10.961 0.461 1 97.19 86 ARG B CA 1
ATOM 2434 C C . ARG B 1 86 ? 1.587 -11.758 0.442 1 97.19 86 ARG B C 1
ATOM 2436 O O . ARG B 1 86 ? 2.277 -11.852 1.458 1 97.19 86 ARG B O 1
ATOM 2443 N N . LEU B 1 87 ? 1.897 -12.281 -0.666 1 96.25 87 LEU B N 1
ATOM 2444 C CA . LEU B 1 87 ? 3.074 -13.133 -0.803 1 96.25 87 LEU B CA 1
ATOM 2445 C C . LEU B 1 87 ? 4.352 -12.344 -0.533 1 96.25 87 LEU B C 1
ATOM 2447 O O . LEU B 1 87 ? 5.258 -12.836 0.143 1 96.25 87 LEU B O 1
ATOM 2451 N N . MET B 1 88 ? 4.406 -11.172 -1.032 1 96.25 88 MET B N 1
ATOM 2452 C CA . MET B 1 88 ? 5.602 -10.352 -0.879 1 96.25 88 MET B CA 1
ATOM 2453 C C . MET B 1 88 ? 5.82 -9.977 0.582 1 96.25 88 MET B C 1
ATOM 2455 O O . MET B 1 88 ? 6.961 -9.938 1.053 1 96.25 88 MET B O 1
ATOM 2459 N N . LEU B 1 89 ? 4.777 -9.672 1.244 1 96.38 89 LEU B N 1
ATOM 2460 C CA . LEU B 1 89 ? 4.875 -9.312 2.654 1 96.38 89 LEU B CA 1
ATOM 2461 C C . LEU B 1 89 ? 5.168 -10.539 3.51 1 96.38 89 LEU B C 1
ATOM 2463 O O . LEU B 1 89 ? 5.984 -10.477 4.43 1 96.38 89 LEU B O 1
ATOM 2467 N N . GLN B 1 90 ? 4.629 -11.602 3.174 1 95.19 90 GLN B N 1
ATOM 2468 C CA . GLN B 1 90 ? 4.777 -12.828 3.951 1 95.19 90 GLN B CA 1
ATOM 2469 C C . GLN B 1 90 ? 6.18 -13.414 3.793 1 95.19 90 GLN B C 1
ATOM 2471 O O . GLN B 1 90 ? 6.793 -13.836 4.773 1 95.19 90 GLN B O 1
ATOM 2476 N N . TYR B 1 91 ? 6.629 -13.391 2.582 1 93.81 91 TYR B N 1
ATOM 2477 C CA . TYR B 1 91 ? 7.891 -14.07 2.311 1 93.81 91 TYR B CA 1
ATOM 2478 C C . TYR B 1 91 ? 9.016 -13.062 2.119 1 93.81 91 TYR B C 1
ATOM 2480 O O . TYR B 1 91 ? 10.148 -13.445 1.791 1 93.81 91 TYR B O 1
ATOM 2488 N N . GLU B 1 92 ? 8.711 -11.812 2.213 1 92.25 92 GLU B N 1
ATOM 2489 C CA . GLU B 1 92 ? 9.68 -10.719 2.174 1 92.25 92 GLU B CA 1
ATOM 2490 C C . GLU B 1 92 ? 10.469 -10.727 0.865 1 92.25 92 GLU B C 1
ATOM 2492 O O . GLU B 1 92 ? 11.695 -10.602 0.87 1 92.25 92 GLU B O 1
ATOM 2497 N N . GLN B 1 93 ? 9.789 -10.938 -0.19 1 94.5 93 GLN B N 1
ATOM 2498 C CA . GLN B 1 93 ? 10.43 -10.984 -1.502 1 94.5 93 GLN B CA 1
ATOM 2499 C C . GLN B 1 93 ? 10.344 -9.625 -2.201 1 94.5 93 GLN B C 1
ATOM 2501 O O . GLN B 1 93 ? 9.328 -8.938 -2.115 1 94.5 93 GLN B O 1
ATOM 2506 N N . GLU B 1 94 ? 11.398 -9.32 -2.951 1 95.69 94 GLU B N 1
ATOM 2507 C CA . GLU B 1 94 ? 11.484 -8.031 -3.645 1 95.69 94 GLU B CA 1
ATOM 2508 C C . GLU B 1 94 ? 10.758 -8.086 -4.988 1 95.69 94 GLU B C 1
ATOM 2510 O O . GLU B 1 94 ? 10.43 -7.039 -5.559 1 95.69 94 GLU B O 1
ATOM 2515 N N . MET B 1 95 ? 10.555 -9.273 -5.469 1 95.81 95 MET B N 1
ATOM 2516 C CA . MET B 1 95 ? 9.844 -9.484 -6.723 1 95.81 95 MET B CA 1
ATOM 2517 C C . MET B 1 95 ? 9.18 -10.859 -6.75 1 95.81 95 MET B C 1
ATOM 2519 O O . MET B 1 95 ? 9.539 -11.734 -5.965 1 95.81 95 MET B O 1
ATOM 2523 N N . LEU B 1 96 ? 8.211 -10.984 -7.645 1 96.94 96 LEU B N 1
ATOM 2524 C CA . LEU B 1 96 ? 7.539 -12.266 -7.848 1 96.94 96 LEU B CA 1
ATOM 2525 C C . LEU B 1 96 ? 7.469 -12.609 -9.336 1 96.94 96 LEU B C 1
ATOM 2527 O O . LEU B 1 96 ? 7.145 -11.75 -10.156 1 96.94 96 LEU B O 1
ATOM 2531 N N . PRO B 1 97 ? 7.812 -13.859 -9.664 1 97.69 97 PRO B N 1
ATOM 2532 C CA . PRO B 1 97 ? 7.5 -14.297 -11.023 1 97.69 97 PRO B CA 1
ATOM 2533 C C . PRO B 1 97 ? 6 -14.414 -11.281 1 97.69 97 PRO B C 1
ATOM 2535 O O . PRO B 1 97 ? 5.25 -14.828 -10.391 1 97.69 97 PRO B O 1
ATOM 2538 N N . VAL B 1 98 ? 5.641 -14.008 -12.422 1 96.81 98 VAL B N 1
ATOM 2539 C CA . VAL B 1 98 ? 4.262 -14.133 -12.891 1 96.81 98 VAL B CA 1
ATOM 2540 C C . VAL B 1 98 ? 4.176 -15.25 -13.93 1 96.81 98 VAL B C 1
ATOM 2542 O O . VAL B 1 98 ? 4.93 -15.258 -14.906 1 96.81 98 VAL B O 1
ATOM 2545 N N . VAL B 1 99 ? 3.225 -16.188 -13.711 1 95.94 99 VAL B N 1
ATOM 2546 C CA . VAL B 1 99 ? 3.143 -17.344 -14.602 1 95.94 99 VAL B CA 1
ATOM 2547 C C . VAL B 1 99 ? 1.708 -17.5 -15.102 1 95.94 99 VAL B C 1
ATOM 2549 O O . VAL B 1 99 ? 0.776 -16.922 -14.531 1 95.94 99 VAL B O 1
ATOM 2552 N N . ASP B 1 100 ? 1.6 -18.203 -16.188 1 93.5 100 ASP B N 1
ATOM 2553 C CA . ASP B 1 100 ? 0.28 -18.625 -16.656 1 93.5 100 ASP B CA 1
ATOM 2554 C C . ASP B 1 100 ? -0.086 -20 -16.109 1 93.5 100 ASP B C 1
ATOM 2556 O O . ASP B 1 100 ? 0.593 -20.516 -15.219 1 93.5 100 ASP B O 1
ATOM 2560 N N . GLU B 1 101 ? -1.11 -20.625 -16.578 1 92.19 101 GLU B N 1
ATOM 2561 C CA . GLU B 1 101 ? -1.625 -21.891 -16.062 1 92.19 101 GLU B CA 1
ATOM 2562 C C . GLU B 1 101 ? -0.646 -23.031 -16.328 1 92.19 101 GLU B C 1
ATOM 2564 O O . GLU B 1 101 ? -0.607 -24.016 -15.578 1 92.19 101 GLU B O 1
ATOM 2569 N N . GLU B 1 102 ? 0.142 -22.859 -17.344 1 94.25 102 GLU B N 1
ATOM 2570 C CA . GLU B 1 102 ? 1.119 -23.891 -17.703 1 94.25 102 GLU B CA 1
ATOM 2571 C C . GLU B 1 102 ? 2.463 -23.625 -17.031 1 94.25 102 GLU B C 1
ATOM 2573 O O . GLU B 1 102 ? 3.445 -24.328 -17.297 1 94.25 102 GLU B O 1
ATOM 2578 N N . TRP B 1 103 ? 2.514 -22.562 -16.234 1 95.88 103 TRP B N 1
ATOM 2579 C CA . TRP B 1 103 ? 3.682 -22.172 -15.453 1 95.88 103 TRP B CA 1
ATOM 2580 C C . TRP B 1 103 ? 4.75 -21.562 -16.344 1 95.88 103 TRP B C 1
ATOM 2582 O O . TRP B 1 103 ? 5.922 -21.5 -15.977 1 95.88 103 TRP B O 1
ATOM 2592 N N . THR B 1 104 ? 4.32 -21.219 -17.469 1 95.94 104 THR B N 1
ATOM 2593 C CA . THR B 1 104 ? 5.227 -20.438 -18.297 1 95.94 104 THR B CA 1
ATOM 2594 C C . THR B 1 104 ? 5.465 -19.062 -17.688 1 95.94 104 THR B C 1
ATOM 2596 O O . THR B 1 104 ? 4.52 -18.375 -17.281 1 95.94 104 THR B O 1
ATOM 2599 N N . LEU B 1 105 ? 6.75 -18.656 -17.656 1 96.5 105 LEU B N 1
ATOM 2600 C CA . LEU B 1 105 ? 7.094 -17.375 -17.062 1 96.5 105 LEU B CA 1
ATOM 2601 C C . LEU B 1 105 ? 6.723 -16.219 -18 1 96.5 105 LEU B C 1
ATOM 2603 O O . LEU B 1 105 ? 7.203 -16.172 -19.141 1 96.5 105 LEU B O 1
ATOM 2607 N N . LEU B 1 106 ? 5.938 -15.297 -17.5 1 95.06 106 LEU B N 1
ATOM 2608 C CA . LEU B 1 106 ? 5.477 -14.172 -18.297 1 95.06 106 LEU B CA 1
ATOM 2609 C C . LEU B 1 106 ? 6.258 -12.906 -17.969 1 95.06 106 LEU B C 1
ATOM 2611 O O . LEU B 1 106 ? 6.234 -11.938 -18.719 1 95.06 106 LEU B O 1
ATOM 2615 N N . GLY B 1 107 ? 6.918 -12.922 -16.875 1 95.81 107 GLY B N 1
ATOM 2616 C CA . GLY B 1 107 ? 7.672 -11.789 -16.359 1 95.81 107 GLY B CA 1
ATOM 2617 C C . GLY B 1 107 ? 7.715 -11.742 -14.844 1 95.81 107 GLY B C 1
ATOM 2618 O O . GLY B 1 107 ? 7.574 -12.773 -14.18 1 95.81 107 GLY B O 1
ATOM 2619 N N . ILE B 1 108 ? 8.031 -10.547 -14.359 1 97 108 ILE B N 1
ATOM 2620 C CA . ILE B 1 108 ? 8.07 -10.367 -12.914 1 97 108 ILE B CA 1
ATOM 2621 C C . ILE B 1 108 ? 7.301 -9.109 -12.531 1 97 108 ILE B C 1
ATOM 2623 O O . ILE B 1 108 ? 7.07 -8.234 -13.367 1 97 108 ILE B O 1
ATOM 2627 N N . ILE B 1 109 ? 6.863 -9.094 -11.297 1 96.25 109 ILE B N 1
ATOM 2628 C CA . ILE B 1 109 ? 6.34 -7.879 -10.688 1 96.25 109 ILE B CA 1
ATOM 2629 C C . ILE B 1 109 ? 7.207 -7.492 -9.484 1 96.25 109 ILE B C 1
ATOM 2631 O O . ILE B 1 109 ? 7.57 -8.344 -8.672 1 96.25 109 ILE B O 1
ATOM 2635 N N . GLU B 1 110 ? 7.52 -6.258 -9.414 1 95.75 110 GLU B N 1
ATOM 2636 C CA . GLU B 1 110 ? 8.375 -5.758 -8.344 1 95.75 110 GLU B CA 1
ATOM 2637 C C . GLU B 1 110 ? 7.547 -5.305 -7.141 1 95.75 110 GLU B C 1
ATOM 2639 O O . GLU B 1 110 ? 6.48 -4.715 -7.309 1 95.75 110 GLU B O 1
ATOM 2644 N N . LYS B 1 111 ? 8.086 -5.539 -6.02 1 96.12 111 LYS B N 1
ATOM 2645 C CA . LYS B 1 111 ? 7.453 -5.141 -4.766 1 96.12 111 LYS B CA 1
ATOM 2646 C C . LYS B 1 111 ? 7.141 -3.646 -4.758 1 96.12 111 LYS B C 1
ATOM 2648 O O . LYS B 1 111 ? 6.059 -3.234 -4.336 1 96.12 111 LYS B O 1
ATOM 2653 N N . LYS B 1 112 ? 8.031 -2.893 -5.219 1 93 112 LYS B N 1
ATOM 2654 C CA . LYS B 1 112 ? 7.852 -1.443 -5.27 1 93 112 LYS B CA 1
ATOM 2655 C C . LYS B 1 112 ? 6.586 -1.072 -6.039 1 93 112 LYS B C 1
ATOM 2657 O O . LYS B 1 112 ? 5.797 -0.242 -5.578 1 93 112 LYS B O 1
ATOM 2662 N N . GLN B 1 113 ? 6.355 -1.674 -7.137 1 93.69 113 GLN B N 1
ATOM 2663 C CA . GLN B 1 113 ? 5.203 -1.356 -7.973 1 93.69 113 GLN B CA 1
ATOM 2664 C C . GLN B 1 113 ? 3.9 -1.769 -7.297 1 93.69 113 GLN B C 1
ATOM 2666 O O . GLN B 1 113 ? 2.912 -1.033 -7.34 1 93.69 113 GLN B O 1
ATOM 2671 N N . VAL B 1 114 ? 3.912 -2.891 -6.715 1 96.12 114 VAL B N 1
ATOM 2672 C CA . VAL B 1 114 ? 2.723 -3.398 -6.039 1 96.12 114 VAL B CA 1
ATOM 2673 C C . VAL B 1 114 ? 2.369 -2.494 -4.863 1 96.12 114 VAL B C 1
ATOM 2675 O O . VAL B 1 114 ? 1.218 -2.072 -4.719 1 96.12 114 VAL B O 1
ATOM 2678 N N . LEU B 1 115 ? 3.367 -2.229 -4.09 1 96.19 115 LEU B N 1
ATOM 2679 C CA . LEU B 1 115 ? 3.145 -1.463 -2.869 1 96.19 115 LEU B CA 1
ATOM 2680 C C . LEU B 1 115 ? 2.779 -0.018 -3.193 1 96.19 115 LEU B C 1
ATOM 2682 O O . LEU B 1 115 ? 2.107 0.648 -2.402 1 96.19 115 LEU B O 1
ATOM 2686 N N . GLU B 1 116 ? 3.174 0.503 -4.324 1 95.69 116 GLU B N 1
ATOM 2687 C CA . GLU B 1 116 ? 2.779 1.846 -4.738 1 95.69 116 GLU B CA 1
ATOM 2688 C C . GLU B 1 116 ? 1.377 1.846 -5.344 1 95.69 116 GLU B C 1
ATOM 2690 O O . GLU B 1 116 ? 0.648 2.834 -5.234 1 95.69 116 GLU B O 1
ATOM 2695 N N . LYS B 1 117 ? 1.017 0.787 -5.922 1 95.44 117 LYS B N 1
ATOM 2696 C CA . LYS B 1 117 ? -0.276 0.703 -6.594 1 95.44 117 LYS B CA 1
ATOM 2697 C C . LYS B 1 117 ? -1.415 0.588 -5.586 1 95.44 117 LYS B C 1
ATOM 2699 O O . LYS B 1 117 ? -2.492 1.151 -5.789 1 95.44 117 LYS B O 1
ATOM 2704 N N . ILE B 1 118 ? -1.205 -0.081 -4.52 1 97 118 ILE B N 1
ATOM 2705 C CA . ILE B 1 118 ? -2.273 -0.406 -3.582 1 97 118 ILE B CA 1
ATOM 2706 C C . ILE B 1 118 ? -2.816 0.875 -2.955 1 97 118 ILE B C 1
ATOM 2708 O O . ILE B 1 118 ? -4.027 1.116 -2.969 1 97 118 ILE B O 1
ATOM 2712 N N . PRO B 1 119 ? -1.951 1.768 -2.422 1 97.69 119 PRO B N 1
ATOM 2713 C CA . PRO B 1 119 ? -2.504 3.037 -1.941 1 97.69 119 PRO B CA 1
ATOM 2714 C C . PRO B 1 119 ? -3.25 3.805 -3.031 1 97.69 119 PRO B C 1
ATOM 2716 O O . PRO B 1 119 ? -4.227 4.5 -2.742 1 97.69 119 PRO B O 1
ATOM 2719 N N . GLN B 1 120 ? -2.83 3.709 -4.23 1 96.38 120 GLN B N 1
ATOM 2720 C CA . GLN B 1 120 ? -3.523 4.371 -5.328 1 96.38 120 GLN B CA 1
ATOM 2721 C C . GLN B 1 120 ? -4.926 3.803 -5.52 1 96.38 120 GLN B C 1
ATOM 2723 O O . GLN B 1 120 ? -5.859 4.535 -5.852 1 96.38 120 GLN B O 1
ATOM 2728 N N . MET B 1 121 ? -5.035 2.57 -5.273 1 96.81 121 MET B N 1
ATOM 2729 C CA . MET B 1 121 ? -6.34 1.925 -5.391 1 96.81 121 MET B CA 1
ATOM 2730 C C . MET B 1 121 ? -7.262 2.354 -4.254 1 96.81 121 MET B C 1
ATOM 2732 O O . MET B 1 121 ? -8.484 2.211 -4.352 1 96.81 121 MET B O 1
ATOM 2736 N N . LEU B 1 122 ? -6.695 2.822 -3.193 1 98.06 122 LEU B N 1
ATOM 2737 C CA . LEU B 1 122 ? -7.465 3.418 -2.105 1 98.06 122 LEU B CA 1
ATOM 2738 C C . LEU B 1 122 ? -7.746 4.891 -2.381 1 98.06 122 LEU B C 1
ATOM 2740 O O . LEU B 1 122 ? -8.375 5.57 -1.564 1 98.06 122 LEU B O 1
ATOM 2744 N N . ASN B 1 123 ? -7.203 5.34 -3.508 1 97.88 123 ASN B N 1
ATOM 2745 C CA . ASN B 1 123 ? -7.43 6.695 -3.99 1 97.88 123 ASN B CA 1
ATOM 2746 C C . ASN B 1 123 ? -6.875 7.738 -3.021 1 97.88 123 ASN B C 1
ATOM 2748 O O . ASN B 1 123 ? -7.48 8.789 -2.82 1 97.88 123 ASN B O 1
ATOM 2752 N N . VAL B 1 124 ? -5.766 7.441 -2.424 1 97 124 VAL B N 1
ATOM 2753 C CA . VAL B 1 124 ? -5.176 8.359 -1.459 1 97 124 VAL B CA 1
ATOM 2754 C C . VAL B 1 124 ? -4.695 9.617 -2.174 1 97 124 VAL B C 1
ATOM 2756 O O . VAL B 1 124 ? -4.582 10.688 -1.561 1 97 124 VAL B O 1
ATOM 2759 N N . THR B 1 125 ? -4.379 9.539 -3.479 1 96.94 125 THR B N 1
ATOM 2760 C CA . THR B 1 125 ? -3.84 10.672 -4.219 1 96.94 125 THR B CA 1
ATOM 2761 C C . THR B 1 125 ? -4.961 11.477 -4.871 1 96.94 125 THR B C 1
ATOM 2763 O O . THR B 1 125 ? -4.707 12.469 -5.551 1 96.94 125 THR B O 1
ATOM 2766 N N . GLU B 1 126 ? -6.148 11.047 -4.734 1 96.44 126 GLU B N 1
ATOM 2767 C CA . GLU B 1 126 ? -7.301 11.758 -5.27 1 96.44 126 GLU B CA 1
ATOM 2768 C C . GLU B 1 126 ? -7.879 12.727 -4.238 1 96.44 126 GLU B C 1
ATOM 2770 O O . GLU B 1 126 ? -7.75 12.508 -3.033 1 96.44 126 GLU B O 1
ATOM 2775 N N . PRO B 1 127 ? -8.531 13.789 -4.719 1 96.12 127 PRO B N 1
ATOM 2776 C CA . PRO B 1 127 ? -9.18 14.703 -3.775 1 96.12 127 PRO B CA 1
ATOM 2777 C C . PRO B 1 127 ? -10.188 13.992 -2.871 1 96.12 127 PRO B C 1
ATOM 2779 O O . PRO B 1 127 ? -10.828 13.031 -3.293 1 96.12 127 PRO B O 1
ATOM 2782 N N . GLY B 1 128 ? -10.242 14.508 -1.682 1 96.69 128 GLY B N 1
ATOM 2783 C CA . GLY B 1 128 ? -11.148 13.945 -0.69 1 96.69 128 GLY B CA 1
ATOM 2784 C C . GLY B 1 128 ? -10.562 13.93 0.71 1 96.69 128 GLY B C 1
ATOM 2785 O O . GLY B 1 128 ? -9.586 14.633 0.989 1 96.69 128 GLY B O 1
ATOM 2786 N N . SER B 1 129 ? -11.289 13.242 1.582 1 96.44 129 SER B N 1
ATOM 2787 C CA . SER B 1 129 ? -10.867 13.203 2.979 1 96.44 129 SER B CA 1
ATOM 2788 C C . SER B 1 129 ? -11.094 11.828 3.59 1 96.44 129 SER B C 1
ATOM 2790 O O . SER B 1 129 ? -11.719 10.961 2.967 1 96.44 129 SER B O 1
ATOM 2792 N N . VAL B 1 130 ? -10.508 11.68 4.742 1 96.94 130 VAL B N 1
ATOM 2793 C CA . VAL B 1 130 ? -10.609 10.406 5.438 1 96.94 130 VAL B CA 1
ATOM 2794 C C . VAL B 1 130 ? -11.453 10.57 6.703 1 96.94 130 VAL B C 1
ATOM 2796 O O . VAL B 1 130 ? -11.305 11.562 7.426 1 96.94 130 VAL B O 1
ATOM 2799 N N . ILE B 1 131 ? -12.344 9.664 6.914 1 96.56 131 ILE B N 1
ATOM 2800 C CA . ILE B 1 131 ? -13.102 9.578 8.164 1 96.56 131 ILE B CA 1
ATOM 2801 C C . ILE B 1 131 ? -12.922 8.195 8.781 1 96.56 131 ILE B C 1
ATOM 2803 O O . ILE B 1 131 ? -12.945 7.184 8.078 1 96.56 131 ILE B O 1
ATOM 2807 N N . SER B 1 132 ? -12.68 8.141 10.047 1 95.56 132 SER B N 1
ATOM 2808 C CA . SER B 1 132 ? -12.5 6.883 10.766 1 95.56 132 SER B CA 1
ATOM 2809 C C . SER B 1 132 ? -13.648 6.641 11.742 1 95.56 132 SER B C 1
ATOM 2811 O O . SER B 1 132 ? -14.109 7.566 12.414 1 95.56 132 SER B O 1
ATOM 2813 N N . VAL B 1 133 ? -14.102 5.414 11.781 1 95.75 133 VAL B N 1
ATOM 2814 C CA . VAL B 1 133 ? -15.203 5.008 12.648 1 95.75 133 VAL B CA 1
ATOM 2815 C C . VAL B 1 133 ? -14.773 3.824 13.516 1 95.75 133 VAL B C 1
ATOM 2817 O O . VAL B 1 133 ? -14.141 2.889 13.023 1 95.75 133 VAL B O 1
ATOM 2820 N N . MET B 1 134 ? -15.195 3.885 14.734 1 93.75 134 MET B N 1
ATOM 2821 C CA . MET B 1 134 ? -14.898 2.781 15.641 1 93.75 134 MET B CA 1
ATOM 2822 C C . MET B 1 134 ? -16.062 1.812 15.727 1 93.75 134 MET B C 1
ATOM 2824 O O . MET B 1 134 ? -17.219 2.232 15.898 1 93.75 134 MET B O 1
ATOM 2828 N N . LEU B 1 135 ? -15.734 0.525 15.531 1 92.88 135 LEU B N 1
ATOM 2829 C CA . LEU B 1 135 ? -16.75 -0.517 15.68 1 92.88 135 LEU B CA 1
ATOM 2830 C C . LEU B 1 135 ? -16.266 -1.604 16.641 1 92.88 135 LEU B C 1
ATOM 2832 O O . LEU B 1 135 ? -15.086 -1.956 16.641 1 92.88 135 LEU B O 1
ATOM 2836 N N . ASP B 1 136 ? -17.219 -2.135 17.359 1 88.19 136 ASP B N 1
ATOM 2837 C CA . ASP B 1 136 ? -16.891 -3.281 18.203 1 88.19 136 ASP B CA 1
ATOM 2838 C C . ASP B 1 136 ? -16.906 -4.578 17.406 1 88.19 136 ASP B C 1
ATOM 2840 O O . ASP B 1 136 ? -17.641 -4.691 16.406 1 88.19 136 ASP B O 1
ATOM 2844 N N . ARG B 1 137 ? -16.172 -5.504 17.859 1 77.25 137 ARG B N 1
ATOM 2845 C CA . ARG B 1 137 ? -16.062 -6.781 17.156 1 77.25 137 ARG B CA 1
ATOM 2846 C C . ARG B 1 137 ? -17.438 -7.414 16.969 1 77.25 137 ARG B C 1
ATOM 2848 O O . ARG B 1 137 ? -17.719 -7.973 15.898 1 77.25 137 ARG B O 1
ATOM 2855 N N . ARG B 1 138 ? -18.297 -7.316 18 1 75.31 138 ARG B N 1
ATOM 2856 C CA . ARG B 1 138 ? -19.625 -7.941 17.969 1 75.31 138 ARG B CA 1
ATOM 2857 C C . ARG B 1 138 ? -20.516 -7.277 16.922 1 75.31 138 ARG B C 1
ATOM 2859 O O . ARG B 1 138 ? -21.375 -7.926 16.328 1 75.31 138 ARG B O 1
ATOM 2866 N N . ASP B 1 139 ? -20.141 -6.113 16.531 1 80.19 139 ASP B N 1
ATOM 2867 C CA . ASP B 1 139 ? -20.953 -5.312 15.625 1 80.19 139 ASP B CA 1
ATOM 2868 C C . ASP B 1 139 ? -20.156 -4.887 14.391 1 80.19 139 ASP B C 1
ATOM 2870 O O . ASP B 1 139 ? -20.312 -3.762 13.906 1 80.19 139 ASP B O 1
ATOM 2874 N N . LEU B 1 140 ? -19.297 -5.809 14.023 1 83.81 140 LEU B N 1
ATOM 2875 C CA . LEU B 1 140 ? -18.469 -5.414 12.891 1 83.81 140 LEU B CA 1
ATOM 2876 C C . LEU B 1 140 ? -19.234 -5.547 11.578 1 83.81 140 LEU B C 1
ATOM 2878 O O . LEU B 1 140 ? -19 -6.488 10.812 1 83.81 140 LEU B O 1
ATOM 2882 N N . SER B 1 141 ? -20.281 -4.777 11.406 1 91.06 141 SER B N 1
ATOM 2883 C CA . SER B 1 141 ? -21.047 -4.586 10.18 1 91.06 141 SER B CA 1
ATOM 2884 C C . SER B 1 141 ? -21 -3.133 9.719 1 91.06 141 SER B C 1
ATOM 2886 O O . SER B 1 141 ? -21.312 -2.223 10.492 1 91.06 141 SER B O 1
ATOM 2888 N N . ILE B 1 142 ? -20.641 -2.971 8.422 1 97.19 142 ILE B N 1
ATOM 2889 C CA . ILE B 1 142 ? -20.438 -1.593 7.984 1 97.19 142 ILE B CA 1
ATOM 2890 C C . ILE B 1 142 ? -21.641 -1.125 7.176 1 97.19 142 ILE B C 1
ATOM 2892 O O . ILE B 1 142 ? -21.672 0.01 6.695 1 97.19 142 ILE B O 1
ATOM 2896 N N . THR B 1 143 ? -22.672 -1.937 7.07 1 96.62 143 THR B N 1
ATOM 2897 C CA . THR B 1 143 ? -23.844 -1.615 6.254 1 96.62 143 THR B CA 1
ATOM 2898 C C . THR B 1 143 ? -24.453 -0.284 6.688 1 96.62 143 THR B C 1
ATOM 2900 O O . THR B 1 143 ? -24.672 0.599 5.855 1 96.62 143 THR B O 1
ATOM 2903 N N . GLU B 1 144 ? -24.641 -0.156 7.996 1 96.56 144 GLU B N 1
ATOM 2904 C CA . GLU B 1 144 ? -25.266 1.063 8.492 1 96.56 144 GLU B CA 1
ATOM 2905 C C . GLU B 1 144 ? -24.375 2.277 8.281 1 96.56 144 GLU B C 1
ATOM 2907 O O . GLU B 1 144 ? -24.828 3.338 7.859 1 96.56 144 GLU B O 1
ATOM 2912 N N . VAL B 1 145 ? -23.125 2.145 8.562 1 97.94 145 VAL B N 1
ATOM 2913 C CA . VAL B 1 145 ? -22.156 3.23 8.43 1 97.94 145 VAL B CA 1
ATOM 2914 C C . VAL B 1 145 ? -22.094 3.695 6.973 1 97.94 145 VAL B C 1
ATOM 2916 O O . VAL B 1 1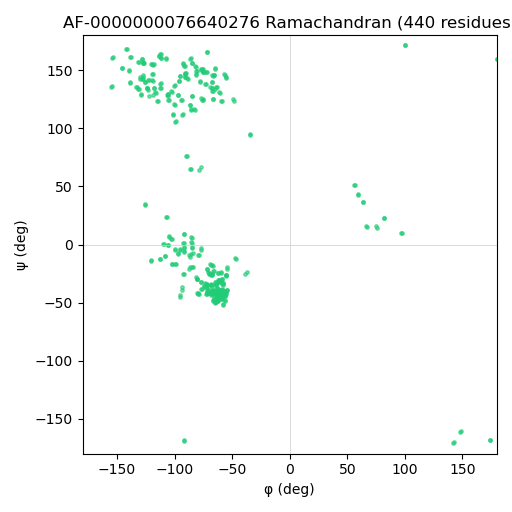45 ? -22.172 4.895 6.695 1 97.94 145 VAL B O 1
ATOM 2919 N N . VAL B 1 146 ? -22.047 2.766 6.047 1 98.44 146 VAL B N 1
ATOM 2920 C CA . VAL B 1 146 ? -21.984 3.053 4.617 1 98.44 146 VAL B CA 1
ATOM 2921 C C . VAL B 1 146 ? -23.266 3.771 4.184 1 98.44 146 VAL B C 1
ATOM 2923 O O . VAL B 1 146 ? -23.203 4.77 3.461 1 98.44 146 VAL B O 1
ATOM 2926 N N . ASN B 1 147 ? -24.344 3.23 4.637 1 97.69 147 ASN B N 1
ATOM 2927 C CA . ASN B 1 147 ? -25.609 3.84 4.293 1 97.69 147 ASN B CA 1
ATOM 2928 C C . ASN B 1 147 ? -25.688 5.289 4.762 1 97.69 147 ASN B C 1
ATOM 2930 O O . ASN B 1 147 ? -26.125 6.168 4.016 1 97.69 147 ASN B O 1
ATOM 2934 N N . ILE B 1 148 ? -25.281 5.527 5.988 1 98.19 148 ILE B N 1
ATOM 2935 C CA . ILE B 1 148 ? -25.297 6.875 6.551 1 98.19 148 ILE B CA 1
ATOM 2936 C C . ILE B 1 148 ? -24.438 7.801 5.699 1 98.19 148 ILE B C 1
ATOM 2938 O O . ILE B 1 148 ? -24.859 8.891 5.312 1 98.19 148 ILE B O 1
ATOM 2942 N N . MET B 1 149 ? -23.219 7.41 5.324 1 98.44 149 MET B N 1
ATOM 2943 C CA . MET B 1 149 ? -22.281 8.234 4.566 1 98.44 149 MET B CA 1
ATOM 2944 C C . MET B 1 149 ? -22.844 8.562 3.186 1 98.44 149 MET B C 1
ATOM 2946 O O . MET B 1 149 ? -22.797 9.719 2.752 1 98.44 149 MET B O 1
ATOM 2950 N N . GLU B 1 150 ? -23.438 7.555 2.588 1 97.69 150 GLU B N 1
ATOM 2951 C CA . GLU B 1 150 ? -23.922 7.758 1.223 1 97.69 150 GLU B CA 1
ATOM 2952 C C . GLU B 1 150 ? -25.219 8.562 1.207 1 97.69 150 GLU B C 1
ATOM 2954 O O . GLU B 1 150 ? -25.469 9.32 0.265 1 97.69 150 GLU B O 1
ATOM 2959 N N . THR B 1 151 ? -26.031 8.398 2.24 1 97.25 151 THR B N 1
ATOM 2960 C CA . THR B 1 151 ? -27.234 9.219 2.365 1 97.25 151 THR B CA 1
ATOM 2961 C C . THR B 1 151 ? -26.859 10.695 2.488 1 97.25 151 THR B C 1
ATOM 2963 O O . THR B 1 151 ? -27.594 11.562 2.004 1 97.25 151 THR B O 1
ATOM 2966 N N . GLU B 1 152 ? -25.656 11.016 3.096 1 97.25 152 GLU B N 1
ATOM 2967 C CA . GLU B 1 152 ? -25.188 12.391 3.248 1 97.25 152 GLU B CA 1
ATOM 2968 C C . GLU B 1 152 ? -24.453 12.867 1.998 1 97.25 152 GLU B C 1
ATOM 2970 O O . GLU B 1 152 ? -23.812 13.914 2.014 1 97.25 152 GLU B O 1
ATOM 2975 N N . GLY B 1 153 ? -24.438 12.055 0.964 1 95.56 153 GLY B N 1
ATOM 2976 C CA . GLY B 1 153 ? -23.969 12.484 -0.34 1 95.56 153 GLY B CA 1
ATOM 2977 C C . GLY B 1 153 ? -22.516 12.094 -0.605 1 95.56 153 GLY B C 1
ATOM 2978 O O . GLY B 1 153 ? -21.922 12.531 -1.594 1 95.56 153 GLY B O 1
ATOM 2979 N N . ALA B 1 154 ? -21.906 11.289 0.198 1 97.06 154 ALA B N 1
ATOM 2980 C CA . ALA B 1 154 ? -20.516 10.898 0.013 1 97.06 154 ALA B CA 1
ATOM 2981 C C . ALA B 1 154 ? -20.406 9.664 -0.882 1 97.06 154 ALA B C 1
ATOM 2983 O O . ALA B 1 154 ? -21.25 8.773 -0.831 1 97.06 154 ALA B O 1
ATOM 2984 N N . LYS B 1 155 ? -19.375 9.68 -1.696 1 96.94 155 LYS B N 1
ATOM 2985 C CA . LYS B 1 155 ? -18.922 8.453 -2.34 1 96.94 155 LYS B CA 1
ATOM 2986 C C . LYS B 1 155 ? -17.719 7.871 -1.609 1 96.94 155 LYS B C 1
ATOM 2988 O O . LYS B 1 155 ? -16.812 8.609 -1.205 1 96.94 155 LYS B O 1
ATOM 2993 N N . ILE B 1 156 ? -17.766 6.605 -1.453 1 98.12 156 ILE B N 1
ATOM 2994 C CA . ILE B 1 156 ? -16.672 5.922 -0.761 1 98.12 156 ILE B CA 1
ATOM 2995 C C . ILE B 1 156 ? -15.664 5.402 -1.778 1 98.12 156 ILE B C 1
ATOM 2997 O O . ILE B 1 156 ? -16 4.57 -2.627 1 98.12 156 ILE B O 1
ATOM 3001 N N . LEU B 1 157 ? -14.406 5.797 -1.624 1 97.38 157 LEU B N 1
ATOM 3002 C CA . LEU B 1 157 ? -13.367 5.531 -2.617 1 97.38 157 LEU B CA 1
ATOM 3003 C C . LEU B 1 157 ? -12.391 4.473 -2.115 1 97.38 157 LEU B C 1
ATOM 3005 O O . LEU B 1 157 ? -11.523 4.016 -2.867 1 97.38 157 LEU B O 1
ATOM 3009 N N . GLY B 1 158 ? -12.469 4.094 -0.857 1 98.25 158 GLY B N 1
ATOM 3010 C CA . GLY B 1 158 ? -11.617 3.102 -0.214 1 98.25 158 GLY B CA 1
ATOM 3011 C C . GLY B 1 158 ? -11.961 2.889 1.249 1 98.25 158 GLY B C 1
ATOM 3012 O O . GLY B 1 158 ? -12.602 3.732 1.874 1 98.25 158 GLY B O 1
ATOM 3013 N N . MET B 1 159 ? -11.531 1.751 1.755 1 98.38 159 MET B N 1
ATOM 3014 C CA . MET B 1 159 ? -11.805 1.425 3.152 1 98.38 159 MET B CA 1
ATOM 3015 C C . MET B 1 159 ? -10.766 0.449 3.693 1 98.38 159 MET B C 1
ATOM 3017 O O . MET B 1 159 ? -10.398 -0.516 3.02 1 98.38 159 MET B O 1
ATOM 3021 N N . THR B 1 160 ? -10.289 0.723 4.891 1 98.06 160 THR B N 1
ATOM 3022 C CA . THR B 1 160 ? -9.398 -0.195 5.594 1 98.06 160 THR B CA 1
ATOM 3023 C C . THR B 1 160 ? -9.93 -0.499 6.992 1 98.06 160 THR B C 1
ATOM 3025 O O . THR B 1 160 ? -10.758 0.245 7.523 1 98.06 160 THR B O 1
ATOM 3028 N N . VAL B 1 161 ? -9.523 -1.646 7.543 1 96.38 161 VAL B N 1
ATOM 3029 C CA . VAL B 1 161 ? -9.93 -2.098 8.867 1 96.38 161 VAL B CA 1
ATOM 3030 C C . VAL B 1 161 ? -8.703 -2.482 9.688 1 96.38 161 VAL B C 1
ATOM 3032 O O . VAL B 1 161 ? -7.875 -3.283 9.242 1 96.38 161 VAL B O 1
ATOM 3035 N N . GLU B 1 162 ? -8.641 -1.958 10.852 1 93.25 162 GLU B N 1
ATOM 3036 C CA . GLU B 1 162 ? -7.547 -2.311 11.75 1 93.25 162 GLU B CA 1
ATOM 3037 C C . GLU B 1 162 ? -8.039 -2.479 13.188 1 93.25 162 GLU B C 1
ATOM 3039 O O . GLU B 1 162 ? -9.016 -1.842 13.594 1 93.25 162 GLU B O 1
ATOM 3044 N N . LYS B 1 163 ? -7.352 -3.346 13.844 1 89.69 163 LYS B N 1
ATOM 3045 C CA . LYS B 1 163 ? -7.641 -3.439 15.273 1 89.69 163 LYS B CA 1
ATOM 3046 C C . LYS B 1 163 ? -7.305 -2.133 15.992 1 89.69 163 LYS B C 1
ATOM 3048 O O . LYS B 1 163 ? -6.258 -1.53 15.734 1 89.69 163 LYS B O 1
ATOM 3053 N N . SER B 1 164 ? -8.195 -1.75 16.828 1 83.06 164 SER B N 1
ATOM 3054 C CA . SER B 1 164 ? -7.992 -0.497 17.547 1 83.06 164 SER B CA 1
ATOM 3055 C C . SER B 1 164 ? -6.941 -0.65 18.641 1 83.06 164 SER B C 1
ATOM 3057 O O . SER B 1 164 ? -6.727 -1.75 19.156 1 83.06 164 SER B O 1
ATOM 3059 N N . GLN B 1 165 ? -6.266 0.375 18.875 1 74.75 165 GLN B N 1
ATOM 3060 C CA . GLN B 1 165 ? -5.285 0.381 19.953 1 74.75 165 GLN B CA 1
ATOM 3061 C C . GLN B 1 165 ? -5.961 0.581 21.297 1 74.75 165 GLN B C 1
ATOM 3063 O O . GLN B 1 165 ? -5.324 0.441 22.344 1 74.75 165 GLN B O 1
ATOM 3068 N N . GLN B 1 166 ? -7.16 0.871 21.25 1 71.81 166 GLN B N 1
ATOM 3069 C CA . GLN B 1 166 ? -7.914 1.1 22.484 1 71.81 166 GLN B CA 1
ATOM 3070 C C . GLN B 1 166 ? -8.258 -0.219 23.172 1 71.81 166 GLN B C 1
ATOM 3072 O O . GLN B 1 166 ? -8.297 -1.27 22.531 1 71.81 166 GLN B O 1
ATOM 3077 N N . PRO B 1 167 ? -8.344 -0.048 24.5 1 71.69 167 PRO B N 1
ATOM 3078 C CA . PRO B 1 167 ? -8.727 -1.261 25.219 1 71.69 167 PRO B CA 1
ATOM 3079 C C . PRO B 1 167 ? -10.039 -1.864 24.719 1 71.69 167 PRO B C 1
ATOM 3081 O O . PRO B 1 167 ? -10.953 -1.131 24.344 1 71.69 167 PRO B O 1
ATOM 3084 N N . GLY B 1 168 ? -10.125 -3.135 24.703 1 73 168 GLY B N 1
ATOM 3085 C CA . GLY B 1 168 ? -11.273 -3.879 24.219 1 73 168 GLY B CA 1
ATOM 3086 C C . GLY B 1 168 ? -11.094 -4.414 22.812 1 73 168 GLY B C 1
ATOM 3087 O O . GLY B 1 168 ? -10.062 -4.18 22.172 1 73 168 GLY B O 1
ATOM 3088 N N . GLU B 1 169 ? -12.047 -5.211 22.469 1 82.19 169 GLU B N 1
ATOM 3089 C CA . GLU B 1 169 ? -12.008 -5.766 21.125 1 82.19 169 GLU B CA 1
ATOM 3090 C C . GLU B 1 169 ? -12.734 -4.863 20.125 1 82.19 169 GLU B C 1
ATOM 3092 O O . GLU B 1 169 ? -13.93 -5.039 19.875 1 82.19 169 GLU B O 1
ATOM 3097 N N . SER B 1 170 ? -12.047 -3.703 19.719 1 89.62 170 SER B N 1
ATOM 3098 C CA . SER B 1 170 ? -12.641 -2.764 18.781 1 89.62 170 SER B CA 1
ATOM 3099 C C . SER B 1 170 ? -11.781 -2.613 17.531 1 89.62 170 SER B C 1
ATOM 3101 O O . SER B 1 170 ? -10.617 -3.014 17.516 1 89.62 170 SER B O 1
ATOM 3103 N N . PHE B 1 171 ? -12.5 -2.225 16.516 1 93.44 171 PHE B N 1
ATOM 3104 C CA . PHE B 1 171 ? -11.844 -2.002 15.227 1 93.44 171 PHE B CA 1
ATOM 3105 C C . PHE B 1 171 ? -12.016 -0.556 14.773 1 93.44 171 PHE B C 1
ATOM 3107 O O . PHE B 1 171 ? -13.055 0.062 15.031 1 93.44 171 PHE B O 1
ATOM 3114 N N . GLU B 1 172 ? -10.992 -0.039 14.195 1 93.81 172 GLU B N 1
ATOM 3115 C CA . GLU B 1 172 ? -11.055 1.251 13.508 1 93.81 172 GLU B CA 1
ATOM 3116 C C . GLU B 1 172 ? -11.18 1.072 12 1 93.81 172 GLU B C 1
ATOM 3118 O O . GLU B 1 172 ? -10.297 0.483 11.367 1 93.81 172 GLU B O 1
ATOM 3123 N N . ILE B 1 173 ? -12.219 1.589 11.477 1 96.81 173 ILE B N 1
ATOM 3124 C CA . ILE B 1 173 ? -12.445 1.557 10.039 1 96.81 173 ILE B CA 1
ATOM 3125 C C . ILE B 1 173 ? -12.195 2.941 9.445 1 96.81 173 ILE B C 1
ATOM 3127 O O . ILE B 1 173 ? -12.781 3.932 9.898 1 96.81 173 ILE B O 1
ATOM 3131 N N . SER B 1 174 ? -11.297 3.014 8.453 1 97 174 SER B N 1
ATOM 3132 C CA . SER B 1 174 ? -11.016 4.27 7.766 1 97 174 SER B CA 1
ATOM 3133 C C . SER B 1 174 ? -11.641 4.285 6.371 1 97 174 SER B C 1
ATOM 3135 O O . SER B 1 174 ? -11.445 3.352 5.59 1 97 174 SER B O 1
ATOM 3137 N N . PHE B 1 175 ? -12.375 5.371 6.074 1 98.12 175 PHE B N 1
ATOM 3138 C CA . PHE B 1 175 ? -12.992 5.551 4.77 1 98.12 175 PHE B CA 1
ATOM 3139 C C . PHE B 1 175 ? -12.391 6.746 4.039 1 98.12 175 PHE B C 1
ATOM 3141 O O . PHE B 1 175 ? -12.352 7.855 4.578 1 98.12 175 PHE B O 1
ATOM 3148 N N . LYS B 1 176 ? -11.898 6.492 2.891 1 98 176 LYS B N 1
ATOM 3149 C CA . LYS B 1 176 ? -11.594 7.586 1.975 1 98 176 LYS B CA 1
ATOM 3150 C C . LYS B 1 176 ? -12.844 8.031 1.21 1 98 176 LYS B C 1
ATOM 3152 O O . LYS B 1 176 ? -13.445 7.23 0.487 1 98 176 LYS B O 1
ATOM 3157 N N . LEU B 1 177 ? -13.227 9.266 1.46 1 98.12 177 LEU B N 1
ATOM 3158 C CA . LEU B 1 177 ? -14.422 9.805 0.824 1 98.12 177 LEU B CA 1
ATOM 3159 C C . LEU B 1 177 ? -14.055 10.82 -0.251 1 98.12 177 LEU B C 1
ATOM 3161 O O . LEU B 1 177 ? -12.984 11.438 -0.186 1 98.12 177 LEU B O 1
ATOM 3165 N N . ASP B 1 178 ? -14.984 11.078 -1.163 1 96.31 178 ASP B N 1
ATOM 3166 C CA . ASP B 1 178 ? -14.727 12 -2.26 1 96.31 178 ASP B CA 1
ATOM 3167 C C . ASP B 1 178 ? -15.008 13.445 -1.837 1 96.31 178 ASP B C 1
ATOM 3169 O O . ASP B 1 178 ? -14.82 14.375 -2.625 1 96.31 178 ASP B O 1
ATOM 3173 N N . LEU B 1 179 ? -15.375 13.633 -0.612 1 96.94 179 LEU B N 1
ATOM 3174 C CA . LEU B 1 179 ? -15.68 14.961 -0.09 1 96.94 179 LEU B CA 1
ATOM 3175 C C . LEU B 1 179 ? -14.469 15.547 0.632 1 96.94 179 LEU B C 1
ATOM 3177 O O . LEU B 1 179 ? -13.82 14.859 1.424 1 96.94 179 LEU B O 1
ATOM 3181 N N . GLU B 1 180 ? -14.305 16.812 0.417 1 94.56 180 GLU B N 1
ATOM 3182 C CA . GLU B 1 180 ? -13.25 17.5 1.154 1 94.56 180 GLU B CA 1
ATOM 3183 C C . GLU B 1 180 ? -13.711 17.859 2.566 1 94.56 180 GLU B C 1
ATOM 3185 O O . GLU B 1 180 ? -12.938 17.734 3.523 1 94.56 180 GLU B O 1
ATOM 3190 N N . ASP B 1 181 ? -14.953 18.312 2.639 1 95 181 ASP B N 1
ATOM 3191 C CA . ASP B 1 181 ? -15.578 18.609 3.922 1 95 181 ASP B CA 1
ATOM 3192 C C . ASP B 1 181 ? -16.531 17.484 4.336 1 95 181 ASP B C 1
ATOM 3194 O O . ASP B 1 181 ? -17.609 17.328 3.744 1 95 181 ASP B O 1
ATOM 3198 N N . VAL B 1 182 ? -16.078 16.781 5.441 1 97.06 182 VAL B N 1
ATOM 3199 C CA . VAL B 1 182 ? -16.875 15.625 5.84 1 97.06 182 VAL B CA 1
ATOM 3200 C C . VAL B 1 182 ? -17.641 15.945 7.125 1 97.06 182 VAL B C 1
ATOM 3202 O O . VAL B 1 182 ? -18.047 15.039 7.859 1 97.06 182 VAL B O 1
ATOM 3205 N N . SER B 1 183 ? -17.875 17.172 7.398 1 96.31 183 SER B N 1
ATOM 3206 C CA . SER B 1 183 ? -18.516 17.578 8.641 1 96.31 183 SER B CA 1
ATOM 3207 C C . SER B 1 183 ? -19.938 17.031 8.734 1 96.31 183 SER B C 1
ATOM 3209 O O . SER B 1 183 ? -20.359 16.547 9.789 1 96.31 183 SER B O 1
ATOM 3211 N N . ARG B 1 184 ? -20.672 17.125 7.652 1 97.56 184 ARG B N 1
ATOM 3212 C CA . ARG B 1 184 ? -22.047 16.641 7.645 1 97.56 184 ARG B CA 1
ATOM 3213 C C . ARG B 1 184 ? -22.078 15.125 7.832 1 97.56 184 ARG B C 1
ATOM 3215 O O . ARG B 1 184 ? -22.938 14.609 8.562 1 97.56 184 ARG B O 1
ATOM 3222 N N . VAL B 1 185 ? -21.188 14.453 7.184 1 98.44 185 VAL B N 1
ATOM 3223 C CA . VAL B 1 185 ? -21.094 13.008 7.312 1 98.44 185 VAL B CA 1
ATOM 3224 C C . VAL B 1 185 ? -20.766 12.633 8.758 1 98.44 185 VAL B C 1
ATOM 3226 O O . VAL B 1 185 ? -21.406 11.766 9.344 1 98.44 185 VAL B O 1
ATOM 3229 N N . ALA B 1 186 ? -19.781 13.312 9.312 1 98 186 ALA B N 1
ATOM 3230 C CA . ALA B 1 186 ? -19.375 13.062 10.688 1 98 186 ALA B CA 1
ATOM 3231 C C . ALA B 1 186 ? -20.531 13.312 11.664 1 98 186 ALA B C 1
ATOM 3233 O O . ALA B 1 186 ? -20.766 12.516 12.57 1 98 186 ALA B O 1
ATOM 3234 N N . ALA B 1 187 ? -21.219 14.383 11.461 1 98.06 187 ALA B N 1
ATOM 3235 C CA . ALA B 1 187 ? -22.344 14.734 12.328 1 98.06 187 ALA B CA 1
ATOM 3236 C C . ALA B 1 187 ? -23.422 13.664 12.258 1 98.06 187 ALA B C 1
ATOM 3238 O O . ALA B 1 187 ? -23.984 13.273 13.289 1 98.06 187 ALA B O 1
ATOM 3239 N N . ALA B 1 188 ? -23.734 13.203 11.109 1 98.44 188 ALA B N 1
ATOM 3240 C CA . ALA B 1 188 ? -24.75 12.164 10.938 1 98.44 188 ALA B CA 1
ATOM 3241 C C . ALA B 1 188 ? -24.344 10.875 11.648 1 98.44 188 ALA B C 1
ATOM 3243 O O . ALA B 1 188 ? -25.156 10.258 12.336 1 98.44 188 ALA B O 1
ATOM 3244 N N . LEU B 1 189 ? -23.094 10.477 11.523 1 98.31 189 LEU B N 1
ATOM 3245 C CA . LEU B 1 189 ? -22.609 9.266 12.18 1 98.31 189 LEU B CA 1
ATOM 3246 C C . LEU B 1 189 ? -22.688 9.406 13.695 1 98.31 189 LEU B C 1
ATOM 3248 O O . LEU B 1 189 ? -23.078 8.469 14.391 1 98.31 189 LEU B O 1
ATOM 3252 N N . ARG B 1 190 ? -22.406 10.586 14.156 1 97.31 190 ARG B N 1
ATOM 3253 C CA . ARG B 1 190 ? -22.469 10.82 15.594 1 97.31 190 ARG B CA 1
ATOM 3254 C C . ARG B 1 190 ? -23.906 10.766 16.109 1 97.31 190 ARG B C 1
ATOM 3256 O O . ARG B 1 190 ? -24.156 10.312 17.219 1 97.31 190 ARG B O 1
ATOM 3263 N N . ARG B 1 191 ? -24.828 11.18 15.391 1 97.44 191 ARG B N 1
ATOM 3264 C CA . ARG B 1 191 ? -26.234 11.117 15.75 1 97.44 191 ARG B CA 1
ATOM 3265 C C . ARG B 1 191 ? -26.672 9.68 15.969 1 97.44 191 ARG B C 1
ATOM 3267 O O . ARG B 1 191 ? -27.578 9.414 16.766 1 97.44 191 ARG B O 1
ATOM 3274 N N . TYR B 1 192 ? -26.062 8.797 15.266 1 95.81 192 TYR B N 1
ATOM 3275 C CA . TYR B 1 192 ? -26.375 7.379 15.43 1 95.81 192 TYR B CA 1
ATOM 3276 C C . TYR B 1 192 ? -25.453 6.727 16.453 1 95.81 192 TYR B C 1
ATOM 3278 O O . TYR B 1 192 ? -25.297 5.504 16.469 1 95.81 192 TYR B O 1
ATOM 3286 N N . ASP B 1 193 ? -24.625 7.465 17.203 1 94.94 193 ASP B N 1
ATOM 3287 C CA . ASP B 1 193 ? -23.844 7.094 18.375 1 94.94 193 ASP B CA 1
ATOM 3288 C C . ASP B 1 193 ? -22.547 6.406 17.984 1 94.94 193 ASP B C 1
ATOM 3290 O O . ASP B 1 193 ? -22 5.609 18.75 1 94.94 193 ASP B O 1
ATOM 3294 N N . TYR B 1 194 ? -22.109 6.676 16.75 1 95 194 TYR B N 1
ATOM 3295 C CA . TYR B 1 194 ? -20.781 6.188 16.391 1 95 194 TYR B CA 1
ATOM 3296 C C . TYR B 1 194 ? -19.703 7.121 16.906 1 95 194 TYR B C 1
ATOM 3298 O O . TYR B 1 194 ? -19.875 8.336 16.938 1 95 194 TYR B O 1
ATOM 3306 N N . VAL B 1 195 ? -18.547 6.531 17.281 1 92.88 195 VAL B N 1
ATOM 3307 C CA . VAL B 1 195 ? -17.344 7.293 17.578 1 92.88 195 VAL B CA 1
ATOM 3308 C C . VAL B 1 195 ? -16.547 7.543 16.297 1 92.88 195 VAL B C 1
ATOM 3310 O O . VAL B 1 195 ? -16.125 6.598 15.641 1 92.88 195 VAL B O 1
ATOM 3313 N N . VAL B 1 196 ? -16.375 8.906 15.992 1 94.94 196 VAL B N 1
ATOM 3314 C CA . VAL B 1 196 ? -15.836 9.258 14.688 1 94.94 196 VAL B CA 1
ATOM 3315 C C . VAL B 1 196 ? -14.641 10.195 14.852 1 94.94 196 VAL B C 1
ATOM 3317 O O . VAL B 1 196 ? -14.633 11.055 15.742 1 94.94 196 VAL B O 1
ATOM 3320 N N . SER B 1 197 ? -13.648 10 13.992 1 91.75 197 SER B N 1
ATOM 3321 C CA . SER B 1 197 ? -12.555 10.953 13.852 1 91.75 197 SER B CA 1
ATOM 3322 C C . SER B 1 197 ? -12.32 11.312 12.383 1 91.75 197 SER B C 1
ATOM 3324 O O . SER B 1 197 ? -12.539 10.484 11.5 1 91.75 197 SER B O 1
ATOM 3326 N N . THR B 1 198 ? -11.969 12.57 12.156 1 89.19 198 THR B N 1
ATOM 3327 C CA . THR B 1 198 ? -11.758 13.023 10.781 1 89.19 198 THR B CA 1
ATOM 3328 C C . THR B 1 198 ? -10.328 13.523 10.602 1 89.19 198 THR B C 1
ATOM 3330 O O . THR B 1 198 ? -9.664 13.891 11.578 1 89.19 198 THR B O 1
ATOM 3333 N N . SER B 1 199 ? -9.789 13.328 9.438 1 75 199 SER B N 1
ATOM 3334 C CA . SER B 1 199 ? -8.453 13.812 9.125 1 75 199 SER B CA 1
ATOM 3335 C C . SER B 1 199 ? -8.352 15.32 9.305 1 75 199 SER B C 1
ATOM 3337 O O . SER B 1 199 ? -7.262 15.852 9.539 1 75 199 SER B O 1
ATOM 3339 N N . SER B 1 200 ? -9.391 16.062 9.023 1 55.84 200 SER B N 1
ATOM 3340 C CA . SER B 1 200 ? -9.359 17.5 9.234 1 55.84 200 SER B CA 1
ATOM 3341 C C . SER B 1 200 ? -9.383 17.844 10.719 1 55.84 200 SER B C 1
ATOM 3343 O O . SER B 1 200 ? -8.836 18.875 11.133 1 55.84 200 SER B O 1
ATOM 3345 N N . GLU B 1 201 ? -10.188 17.109 11.461 1 49.59 201 GLU B N 1
ATOM 3346 C CA . GLU B 1 201 ? -10.438 17.438 12.867 1 49.59 201 GLU B CA 1
ATOM 3347 C C . GLU B 1 201 ? -9.32 16.922 13.766 1 49.59 201 GLU B C 1
ATOM 3349 O O . GLU B 1 201 ? -9.227 17.297 14.93 1 49.59 201 GLU B O 1
ATOM 3354 N N . ASN B 1 202 ? -8.609 15.875 13.438 1 46.31 202 ASN B N 1
ATOM 3355 C CA . ASN B 1 202 ? -7.633 15.414 14.422 1 46.31 202 ASN B CA 1
ATOM 3356 C C . ASN B 1 202 ? -6.805 16.578 14.969 1 46.31 202 ASN B C 1
ATOM 3358 O O . ASN B 1 202 ? -5.949 16.375 15.836 1 46.31 202 ASN B O 1
ATOM 3362 N N . GLU B 1 203 ? -6.922 17.609 14.375 1 41.47 203 GLU B N 1
ATOM 3363 C CA . GLU B 1 203 ? -6.309 18.781 15 1 41.47 203 GLU B CA 1
ATOM 3364 C C . GLU B 1 203 ? -6.969 19.109 16.344 1 41.47 203 GLU B C 1
ATOM 3366 O O . GLU B 1 203 ? -6.289 19.453 17.297 1 41.47 203 GLU B O 1
ATOM 3371 N N . VAL B 1 204 ? -8.305 19.156 16.469 1 38.84 204 VAL B N 1
ATOM 3372 C CA . VAL B 1 204 ? -9 19.766 17.594 1 38.84 204 VAL B CA 1
ATOM 3373 C C . VAL B 1 204 ? -9.312 18.703 18.641 1 38.84 204 VAL B C 1
ATOM 3375 O O . VAL B 1 204 ? -9.242 18.969 19.844 1 38.84 204 VAL B O 1
ATOM 3378 N N . PHE B 1 205 ? -9.641 17.531 18.375 1 40.47 205 PHE B N 1
ATOM 3379 C CA . PHE B 1 205 ? -10.242 16.578 19.297 1 40.47 205 PHE B CA 1
ATOM 3380 C C . PHE B 1 205 ? -9.219 16.062 20.297 1 40.47 205 PHE B C 1
ATOM 3382 O O . PHE B 1 205 ? -9.539 15.812 21.453 1 40.47 205 PHE B O 1
ATOM 3389 N N . ASN B 1 206 ? -7.996 15.938 19.906 1 42.81 206 ASN B N 1
ATOM 3390 C CA . ASN B 1 206 ? -7.129 15.57 21.016 1 42.81 206 ASN B CA 1
ATOM 3391 C C . ASN B 1 206 ? -7.266 16.547 22.172 1 42.81 206 ASN B C 1
ATOM 3393 O O . ASN B 1 206 ? -7.035 16.188 23.328 1 42.81 206 ASN B O 1
ATOM 3397 N N . GLN B 1 207 ? -7.77 17.672 21.812 1 38.09 207 GLN B N 1
ATOM 3398 C CA . GLN B 1 207 ? -7.969 18.625 22.891 1 38.09 207 GLN B CA 1
ATOM 3399 C C . GLN B 1 207 ? -9.195 18.281 23.734 1 38.09 207 GLN B C 1
ATOM 3401 O O . GLN B 1 207 ? -9.18 18.406 24.953 1 38.09 207 GLN B O 1
ATOM 3406 N N . ASP B 1 208 ? -10.211 17.828 23.031 1 40.91 208 ASP B N 1
ATOM 3407 C CA . ASP B 1 208 ? -11.453 17.609 23.766 1 40.91 208 ASP B CA 1
ATOM 3408 C C . ASP B 1 208 ? -11.414 16.297 24.547 1 40.91 208 ASP B C 1
ATOM 3410 O O . ASP B 1 208 ? -11.906 16.234 25.672 1 40.91 208 ASP B O 1
ATOM 3414 N N . LEU B 1 209 ? -10.93 15.258 24.016 1 40.94 209 LEU B N 1
ATOM 3415 C CA . LEU B 1 209 ? -10.867 14.016 24.781 1 40.94 209 LEU B CA 1
ATOM 3416 C C . LEU B 1 209 ? -9.891 14.133 25.938 1 40.94 209 LEU B C 1
ATOM 3418 O O . LEU B 1 209 ? -10.156 13.625 27.031 1 40.94 209 LEU B O 1
ATOM 3422 N N . GLU B 1 210 ? -8.805 14.812 25.672 1 40.91 210 GLU B N 1
ATOM 3423 C CA . GLU B 1 210 ? -7.949 15.141 26.812 1 40.91 210 GLU B CA 1
ATOM 3424 C C . GLU B 1 210 ? -8.688 16.016 27.812 1 40.91 210 GLU B C 1
ATOM 3426 O O . GLU B 1 210 ? -8.523 15.844 29.031 1 40.91 210 GLU B O 1
ATOM 3431 N N . THR B 1 211 ? -9.586 16.797 27.203 1 39.91 211 THR B N 1
ATOM 3432 C CA . THR B 1 211 ? -10.391 17.609 28.094 1 39.91 211 THR B CA 1
ATOM 3433 C C . THR B 1 211 ? -11.391 16.75 28.859 1 39.91 211 THR B C 1
ATOM 3435 O O . THR B 1 211 ? -11.594 16.953 30.062 1 39.91 211 THR B O 1
ATOM 3438 N N . ARG B 1 212 ? -11.992 15.789 28.141 1 42.12 212 ARG B N 1
ATOM 3439 C CA . ARG B 1 212 ? -12.945 14.945 28.859 1 42.12 212 ARG B CA 1
ATOM 3440 C C . ARG B 1 212 ? -12.227 14 29.812 1 42.12 212 ARG B C 1
ATOM 3442 O O . ARG B 1 212 ? -12.734 13.711 30.906 1 42.12 212 ARG B O 1
ATOM 3449 N N . ALA B 1 213 ? -11.117 13.422 29.375 1 42.12 213 ALA B N 1
ATOM 3450 C CA . ALA B 1 213 ? -10.32 12.602 30.281 1 42.12 213 ALA B CA 1
ATOM 3451 C C . ALA B 1 213 ? -9.891 13.406 31.516 1 42.12 213 ALA B C 1
ATOM 3453 O O . ALA B 1 213 ? -9.945 12.906 32.625 1 42.12 213 ALA B O 1
ATOM 3454 N N . ASP B 1 214 ? -9.492 14.594 31.125 1 40.62 214 ASP B N 1
ATOM 3455 C CA . ASP B 1 214 ? -9.164 15.484 32.25 1 40.62 214 ASP B CA 1
ATOM 3456 C C . ASP B 1 214 ? -10.391 15.773 33.094 1 40.62 214 ASP B C 1
ATOM 3458 O O . ASP B 1 214 ? -10.305 15.828 34.312 1 40.62 214 ASP B O 1
ATOM 3462 N N . GLU B 1 215 ? -11.531 15.859 32.344 1 43.28 215 GLU B N 1
ATOM 3463 C CA . GLU B 1 215 ? -12.766 16.078 33.094 1 43.28 215 GLU B CA 1
ATOM 3464 C C . GLU B 1 215 ? -13.164 14.836 33.875 1 43.28 215 GLU B C 1
ATOM 3466 O O . GLU B 1 215 ? -13.617 14.938 35.031 1 43.28 215 GLU B O 1
ATOM 3471 N N . LEU B 1 216 ? -12.961 13.703 33.219 1 42.47 216 LEU B N 1
ATOM 3472 C CA . LEU B 1 216 ? -13.273 12.461 33.906 1 42.47 216 LEU B CA 1
ATOM 3473 C C . LEU B 1 216 ? -12.328 12.227 35.062 1 42.47 216 LEU B C 1
ATOM 3475 O O . LEU B 1 216 ? -12.758 11.805 36.156 1 42.47 216 LEU B O 1
ATOM 3479 N N . LEU B 1 217 ? -11.086 12.547 34.844 1 43.06 217 LEU B N 1
ATOM 3480 C CA . LEU B 1 217 ? -10.109 12.414 35.906 1 43.06 217 LEU B CA 1
ATOM 3481 C C . LEU B 1 217 ? -10.406 13.398 37.031 1 43.06 217 LEU B C 1
ATOM 3483 O O . LEU B 1 217 ? -10.227 13.07 38.219 1 43.06 217 LEU B O 1
ATOM 3487 N N . LYS B 1 218 ? -10.914 14.625 36.781 1 43.16 218 LYS B N 1
ATOM 3488 C CA . LYS B 1 218 ? -11.289 15.586 37.812 1 43.16 218 LYS B CA 1
ATOM 3489 C C . LYS B 1 218 ? -12.461 15.07 38.656 1 43.16 218 LYS B C 1
ATOM 3491 O O . LYS B 1 218 ? -12.531 15.32 39.844 1 43.16 218 LYS B O 1
ATOM 3496 N N . PHE B 1 219 ? -13.305 14.305 37.938 1 45.12 219 PHE B N 1
ATOM 3497 C CA . PHE B 1 219 ? -14.445 13.781 38.656 1 45.12 219 PHE B CA 1
ATOM 3498 C C . PHE B 1 219 ? -14.016 12.695 39.625 1 45.12 219 PHE B C 1
ATOM 3500 O O . PHE B 1 219 ? -14.586 12.547 40.719 1 45.12 219 PHE B O 1
ATOM 3507 N N . ILE B 1 220 ? -12.969 11.961 39.094 1 45.78 220 ILE B N 1
ATOM 3508 C CA . ILE B 1 220 ? -12.539 10.898 40 1 45.78 220 ILE B CA 1
ATOM 3509 C C . ILE B 1 220 ? -11.836 11.492 41.219 1 45.78 220 ILE B C 1
ATOM 3511 O O . ILE B 1 220 ? -11.969 10.977 42.344 1 45.78 220 ILE B O 1
ATOM 3515 N N . ASP B 1 221 ? -11.094 12.547 41.031 1 43.31 221 ASP B N 1
ATOM 3516 C CA . ASP B 1 221 ? -10.352 13.094 42.156 1 43.31 221 ASP B CA 1
ATOM 3517 C C . ASP B 1 221 ? -11.273 13.883 43.094 1 43.31 221 ASP B C 1
ATOM 3519 O O . ASP B 1 221 ? -10.836 14.406 44.125 1 43.31 221 ASP B O 1
ATOM 3523 N N . MET B 1 222 ? -12.469 14.023 42.719 1 37.69 222 MET B N 1
ATOM 3524 C CA . MET B 1 222 ? -13.32 14.562 43.781 1 37.69 222 MET B CA 1
ATOM 3525 C C . MET B 1 222 ? -13.844 13.445 44.656 1 37.69 222 MET B C 1
ATOM 3527 O O . MET B 1 222 ? -14.117 12.336 44.188 1 37.69 222 MET B O 1
#

Organism: NCBI:txid1194090

Radius of gyration: 25.32 Å; Cα contacts (8 Å, |Δi|>4): 825; chains: 2; bounding box: 61×58×83 Å

Solvent-accessible surface area (backbone atoms only — not comparable to full-atom values): 23590 Å² total; per-residue (Å²): 108,40,44,48,72,85,60,49,40,56,91,60,84,66,42,42,48,81,40,33,42,45,59,50,53,51,50,28,60,74,67,70,44,63,67,46,51,27,30,39,88,86,76,41,26,61,74,19,22,47,40,57,75,61,48,71,83,48,57,54,80,37,32,48,68,75,49,81,64,42,83,59,73,67,42,49,47,50,32,36,55,55,56,52,51,25,50,30,66,73,66,68,39,62,56,33,45,27,19,51,96,83,33,34,60,63,26,31,34,44,38,69,58,53,40,56,46,52,52,51,29,31,38,44,77,46,78,42,32,45,41,34,38,55,34,43,63,94,55,63,64,59,46,65,59,46,40,53,36,42,74,66,69,44,40,80,36,17,35,32,37,38,77,38,88,53,90,66,71,34,29,37,34,39,34,28,28,60,39,71,75,54,61,68,42,51,51,55,44,40,74,73,71,43,53,71,51,37,53,81,45,44,72,55,46,65,54,49,53,52,44,45,50,49,48,53,48,52,57,63,75,94,108,41,44,48,73,85,61,49,41,56,93,60,84,65,42,44,49,80,40,33,43,45,58,49,53,51,49,28,61,75,67,72,44,61,67,45,50,28,32,40,89,85,76,42,26,61,74,19,21,48,41,57,75,62,48,69,84,48,58,52,81,37,32,47,68,75,49,79,64,44,84,58,73,68,40,49,47,51,34,37,54,55,55,53,52,24,50,30,66,73,67,67,41,62,56,34,46,26,18,51,96,82,33,34,60,62,24,32,34,44,41,69,59,52,40,57,45,52,52,50,29,30,38,44,76,46,78,41,33,45,40,33,40,55,35,41,63,94,54,62,62,59,46,63,60,46,40,54,35,43,73,66,69,44,40,80,36,18,34,31,38,38,77,39,89,53,90,67,72,36,30,37,34,39,33,30,28,60,38,72,76,54,61,68,41,52,53,54,44,40,75,73,70,44,53,74,50,37,53,83,45,44,72,57,47,66,53,49,53,50,44,46,49,49,47,52,49,54,55,63,75,94

InterPro domains:
  IPR000644 CBS domain [PF00571] (6-55)
  IPR000644 CBS domain [PF00571] (64-118)
  IPR000644 CBS domain [PS51371] (7-66)
  IPR000644 CBS domain [PS51371] (67-124)
  IPR000644 CBS domain [SM00116] (71-119)
  IPR046342 CBS domain superfamily [G3DSA:3.10.580.10] (11-122)
  IPR046342 CBS domain superfamily [SSF54631] (6-118)
  IPR051257 Diverse Function CBS-Domain-Containing Protein [PTHR43080] (16-118)

Sequence (444 aa):
MLVKKNIIRSNFNPLKGTDTVDAVKKRMEEENISTLPVTDSTTHALIGQVTRDALEEADPTDSVAEIDLDEPVKVYREQHIFEAARLMLQYEQEMLPVVDEEWTLLGIIEKKQVLEKIPQMLNVTEPGSVISVMLDRRDLSITEVVNIMETEGAKILGMTVEKSQQPGESFEISFKLDLEDVSRVAAALRRYDYVVSTSSENEVFNQDLETRADELLKFIDMMLVKKNIIRSNFNPLKGTDTVDAVKKRMEEENISTLPVTDSTTHALIGQVTRDALEEADPTDSVAEIDLDEPVKVYREQHIFEAARLMLQYEQEMLPVVDEEWTLLGIIEKKQVLEKIPQMLNVTEPGSVISVMLDRRDLSITEVVNIMETEGAKILGMTVEKSQQPGESFEISFKLDLEDVSRVAAALRRYDYVVSTSSENEVFNQDLETRADELLKFIDM

Nearest PDB structures (foldseek):
  8gpv-assembly1_A-2  TM=7.808E-01  e=4.873E-09  Clostridiales bacterium
  5ks7-assembly1_A  TM=7.863E-01  e=1.221E-08  Listeria monocytogenes
  7oy9-assembly1_D  TM=7.980E-01  e=2.570E-05  Mycolicibacterium smegmatis
  7oy9-assembly2_G  TM=7.703E-01  e=3.283E-05  Mycolicibacterium smegmatis
  7r50-assembly2_P  TM=7.400E-01  e=2.417E-05  Mycolicibacterium smegmatis

pLDDT: mean 88.0, std 17.16, range [37.66, 98.44]

Secondary structure (DSSP, 8-state):
--S-GGG-B-----B-TT-BHHHHHHHHHHHT-SEEEEE-TTT-BEEEEEEHHHHHTS-TT-BGGGSPPBPPP-EETTS-HHHHHHHHHHHT-SEEEEE-TT-BEEEEEEHHHHHHHHHHHTTTTSS-EEEEEEEEGGG---HHHHHHHHHTTPPEEEEEEEE-SSSSSEEEEEEEES-S--HHHHHHHHHTT-EEEETTTTTTHHHHHHHHHHHHHHHHT-/--S-GGG-B-----B-TT-BHHHHHHHHHHHT-SEEEEE-TTT-BEEEEEEHHHHHTS-TT-BGGGSPPBPP--EETTS-HHHHHHHHHHHT-SEEEEE-TT-BEEEEEEHHHHHHHHHHHTTTTSS-EEEEE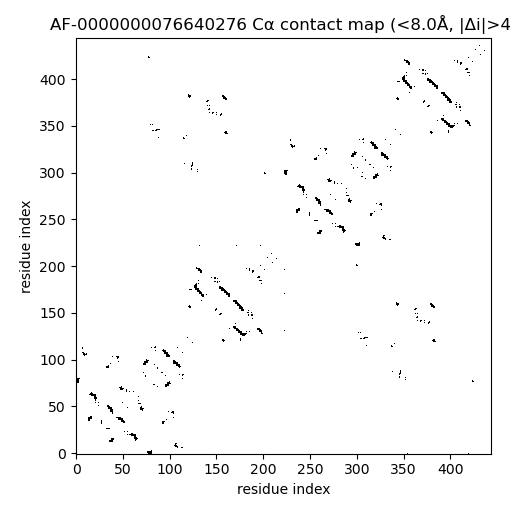EEEGGG---HHHHHHHHHTTPPEEEEEEEE-SSSSSEEEEEEEES-S--HHHHHHHHHTT-EEEETTTTTTHHHHHHHHHHHHHHHHT-

Foldseek 3Di:
DFVDPVQFDQPDDADEQQAFLQNVVVVCVVVVWFKTWYAYPPQQATDAMDGPVQSPPDDRGHGNNPTDGHHFDAAERGDDLVVVQVSCVVVVGQKHFYAYPRRRTRGIGGPVSSVVVVVVQQVPVAAFWKKKWKDAPVGPDCVVLVVLQVVLPKDWRHKDWDADPDPHGMIIMMTTINHHDCPSSVVSCVVVPIDMDIPVCVVPVVVVVVVVVVVVVVVVVD/DFVDPVQFDQPDDADEQQAFLQNVVVVCVVVVWFKTWYAYPPQQATDAMDGPVQSPPDDRGHGNNPTDGHHFDAAERGDDLVVVQVSCVVVVGQKHFYAYPRRRTRGIGGPVSSVVVVVVQQVPVAAFWKKKWKDAPVGPDCVVLVVLQVVLPKDWRHKDWDADPDPHGMIIMMTTINHHDCPSSVVSCVVVPIDMDIPVCVVPVVVVVVVVVVVVVVVVVD